Protein AF-A0A3M1MRT4-F1 (afdb_monomer)

Sequence (542 aa):
GEKGIHATGPALGMSVQRADIGLDGATFPAEVYRVSQGQPGVWRFQVSAPADVKAGMDGYLLVSSDSPYRLYAHLANYDLRVGERIGLVAYLYDQRESREKPLAQGIQSAVAKVQFPDGRERSLLMFDDGRHADGAAGDGVFGMLFTARQAGEYTAQVRVRGVTPKGETLLRTSEHFFPVLDVQARLGKGAVATTLDSNRWQVTLPVEGLTPGSRVMAFAEMWGLDSSGKPAPAGWFGGLTQVGKDGIPLGFDVRWLAYSGVHAPFEVRNVRLQDADTAIPLAAQTRMELKAPAVDVKRMPAVSTITDEMRMGPRPQRMQTQAAGGKLMLVHGYCAGSNPWPTSDFSSYAVFQDYHQNRTHDQFAQLIRNYGAQFPSFGIVAHSQGGAAALHLYTYYWSGLDYSSGSRLIQSVGTPYQGTALAGNLALLGQIFGVGCGSNWDLTYDGAALWLSGIPSWARSRVHYWTTSDKDVWWRWDYCNMATDPILDDPEDGVVEKWAAQLSGATNHGHKTGWCHTSGMRDPAQTSDHSRNAEMNAYGNR

Secondary structure (DSSP, 8-state):
---EEEEESS-S-EEEEEEEE-STT--EEEEEEEETTPPSS--EEEEE--TTS-TT-----------SEEEEEEES----BTTSEEEEEEEEEETTS-TTS--TT-EEEEEEEEEPTTS-EEEEEEB-SS-TT--STTSS-EEEEEE--S-EEEEEEEEEEEE-TTS-EEEEEEEEEEEEB----EE-SEEEEEE-SSSEEEEEEPEES--TT-EEEEEEEEEEE-TTS-EEEEEEEEEEEE-BTTBEEEEEETHHHHHTT-EEEEEEEEEEEEETTT--EEEEEEEEEEE-----GGGSPP--S--HHHHH-PPPPPP--SS-S-EEEEE--TT-SS--S-GGG-SSEEE---TT----HHHHHHHHHHHHTTSS-EEEEEETHHHHHHHHHHHH---GGGG--SSBSEEEES--TT--THHHHHHHHHHHH--SSS--GGGSHHHHHHHHTTS-HHHHTTEEEEEEE---BTTB---S-TTTTTTSPSSB-SSSBTTTT--TTSEEEEEEES-BSSTTSSSPBGGG-HHHHHHHHHHB--

Radius of gyration: 25.93 Å; Cα contacts (8 Å, |Δi|>4): 1330; chains: 1; bounding box: 81×59×70 Å

pLDDT: mean 88.55, std 12.79, range [37.34, 98.75]

Structure (mmCIF, N/CA/C/O backbone):
data_AF-A0A3M1MRT4-F1
#
_entry.id   AF-A0A3M1MRT4-F1
#
loop_
_atom_site.group_PDB
_atom_site.id
_atom_site.type_symbol
_atom_site.label_atom_id
_atom_site.label_alt_id
_atom_site.label_comp_id
_atom_site.label_asym_id
_atom_site.label_entity_id
_atom_site.label_seq_id
_atom_site.pdbx_PDB_ins_code
_atom_site.Cartn_x
_atom_site.Cartn_y
_atom_site.Cartn_z
_atom_site.occupancy
_atom_site.B_iso_or_equiv
_atom_site.auth_seq_id
_atom_site.auth_comp_id
_atom_site.auth_asym_id
_atom_site.auth_atom_id
_atom_site.pdbx_PDB_model_num
ATOM 1 N N . GLY A 1 1 ? -46.128 16.482 10.537 1.00 42.75 1 GLY A N 1
ATOM 2 C CA . GLY A 1 1 ? -45.171 16.218 11.624 1.00 42.75 1 GLY A CA 1
ATOM 3 C C . GLY A 1 1 ? -43.858 16.821 11.207 1.00 42.75 1 GLY A C 1
ATOM 4 O O . GLY A 1 1 ? -43.475 16.614 10.062 1.00 42.75 1 GLY A O 1
ATOM 5 N N . GLU A 1 2 ? -43.255 17.650 12.052 1.00 37.34 2 GLU A N 1
ATOM 6 C CA . GLU A 1 2 ? -41.977 18.293 11.737 1.00 37.34 2 GLU A CA 1
ATOM 7 C C . GLU A 1 2 ? -40.878 17.242 11.543 1.00 37.34 2 GLU A C 1
ATOM 9 O O . GLU A 1 2 ? -40.843 16.233 12.244 1.00 37.34 2 GLU A O 1
ATOM 14 N N . LYS A 1 3 ? -40.007 17.471 10.556 1.00 42.97 3 LYS A N 1
ATOM 15 C CA . LYS A 1 3 ? -38.729 16.763 10.448 1.00 42.97 3 LYS A CA 1
ATOM 16 C C . LYS A 1 3 ? -37.817 17.309 11.541 1.00 42.97 3 LYS A C 1
ATOM 18 O O . LYS A 1 3 ? -37.707 18.529 11.660 1.00 42.97 3 LYS A O 1
ATOM 23 N N . GLY A 1 4 ? -37.156 16.437 12.290 1.00 51.91 4 GLY A N 1
ATOM 24 C CA . GLY A 1 4 ? -36.116 16.887 13.203 1.00 51.91 4 GLY A CA 1
ATOM 25 C C . GLY A 1 4 ? -35.420 15.752 13.936 1.00 51.91 4 GLY A C 1
ATOM 26 O O . GLY A 1 4 ? -36.042 14.765 14.348 1.00 51.91 4 GLY A O 1
ATOM 27 N N . ILE A 1 5 ? -34.114 15.918 14.124 1.00 51.72 5 ILE A N 1
ATOM 28 C CA . ILE A 1 5 ? -33.364 15.210 15.155 1.00 51.72 5 ILE A CA 1
ATOM 29 C C . ILE A 1 5 ? -33.463 16.043 16.437 1.00 51.72 5 ILE A C 1
ATOM 31 O O . ILE A 1 5 ? -33.081 17.214 16.481 1.00 51.72 5 ILE A O 1
ATOM 35 N N . HIS A 1 6 ? -33.995 15.439 17.495 1.00 55.94 6 HIS A N 1
ATOM 36 C CA . HIS A 1 6 ? -34.014 16.030 18.826 1.00 55.94 6 HIS A CA 1
ATOM 37 C C . HIS A 1 6 ? -32.851 15.451 19.629 1.00 55.94 6 HIS A C 1
ATOM 39 O O . HIS A 1 6 ? -32.845 14.270 19.986 1.00 55.94 6 HIS A O 1
ATOM 45 N N . ALA A 1 7 ? -31.852 16.284 19.904 1.00 53.22 7 ALA A N 1
ATOM 46 C CA . ALA A 1 7 ? -30.780 15.961 20.833 1.00 53.22 7 ALA A CA 1
ATOM 47 C C . ALA A 1 7 ? -31.119 16.536 22.213 1.00 53.22 7 ALA A C 1
ATOM 49 O O . ALA A 1 7 ? -31.410 17.724 22.347 1.00 53.22 7 ALA A O 1
ATOM 50 N N . THR A 1 8 ? -31.079 15.701 23.249 1.00 56.22 8 THR A N 1
ATOM 51 C CA . THR A 1 8 ? -31.235 16.133 24.646 1.00 56.22 8 THR A CA 1
ATOM 52 C C . THR A 1 8 ? -30.001 15.728 25.444 1.00 56.22 8 THR A C 1
ATOM 54 O O . THR A 1 8 ? -29.625 14.552 25.441 1.00 56.22 8 THR A O 1
ATOM 57 N N . GLY A 1 9 ? -29.394 16.692 26.135 1.00 57.06 9 GLY A N 1
ATOM 58 C CA . GLY A 1 9 ? -28.199 16.515 26.962 1.00 57.06 9 GLY A CA 1
ATOM 59 C C . GLY A 1 9 ? -27.887 17.775 27.786 1.00 57.06 9 GLY A C 1
ATOM 60 O O . GLY A 1 9 ? -28.602 18.773 27.661 1.00 57.06 9 GLY A O 1
ATOM 61 N N . PRO A 1 10 ? -26.851 17.747 28.643 1.00 53.06 10 PRO A N 1
ATOM 62 C CA . PRO A 1 10 ? -26.402 18.910 29.406 1.00 53.06 10 PRO A CA 1
ATOM 63 C C . PRO A 1 10 ? -25.685 19.903 28.473 1.00 53.06 10 PRO A C 1
ATOM 65 O O . PRO A 1 10 ? -24.466 19.854 28.310 1.00 53.06 10 PRO A O 1
ATOM 68 N N . ALA A 1 11 ? -26.455 20.775 27.817 1.00 57.06 11 ALA A N 1
ATOM 69 C CA . ALA A 1 11 ? -25.957 21.740 26.837 1.00 57.06 11 ALA A CA 1
ATOM 70 C C . ALA A 1 11 ? -26.250 23.191 27.245 1.00 57.06 11 ALA A C 1
ATOM 72 O O . ALA A 1 11 ? -27.356 23.513 27.679 1.00 57.06 11 ALA A O 1
ATOM 73 N N . LEU A 1 12 ? -25.286 24.078 26.987 1.00 51.53 12 LEU A N 1
ATOM 74 C CA . LEU A 1 12 ? -25.509 25.511 26.799 1.00 51.53 12 LEU A CA 1
ATOM 75 C C . LEU A 1 12 ? -25.087 25.849 25.361 1.00 51.53 12 LEU A C 1
ATOM 77 O O . LEU A 1 12 ? -23.907 25.985 25.069 1.00 51.53 12 LEU A O 1
ATOM 81 N N . GLY A 1 13 ? -26.062 25.957 24.455 1.00 67.06 13 GLY A N 1
ATOM 82 C CA . GLY A 1 13 ? -25.826 26.302 23.049 1.00 67.06 13 GLY A CA 1
ATOM 83 C C . GLY A 1 13 ? -25.724 25.086 22.124 1.00 67.06 13 GLY A C 1
ATOM 84 O O . GLY A 1 13 ? -24.729 24.367 22.100 1.00 67.06 13 GLY A O 1
ATOM 85 N N . MET A 1 14 ? -26.770 24.891 21.322 1.00 76.00 14 MET A N 1
ATOM 86 C CA . MET A 1 14 ? -26.797 23.964 20.194 1.00 76.00 14 MET A CA 1
ATOM 87 C C . MET A 1 14 ? -27.096 24.782 18.943 1.00 76.00 14 MET A C 1
ATOM 89 O O . MET A 1 14 ? -28.091 25.508 18.913 1.00 76.00 14 MET A O 1
ATOM 93 N N . SER A 1 15 ? -26.250 24.682 17.924 1.00 80.69 15 SER A N 1
ATOM 94 C CA . SER A 1 15 ? -26.553 25.215 16.600 1.00 80.69 15 SER A CA 1
ATOM 95 C C . SER A 1 15 ? -26.869 24.072 15.649 1.00 80.69 15 SER A C 1
ATOM 97 O O . SER A 1 15 ? -26.304 22.982 15.742 1.00 80.69 15 SER A O 1
ATOM 99 N N . VAL A 1 16 ? -27.818 24.324 14.754 1.00 80.38 16 VAL A N 1
ATOM 100 C CA . VAL A 1 16 ? -28.237 23.375 13.727 1.00 80.38 16 VAL A CA 1
ATOM 101 C C . VAL A 1 16 ? -28.008 24.030 12.384 1.00 80.38 16 VAL A C 1
ATOM 103 O O . VAL A 1 16 ? -28.422 25.169 12.162 1.00 80.38 16 VAL A O 1
ATOM 106 N N . GLN A 1 17 ? -27.358 23.306 11.488 1.00 81.06 17 GLN A N 1
ATOM 107 C CA . GLN A 1 17 ? -27.155 23.729 10.118 1.00 81.06 17 GLN A CA 1
ATOM 108 C C . GLN A 1 17 ? -27.634 22.623 9.187 1.00 81.06 17 GLN A C 1
ATOM 110 O O . GLN A 1 17 ? -27.220 21.473 9.311 1.00 81.06 17 GLN A O 1
ATOM 115 N N . ARG A 1 18 ? -28.484 22.983 8.224 1.00 79.75 18 ARG A N 1
ATOM 116 C CA . ARG A 1 18 ? -28.712 22.124 7.062 1.00 79.75 18 ARG A CA 1
ATOM 117 C C . ARG A 1 18 ? -27.497 22.214 6.158 1.00 79.75 18 ARG A C 1
ATOM 119 O O . ARG A 1 18 ? -27.051 23.316 5.835 1.00 79.75 18 ARG A O 1
ATOM 126 N N . ALA A 1 19 ? -26.972 21.065 5.787 1.00 70.56 19 ALA A N 1
ATOM 127 C CA . ALA A 1 19 ? -25.830 20.948 4.906 1.00 70.56 19 ALA A CA 1
ATOM 128 C C . ALA A 1 19 ? -26.115 19.880 3.861 1.00 70.56 19 ALA A C 1
ATOM 130 O O . ALA A 1 19 ? -26.902 18.970 4.104 1.00 70.56 19 ALA A O 1
ATOM 131 N N . ASP A 1 20 ? -25.438 19.984 2.729 1.00 70.75 20 ASP A N 1
ATOM 132 C CA . ASP A 1 20 ? -25.305 18.869 1.812 1.00 70.75 20 ASP A CA 1
ATOM 133 C C . ASP A 1 20 ? -23.942 18.232 2.073 1.00 70.75 20 ASP A C 1
ATOM 135 O O . ASP A 1 20 ? -22.911 18.906 2.036 1.00 70.75 20 ASP A O 1
ATOM 139 N N . ILE A 1 21 ? -23.946 16.949 2.411 1.00 66.38 21 ILE A N 1
ATOM 140 C CA . ILE A 1 21 ? -22.751 16.171 2.717 1.00 66.38 21 ILE A CA 1
ATOM 141 C C . ILE A 1 21 ? -22.528 15.176 1.585 1.00 66.38 21 ILE A C 1
ATOM 143 O O . ILE A 1 21 ? -23.456 14.494 1.163 1.00 66.38 21 ILE A O 1
ATOM 147 N N . GLY A 1 22 ? -21.301 15.077 1.090 1.00 58.69 22 GLY A N 1
ATOM 148 C CA . GLY A 1 22 ? -20.949 14.086 0.083 1.00 58.69 22 GLY A CA 1
ATOM 149 C C . GLY A 1 22 ? -19.538 14.276 -0.456 1.00 58.69 22 GLY A C 1
ATOM 150 O O . GLY A 1 22 ? -18.810 15.156 -0.005 1.00 58.69 22 GLY A O 1
ATOM 151 N N . LEU A 1 23 ? -19.132 13.409 -1.375 1.00 57.16 23 LEU A N 1
ATOM 152 C CA . LEU A 1 23 ? -17.764 13.246 -1.873 1.00 57.16 23 LEU A CA 1
ATOM 153 C C . LEU A 1 23 ? -17.837 13.000 -3.392 1.00 57.16 23 LEU A C 1
ATOM 155 O O . LEU A 1 23 ? -18.769 12.345 -3.858 1.00 57.16 23 LEU A O 1
ATOM 159 N N . ASP A 1 24 ? -16.891 13.551 -4.162 1.00 52.19 24 ASP A N 1
ATOM 160 C CA . ASP A 1 24 ? -16.761 13.363 -5.624 1.00 52.19 24 ASP A CA 1
ATOM 161 C C . ASP A 1 24 ? -18.072 13.511 -6.434 1.00 52.19 24 ASP A C 1
ATOM 163 O O . ASP A 1 24 ? -18.358 12.763 -7.368 1.00 52.19 24 ASP A O 1
ATOM 167 N N . GLY A 1 25 ? -18.872 14.529 -6.100 1.00 51.56 25 GLY A N 1
ATOM 168 C CA . GLY A 1 25 ? -20.030 14.954 -6.896 1.00 51.56 25 GLY A CA 1
ATOM 169 C C . GLY A 1 25 ? -21.380 14.354 -6.496 1.00 51.56 25 GLY A C 1
ATOM 170 O O . GLY A 1 25 ? -22.396 14.822 -7.008 1.00 51.56 25 GLY A O 1
ATOM 171 N N . ALA A 1 26 ? -21.432 13.398 -5.563 1.00 55.47 26 ALA A N 1
ATOM 172 C CA . ALA A 1 26 ? -22.694 13.051 -4.907 1.00 55.47 26 ALA A CA 1
ATOM 173 C C . ALA A 1 26 ? -22.904 13.930 -3.668 1.00 55.47 26 ALA A C 1
ATOM 175 O O . ALA A 1 26 ? -21.944 14.265 -2.975 1.00 55.47 26 ALA A O 1
ATOM 176 N N . THR A 1 27 ? -24.153 14.294 -3.383 1.00 62.31 27 THR A N 1
ATOM 177 C CA . THR A 1 27 ? -24.526 15.164 -2.263 1.00 62.31 27 THR A CA 1
ATOM 178 C C . THR A 1 27 ? -25.804 14.674 -1.595 1.00 62.31 27 THR A C 1
ATOM 180 O O . THR A 1 27 ? -26.755 14.264 -2.260 1.00 62.31 27 THR A O 1
ATOM 183 N N . PHE A 1 28 ? -25.824 14.725 -0.264 1.00 69.44 28 PHE A N 1
ATOM 184 C CA . PHE A 1 28 ? -26.919 14.226 0.558 1.00 69.44 28 PHE A CA 1
ATOM 185 C C . PHE A 1 28 ? -27.361 15.269 1.559 1.00 69.44 28 PHE A C 1
ATOM 187 O O . PHE A 1 28 ? -26.518 15.825 2.264 1.00 69.44 28 PHE A O 1
ATOM 194 N N . PRO A 1 29 ? -28.676 15.489 1.687 1.00 74.00 29 PRO A N 1
ATOM 195 C CA . PRO A 1 29 ? -29.182 16.395 2.692 1.00 74.00 29 PRO A CA 1
ATOM 196 C C . PRO A 1 29 ? -28.861 15.840 4.079 1.00 74.00 29 PRO A C 1
ATOM 198 O O . PRO A 1 29 ? -29.210 14.708 4.416 1.00 74.00 29 PRO A O 1
ATOM 201 N N . ALA A 1 30 ? -28.233 16.669 4.897 1.00 75.94 30 ALA A N 1
ATOM 202 C CA . ALA A 1 30 ? -27.879 16.369 6.268 1.00 75.94 30 ALA A CA 1
ATOM 203 C C . ALA A 1 30 ? -28.277 17.519 7.194 1.00 75.94 30 ALA A C 1
ATOM 205 O O . ALA A 1 30 ? -28.333 18.693 6.813 1.00 75.94 30 ALA A O 1
ATOM 206 N N . GLU A 1 31 ? -28.519 17.172 8.452 1.00 79.44 31 GLU A N 1
ATOM 207 C CA . GLU A 1 31 ? -28.651 18.134 9.537 1.00 79.44 31 GLU A CA 1
ATOM 208 C C . GLU A 1 31 ? -27.456 17.956 10.464 1.00 79.44 31 GLU A C 1
ATOM 210 O O . GLU A 1 31 ? -27.249 16.889 11.042 1.00 79.44 31 GLU A O 1
ATOM 215 N N . VAL A 1 32 ? -26.649 19.005 10.579 1.00 79.38 32 VAL A N 1
ATOM 216 C CA . VAL A 1 32 ? -25.463 19.011 11.425 1.00 79.38 32 VAL A CA 1
ATOM 217 C C . VAL A 1 32 ? -25.758 19.782 12.688 1.00 79.38 32 VAL A C 1
ATOM 219 O O . VAL A 1 32 ? -26.109 20.963 12.657 1.00 79.38 32 VAL A O 1
ATOM 222 N N . TYR A 1 33 ? -25.585 19.088 13.804 1.00 81.00 33 TYR A N 1
ATOM 223 C CA . TYR A 1 33 ? -25.781 19.611 15.142 1.00 81.00 33 TYR A CA 1
ATOM 224 C C . TYR A 1 33 ? -24.415 19.868 15.756 1.00 81.00 33 TYR A C 1
ATOM 226 O O . TYR A 1 33 ? -23.613 18.947 15.899 1.00 81.00 33 TYR A O 1
ATOM 234 N N . ARG A 1 34 ? -24.151 21.118 16.135 1.00 80.69 34 ARG A N 1
ATOM 235 C CA . ARG A 1 34 ? -22.951 21.482 16.888 1.00 80.69 34 ARG A CA 1
ATOM 236 C C . ARG A 1 34 ? -23.345 21.871 18.292 1.00 80.69 34 ARG A C 1
ATOM 238 O O . ARG A 1 34 ? -24.222 22.710 18.495 1.00 80.69 34 ARG A O 1
ATOM 245 N N . VAL A 1 35 ? -22.668 21.270 19.255 1.00 81.00 35 VAL A N 1
ATOM 246 C CA . VAL A 1 35 ? -22.876 21.544 20.670 1.00 81.00 35 VAL A CA 1
ATOM 247 C C . VAL A 1 35 ? -21.646 22.276 21.183 1.00 81.00 35 VAL A C 1
ATOM 249 O O . VAL A 1 35 ? -20.597 21.675 21.396 1.00 81.00 35 VAL A O 1
ATOM 252 N N . SER A 1 36 ? -21.772 23.586 21.378 1.00 77.56 36 SER A N 1
ATOM 253 C CA . SER A 1 36 ? -20.746 24.368 22.067 1.00 77.56 36 SER A CA 1
ATOM 254 C C . SER A 1 36 ? -20.849 24.126 23.572 1.00 77.56 36 SER A C 1
ATOM 256 O O . SER A 1 36 ? -21.951 24.020 24.099 1.00 77.56 36 SER A O 1
ATOM 258 N N . GLN A 1 37 ? -19.715 24.047 24.275 1.00 75.81 37 GLN A N 1
ATOM 259 C CA . GLN A 1 37 ? -19.676 23.856 25.737 1.00 75.81 37 GLN A CA 1
ATOM 260 C C . GLN A 1 37 ? -20.417 22.600 26.244 1.00 75.81 37 GLN A C 1
ATOM 262 O O . GLN A 1 37 ? -20.874 22.565 27.392 1.00 75.81 37 GLN A O 1
ATOM 267 N N . GLY A 1 38 ? -20.534 21.565 25.405 1.00 74.50 38 GLY A N 1
ATOM 268 C CA . GLY A 1 38 ? -21.109 20.284 25.806 1.00 74.50 38 GLY A CA 1
ATOM 269 C C . GLY A 1 38 ? -20.335 19.685 26.979 1.00 74.50 38 GLY A C 1
ATOM 270 O O . GLY A 1 38 ? -19.108 19.605 26.945 1.00 74.50 38 GLY A O 1
ATOM 271 N N . GLN A 1 39 ? -21.047 19.282 28.032 1.00 77.00 39 GLN A N 1
ATOM 272 C CA . GLN A 1 39 ? -20.420 18.607 29.167 1.00 77.00 39 GLN A CA 1
ATOM 273 C C . GLN A 1 39 ? -20.265 17.102 28.885 1.00 77.00 39 GLN A C 1
ATOM 275 O O . GLN A 1 39 ? -21.128 16.514 28.216 1.00 77.00 39 GLN A O 1
ATOM 280 N N . PRO A 1 40 ? -19.208 16.451 29.411 1.00 77.38 40 PRO A N 1
ATOM 281 C CA . PRO A 1 40 ? -19.108 14.996 29.414 1.00 77.38 40 PRO A CA 1
ATOM 282 C C . PRO A 1 40 ? -20.360 14.361 30.028 1.00 77.38 40 PRO A C 1
ATOM 284 O O . PRO A 1 40 ? -20.884 14.835 31.037 1.00 77.38 40 PRO A O 1
ATOM 287 N N . GLY A 1 41 ? -20.856 13.283 29.423 1.00 77.31 41 GLY A N 1
ATOM 288 C CA . GLY A 1 41 ? -22.043 12.594 29.918 1.00 77.31 41 GLY A CA 1
ATOM 289 C C . GLY A 1 41 ? -22.756 11.769 28.857 1.00 77.31 41 GLY A C 1
ATOM 290 O O . GLY A 1 41 ? -22.276 11.593 27.738 1.00 77.31 41 GLY A O 1
ATOM 291 N N . VAL A 1 42 ? -23.926 11.251 29.226 1.00 79.56 42 VAL A N 1
ATOM 292 C CA . VAL A 1 42 ? -24.766 10.457 28.327 1.00 79.56 42 VAL A CA 1
ATOM 293 C C . VAL A 1 42 ? -25.660 11.387 27.514 1.00 79.56 42 VAL A C 1
ATOM 295 O O . VAL A 1 42 ? -26.517 12.077 28.064 1.00 79.56 42 VAL A O 1
ATOM 298 N N . TRP A 1 43 ? -25.485 11.355 26.196 1.00 79.94 43 TRP A N 1
ATOM 299 C CA . TRP A 1 43 ? -26.310 12.086 25.238 1.00 79.94 43 TRP A CA 1
ATOM 300 C C . TRP A 1 43 ? -27.356 11.160 24.621 1.00 79.94 43 TRP A C 1
ATOM 302 O O . TRP A 1 43 ? -27.069 10.001 24.308 1.00 79.94 43 TRP A O 1
ATOM 312 N N . ARG A 1 44 ? -28.579 11.666 24.435 1.00 80.31 44 ARG A N 1
ATOM 313 C CA . ARG A 1 44 ? -29.640 10.958 23.712 1.00 80.31 44 ARG A CA 1
ATOM 314 C C . ARG A 1 44 ? -29.987 11.725 22.444 1.00 80.31 44 ARG A C 1
ATOM 316 O O . ARG A 1 44 ? -30.420 12.873 22.520 1.00 80.31 44 ARG A O 1
ATOM 323 N N . PHE A 1 45 ? -29.848 11.047 21.309 1.00 76.69 45 PHE A N 1
ATOM 324 C CA . PHE A 1 45 ? -30.278 11.522 19.998 1.00 76.69 45 PHE A CA 1
ATOM 325 C C . PHE A 1 45 ? -31.533 10.754 19.588 1.00 76.69 45 PHE A C 1
ATOM 327 O O . PHE A 1 45 ? -31.526 9.523 19.550 1.00 76.69 45 PHE A O 1
ATOM 334 N N . GLN A 1 46 ? -32.621 11.471 19.326 1.00 76.50 46 GLN A N 1
ATOM 335 C CA . GLN A 1 46 ? -33.859 10.910 18.797 1.00 76.50 46 GLN A CA 1
ATOM 336 C C . GLN A 1 46 ? -34.048 11.405 17.369 1.00 76.50 46 GLN A C 1
ATOM 338 O O . GLN A 1 46 ? -34.198 12.602 17.138 1.00 76.50 46 GLN A O 1
ATOM 3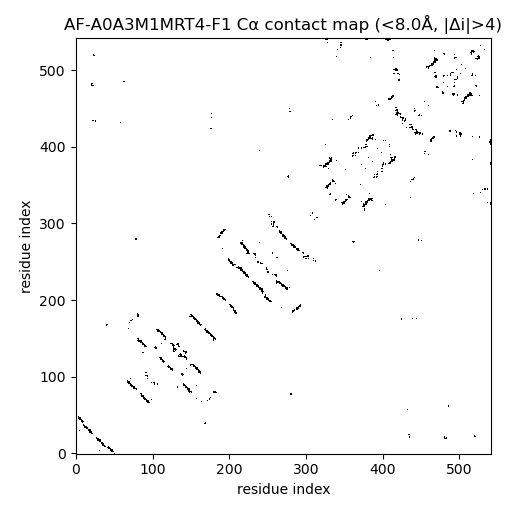43 N N . VAL A 1 47 ? -34.038 10.475 16.417 1.00 72.56 47 VAL A N 1
ATOM 344 C CA . VAL A 1 47 ? -34.312 10.756 15.006 1.00 72.56 47 VAL A CA 1
ATOM 345 C C . VAL A 1 47 ? -35.791 10.490 14.754 1.00 72.56 47 VAL A C 1
ATOM 347 O O . VAL A 1 47 ? -36.277 9.397 15.049 1.00 72.56 47 VAL A O 1
ATOM 350 N N . SER A 1 48 ? -36.512 11.482 14.233 1.00 70.94 48 SER A N 1
ATOM 351 C CA . SER A 1 48 ? -37.919 11.342 13.852 1.00 70.94 48 SER A CA 1
ATOM 352 C C . SER A 1 48 ? -38.091 11.562 12.349 1.00 70.94 48 SER A C 1
ATOM 354 O O . SER A 1 48 ? -37.547 12.509 11.780 1.00 70.94 48 SER A O 1
ATOM 356 N N . ALA A 1 49 ? -38.828 10.663 11.695 1.00 64.94 49 ALA A N 1
ATOM 357 C CA . ALA A 1 49 ? -39.136 10.731 10.270 1.00 64.94 49 ALA A CA 1
ATOM 358 C C . ALA A 1 49 ? -40.656 10.902 10.066 1.00 64.94 49 ALA A C 1
ATOM 360 O O . ALA A 1 49 ? -41.437 10.331 10.833 1.00 64.94 49 ALA A O 1
ATOM 361 N N . PRO A 1 50 ? -41.103 11.680 9.060 1.00 66.56 50 PRO A N 1
ATOM 362 C CA . PRO A 1 50 ? -42.513 11.767 8.687 1.00 66.56 50 PRO A CA 1
ATOM 363 C C . PRO A 1 50 ? -43.136 10.394 8.381 1.00 66.56 50 PRO A C 1
ATOM 365 O O . PRO A 1 50 ? -42.463 9.502 7.873 1.00 66.56 50 PRO A O 1
ATOM 368 N N . ALA A 1 51 ? -44.435 10.231 8.657 1.00 67.38 51 ALA A N 1
ATOM 369 C CA . ALA A 1 51 ? -45.150 8.958 8.490 1.00 67.38 51 ALA A CA 1
ATOM 370 C C . ALA A 1 51 ? -45.231 8.460 7.029 1.00 67.38 51 ALA A C 1
ATOM 372 O O . ALA A 1 51 ? -45.530 7.293 6.795 1.00 67.38 51 ALA A O 1
ATOM 373 N N . ASP A 1 52 ? -44.984 9.338 6.057 1.00 68.19 52 ASP A N 1
ATOM 374 C CA . ASP A 1 52 ? -44.928 9.060 4.620 1.00 68.19 52 ASP A CA 1
ATOM 375 C C . ASP A 1 52 ? -43.521 8.678 4.121 1.00 68.19 52 ASP A C 1
ATOM 377 O O . ASP A 1 52 ? -43.370 8.275 2.964 1.00 68.19 52 ASP A O 1
ATOM 381 N N . VAL A 1 53 ? -42.491 8.744 4.977 1.00 64.62 53 VAL A N 1
ATOM 382 C CA . VAL A 1 53 ? -41.186 8.141 4.675 1.00 64.62 53 VAL A CA 1
ATOM 383 C C . VAL A 1 53 ? -41.383 6.631 4.598 1.00 64.62 53 VAL A C 1
ATOM 385 O O . VAL A 1 53 ? -41.736 5.983 5.583 1.00 64.62 53 VAL A O 1
ATOM 388 N N . LYS A 1 54 ? -41.188 6.068 3.399 1.00 58.78 54 LYS A N 1
ATOM 389 C CA . LYS A 1 54 ? -41.308 4.626 3.159 1.00 58.78 54 LYS A CA 1
ATOM 390 C C . LYS A 1 54 ? -40.467 3.856 4.181 1.00 58.78 54 LYS A C 1
ATOM 392 O O . LYS A 1 54 ? -39.288 4.156 4.363 1.00 58.78 54 LYS A O 1
ATOM 397 N N . ALA A 1 55 ? -41.069 2.845 4.807 1.00 56.41 55 ALA A N 1
ATOM 398 C CA . ALA A 1 55 ? -40.334 1.881 5.617 1.00 56.41 55 ALA A CA 1
ATOM 399 C C . ALA A 1 55 ? -39.178 1.294 4.785 1.00 56.41 55 ALA A C 1
ATOM 401 O O . ALA A 1 55 ? -39.395 0.895 3.640 1.00 56.41 55 ALA A O 1
ATOM 402 N N . GLY A 1 56 ? -37.968 1.277 5.352 1.00 54.41 56 GLY A N 1
ATOM 403 C CA . GLY A 1 56 ? -36.751 0.823 4.668 1.00 54.41 56 GLY A CA 1
ATOM 404 C C . GLY A 1 56 ? -35.858 1.927 4.089 1.00 54.41 56 GLY A C 1
ATOM 405 O O . GLY A 1 56 ? -34.982 1.612 3.293 1.00 54.41 56 GLY A O 1
ATOM 406 N N . MET A 1 57 ? -36.057 3.203 4.447 1.00 56.84 57 MET A N 1
ATOM 407 C CA . MET A 1 57 ? -34.990 4.200 4.284 1.00 56.84 57 MET A CA 1
ATOM 408 C C . MET A 1 57 ? -34.010 4.098 5.455 1.00 56.84 57 MET A C 1
ATOM 410 O O . MET A 1 57 ? -34.392 4.354 6.599 1.00 56.84 57 MET A O 1
ATOM 414 N N . ASP A 1 58 ? -32.762 3.746 5.159 1.00 65.56 58 ASP A N 1
ATOM 415 C CA . ASP A 1 58 ? -31.670 3.758 6.128 1.00 65.56 58 ASP A CA 1
ATOM 416 C C . ASP A 1 58 ? -31.183 5.196 6.370 1.00 65.56 58 ASP A C 1
ATOM 418 O O . ASP A 1 58 ? -31.181 6.042 5.474 1.00 65.56 58 ASP A O 1
ATOM 422 N N . GLY A 1 59 ? -30.796 5.493 7.609 1.00 67.50 59 GLY A N 1
ATOM 423 C CA . GLY A 1 59 ? -30.280 6.793 8.026 1.00 67.50 59 GLY A CA 1
ATOM 424 C C . GLY A 1 59 ? -29.113 6.611 8.985 1.00 67.50 59 GLY A C 1
ATOM 425 O O . GLY A 1 59 ? -29.049 5.618 9.710 1.00 67.50 59 GLY A O 1
ATOM 426 N N . TYR A 1 60 ? -28.184 7.564 8.986 1.00 72.81 60 TYR A N 1
ATOM 427 C CA . TYR A 1 60 ? -26.913 7.431 9.692 1.00 72.81 60 TYR A CA 1
ATOM 428 C C . TYR A 1 60 ? -26.702 8.583 10.658 1.00 72.81 60 TYR A C 1
ATOM 430 O O . TYR A 1 60 ? -27.063 9.727 10.386 1.00 72.81 60 TYR A O 1
ATOM 438 N N . LEU A 1 61 ? -26.105 8.255 11.800 1.00 78.38 61 LEU A N 1
ATOM 439 C CA . LEU A 1 61 ? -25.701 9.209 12.817 1.00 78.38 61 LEU A CA 1
ATOM 440 C C . LEU A 1 61 ? -24.187 9.103 12.982 1.00 78.38 61 LEU A C 1
ATOM 442 O O . LEU A 1 61 ? -23.690 8.125 13.540 1.00 78.38 61 LEU A O 1
ATOM 446 N N . LEU A 1 62 ? -23.475 10.117 12.501 1.00 79.19 62 LEU A N 1
ATOM 447 C CA . LEU A 1 62 ? -22.051 10.294 12.758 1.00 79.19 62 LEU A CA 1
ATOM 448 C C . LEU A 1 62 ? -21.890 11.201 13.977 1.00 79.19 62 LEU A C 1
ATOM 450 O O . LEU A 1 62 ? -22.565 12.226 14.088 1.00 79.19 62 LEU A O 1
ATOM 454 N N . VAL A 1 63 ? -21.021 10.806 14.906 1.00 80.62 63 VAL A N 1
ATOM 455 C CA . VAL A 1 63 ? -20.756 11.558 16.137 1.00 80.62 63 VAL A CA 1
ATOM 456 C C . VAL A 1 63 ? -19.253 11.651 16.337 1.00 80.62 63 VAL A C 1
ATOM 458 O O . VAL A 1 63 ? -18.595 10.635 16.551 1.00 80.62 63 VAL A O 1
ATOM 461 N N . SER A 1 64 ? -18.728 12.871 16.317 1.00 80.62 64 SER A N 1
ATOM 462 C CA . SER A 1 64 ? -17.369 13.193 16.748 1.00 80.62 64 SER A CA 1
ATOM 463 C C . SER A 1 64 ? -17.391 13.909 18.101 1.00 80.62 64 SER A C 1
ATOM 465 O O . SER A 1 64 ? -18.424 14.403 18.562 1.00 80.62 64 SER A O 1
ATOM 467 N N . SER A 1 65 ? -16.251 13.909 18.789 1.00 82.44 65 SER A N 1
ATOM 468 C CA . SER A 1 65 ? -16.070 14.631 20.050 1.00 82.44 65 SER A CA 1
ATOM 469 C C . SER A 1 65 ? -14.611 15.041 20.214 1.00 82.44 65 SER A C 1
ATOM 471 O O . SER A 1 65 ? -13.738 14.249 19.870 1.00 82.44 65 SER A O 1
ATOM 473 N N . ASP A 1 66 ? -14.356 16.153 20.898 1.00 80.81 66 ASP A N 1
ATOM 474 C CA . ASP A 1 66 ? -13.006 16.690 21.183 1.00 80.81 66 ASP A CA 1
ATOM 475 C C . ASP A 1 66 ? -12.244 15.905 22.261 1.00 80.81 66 ASP A C 1
ATOM 477 O O . ASP A 1 66 ? -11.224 16.336 22.802 1.00 80.81 66 ASP A O 1
ATOM 481 N N . SER A 1 67 ? -12.777 14.749 22.646 1.00 85.88 67 SER A N 1
ATOM 482 C CA . SER A 1 67 ? -12.168 13.898 23.649 1.00 85.88 67 SER A CA 1
ATOM 483 C C . SER A 1 67 ? -10.817 13.381 23.141 1.00 85.88 67 SER A C 1
ATOM 485 O O . SER A 1 67 ? -10.758 12.798 22.058 1.00 85.88 67 SER A O 1
ATOM 487 N N . PRO A 1 68 ? -9.741 13.496 23.941 1.00 88.94 68 PRO A N 1
ATOM 488 C CA . PRO A 1 68 ? -8.424 13.002 23.553 1.00 88.94 68 PRO A CA 1
ATOM 489 C C . PRO A 1 68 ? -8.327 11.471 23.596 1.00 88.94 68 PRO A C 1
ATOM 491 O O . PRO A 1 68 ? -7.328 10.904 23.166 1.00 88.94 68 PRO A O 1
ATOM 494 N N . TYR A 1 69 ? -9.349 10.796 24.126 1.00 91.50 69 TYR A N 1
ATOM 495 C CA . TYR A 1 69 ? -9.391 9.346 24.224 1.00 91.50 69 TYR A CA 1
ATOM 496 C C . TYR A 1 69 ? -9.943 8.753 22.933 1.00 91.50 69 TYR A C 1
ATOM 498 O O . TYR A 1 69 ? -11.114 8.954 22.585 1.00 91.50 69 TYR A O 1
ATOM 506 N N . ARG A 1 70 ? -9.094 8.017 22.226 1.00 91.38 70 ARG A N 1
ATOM 507 C CA . ARG A 1 70 ? -9.365 7.442 20.906 1.00 91.38 70 ARG A CA 1
ATOM 508 C C . ARG A 1 70 ? -9.387 5.919 20.991 1.00 91.38 70 ARG A C 1
ATOM 510 O O . ARG A 1 70 ? -8.914 5.333 21.963 1.00 91.38 70 ARG A O 1
ATOM 517 N N . LEU A 1 71 ? -9.982 5.294 19.982 1.00 92.12 71 LEU A N 1
ATOM 518 C CA . LEU A 1 71 ? -9.959 3.849 19.782 1.00 92.12 71 LEU A CA 1
ATOM 519 C C . LEU A 1 71 ? -8.952 3.543 18.687 1.00 92.12 71 LEU A C 1
ATOM 521 O O . LEU A 1 71 ? -9.017 4.140 17.619 1.00 92.12 71 LEU A O 1
ATOM 525 N N . TYR A 1 72 ? -8.066 2.594 18.950 1.00 92.00 72 TYR A N 1
ATOM 526 C CA . TYR A 1 72 ? -7.279 1.951 17.915 1.00 92.00 72 TYR A CA 1
ATOM 527 C C . TYR A 1 72 ? -7.764 0.518 17.757 1.00 92.00 72 TYR A C 1
ATOM 529 O O . TYR A 1 72 ? -7.997 -0.164 18.755 1.00 92.00 72 TYR A O 1
ATOM 537 N N . ALA A 1 73 ? -7.931 0.073 16.519 1.00 92.25 73 ALA A N 1
ATOM 538 C CA . ALA A 1 73 ? -8.282 -1.298 16.197 1.00 92.25 73 ALA A CA 1
ATOM 539 C C . ALA A 1 73 ? -7.586 -1.717 14.900 1.00 92.25 73 ALA A C 1
ATOM 541 O O . ALA A 1 73 ? -7.324 -0.873 14.044 1.00 92.25 73 ALA A O 1
ATOM 542 N N . HIS A 1 74 ? -7.252 -3.000 14.773 1.00 92.06 74 HIS A N 1
ATOM 543 C CA . HIS A 1 74 ? -6.626 -3.569 13.576 1.00 92.06 74 HIS A CA 1
ATOM 544 C C . HIS A 1 74 ? -6.754 -5.094 13.551 1.00 92.06 74 HIS A C 1
ATOM 546 O O . HIS A 1 74 ? -7.098 -5.728 14.556 1.00 92.06 74 HIS A O 1
ATOM 552 N N . LEU A 1 75 ? -6.449 -5.699 12.401 1.00 93.31 75 LEU A N 1
ATOM 553 C CA . LEU A 1 75 ? -6.316 -7.149 12.297 1.00 93.31 75 LEU A CA 1
ATOM 554 C C . LEU A 1 75 ? -5.132 -7.648 13.135 1.00 93.31 75 LEU A C 1
ATOM 556 O O . LEU A 1 75 ? -4.036 -7.088 13.106 1.00 93.31 75 LEU A O 1
ATOM 560 N N . ALA A 1 76 ? -5.348 -8.734 13.873 1.00 93.56 76 ALA A N 1
ATOM 561 C CA . ALA A 1 76 ? -4.311 -9.376 14.680 1.00 93.56 76 ALA A CA 1
ATOM 562 C C . ALA A 1 76 ? -3.355 -10.229 13.828 1.00 93.56 76 ALA A C 1
ATOM 564 O O . ALA A 1 76 ? -2.208 -10.462 14.203 1.00 93.56 76 ALA A O 1
ATOM 565 N N . ASN A 1 77 ? -3.843 -10.731 12.691 1.00 91.50 77 ASN A N 1
ATOM 566 C CA . ASN A 1 77 ? -3.082 -11.509 11.722 1.00 91.50 77 ASN A CA 1
ATOM 567 C C . ASN A 1 77 ? -3.634 -11.285 10.308 1.00 91.50 77 ASN A C 1
ATOM 569 O O . ASN A 1 77 ? -4.761 -10.823 10.138 1.00 91.50 77 ASN A O 1
ATOM 573 N N . TYR A 1 78 ? -2.838 -11.658 9.307 1.00 92.50 78 TYR A N 1
ATOM 574 C CA . TYR A 1 78 ? -3.203 -11.563 7.892 1.00 92.50 78 TYR A CA 1
ATOM 575 C C . TYR A 1 78 ? -3.400 -12.940 7.245 1.00 92.50 78 TYR A C 1
ATOM 577 O O . TYR A 1 78 ? -3.289 -13.068 6.026 1.00 92.50 78 TYR A O 1
ATOM 585 N N . ASP A 1 79 ? -3.711 -13.971 8.039 1.00 91.12 79 ASP A N 1
ATOM 586 C CA . ASP A 1 79 ? -4.044 -15.313 7.547 1.00 91.12 79 ASP A CA 1
ATOM 587 C C . ASP A 1 79 ? -5.489 -15.328 7.017 1.00 91.12 79 ASP A C 1
ATOM 589 O O . ASP A 1 79 ? -6.366 -16.049 7.488 1.00 91.12 79 ASP A O 1
ATOM 593 N N . LEU A 1 80 ? -5.760 -14.476 6.029 1.00 95.94 80 LEU A N 1
ATOM 594 C CA . LEU A 1 80 ? -7.092 -14.190 5.504 1.00 95.94 80 LEU A CA 1
ATOM 595 C C . LEU A 1 80 ? -7.512 -15.232 4.456 1.00 95.94 80 LEU A C 1
ATOM 597 O O . LEU A 1 80 ? -7.744 -14.925 3.286 1.00 95.94 80 LEU A O 1
ATOM 601 N N . ARG A 1 81 ? -7.582 -16.499 4.874 1.00 96.00 81 ARG A N 1
ATOM 602 C CA . ARG A 1 81 ? -7.961 -17.637 4.023 1.00 96.00 81 ARG A CA 1
ATOM 603 C C . ARG A 1 81 ? -9.075 -18.460 4.656 1.00 96.00 81 ARG A C 1
ATOM 605 O O . ARG A 1 81 ? -9.221 -18.509 5.878 1.00 96.00 81 ARG A O 1
ATOM 612 N N . VAL A 1 82 ? -9.853 -19.150 3.826 1.00 96.75 82 VAL A N 1
ATOM 613 C CA . VAL A 1 82 ? -10.882 -20.081 4.312 1.00 96.75 82 VAL A CA 1
ATOM 614 C C . VAL A 1 82 ? -10.248 -21.144 5.216 1.00 96.75 82 VAL A C 1
ATOM 616 O O . VAL A 1 82 ? -9.244 -21.760 4.871 1.00 96.75 82 VAL A O 1
ATOM 619 N N . GLY A 1 83 ? -10.851 -21.370 6.381 1.00 95.12 83 GLY A N 1
ATOM 620 C CA . GLY A 1 83 ? -10.385 -22.319 7.393 1.00 95.12 83 GLY A CA 1
ATOM 621 C C . GLY A 1 83 ? -9.434 -21.727 8.436 1.00 95.12 83 GLY A C 1
ATOM 622 O O . GLY A 1 83 ? -9.279 -22.332 9.497 1.00 95.12 83 GLY A O 1
ATOM 623 N N . GLU A 1 84 ? -8.864 -20.546 8.194 1.00 95.19 84 GLU A N 1
ATOM 624 C CA . GLU A 1 84 ? -7.951 -19.887 9.131 1.00 95.19 84 GLU A CA 1
ATOM 625 C C . GLU A 1 84 ? -8.688 -19.089 10.214 1.00 95.19 84 GLU A C 1
ATOM 627 O O . GLU A 1 84 ? -9.876 -18.754 10.097 1.00 95.19 84 GLU A O 1
ATOM 632 N N . ARG A 1 85 ? -7.978 -18.808 11.315 1.00 95.25 85 ARG A N 1
ATOM 633 C CA . ARG A 1 85 ? -8.479 -17.984 12.423 1.00 95.25 85 ARG A CA 1
ATOM 634 C C . ARG A 1 85 ? -8.104 -16.524 12.202 1.00 95.25 85 ARG A C 1
ATOM 636 O O . ARG A 1 85 ? -6.953 -16.147 12.386 1.00 95.25 85 ARG A O 1
ATOM 643 N N . ILE A 1 86 ? -9.103 -15.701 11.926 1.00 95.12 86 ILE A N 1
ATOM 644 C CA . ILE A 1 86 ? -8.950 -14.257 11.777 1.00 95.12 86 ILE A CA 1
ATOM 645 C C . ILE A 1 86 ? -9.183 -13.601 13.131 1.00 95.12 86 ILE A C 1
ATOM 647 O O . ILE A 1 86 ? -10.143 -13.945 13.831 1.00 95.12 86 ILE A O 1
ATOM 651 N N . GLY A 1 87 ? -8.292 -12.680 13.495 1.00 94.75 87 GLY A N 1
ATOM 652 C CA . GLY A 1 87 ? -8.389 -11.914 14.730 1.00 94.75 87 GLY A CA 1
ATOM 653 C C . GLY A 1 87 ? -8.506 -10.422 14.503 1.00 94.75 87 GLY A C 1
ATOM 654 O O . GLY A 1 87 ? -7.922 -9.889 13.564 1.00 94.75 87 GLY A O 1
ATOM 655 N N . LEU A 1 88 ? -9.231 -9.762 15.398 1.00 95.38 88 LEU A N 1
ATOM 656 C CA . LEU A 1 88 ? -9.298 -8.308 15.507 1.00 95.38 88 LEU A CA 1
ATOM 657 C C . LEU A 1 88 ? -8.942 -7.925 16.933 1.00 95.38 88 LEU A C 1
ATOM 659 O O . LEU A 1 88 ? -9.455 -8.527 17.880 1.00 95.38 88 LEU A O 1
ATOM 663 N N . VAL A 1 89 ? -8.089 -6.919 17.065 1.00 96.38 89 VAL A N 1
ATOM 664 C CA . VAL A 1 89 ? -7.699 -6.343 18.349 1.00 96.38 89 VAL A CA 1
ATOM 665 C C . VAL A 1 89 ? -8.117 -4.892 18.419 1.00 96.38 89 VAL A C 1
ATOM 667 O O . VAL A 1 89 ? -8.174 -4.203 17.400 1.00 96.38 89 VAL A O 1
ATOM 670 N N . ALA A 1 90 ? -8.428 -4.435 19.625 1.00 96.62 90 ALA A N 1
ATOM 671 C CA . ALA A 1 90 ? -8.837 -3.071 19.878 1.00 96.62 90 ALA A CA 1
ATOM 672 C C . ALA A 1 90 ? -8.437 -2.611 21.276 1.00 96.62 90 ALA A C 1
ATOM 674 O O . ALA A 1 90 ? -8.538 -3.365 22.240 1.00 96.62 90 ALA A O 1
ATOM 675 N N . TYR A 1 91 ? -8.046 -1.349 21.398 1.00 96.00 91 TYR A N 1
ATOM 676 C CA . TYR A 1 91 ? -7.744 -0.724 22.680 1.00 96.00 91 TYR A CA 1
ATOM 677 C C . TYR A 1 91 ? -8.008 0.779 22.645 1.00 96.00 91 TYR A C 1
ATOM 679 O O . TYR A 1 91 ? -8.053 1.414 21.589 1.00 96.00 91 TYR A O 1
ATOM 687 N N . LEU A 1 92 ? -8.188 1.364 23.827 1.00 95.69 92 LEU A N 1
ATOM 688 C CA . LEU A 1 92 ? -8.277 2.813 23.976 1.00 95.69 92 LEU A CA 1
ATOM 689 C C . LEU A 1 92 ? -6.900 3.392 24.271 1.00 95.69 92 LEU A C 1
ATOM 691 O O . LEU A 1 92 ? -6.118 2.774 24.987 1.00 95.69 92 LEU A O 1
ATOM 695 N N . TYR A 1 93 ? -6.633 4.595 23.778 1.00 94.12 93 TYR A N 1
ATOM 696 C CA . TYR A 1 93 ? -5.407 5.334 24.075 1.00 94.12 93 TYR A CA 1
ATOM 697 C C . TYR A 1 93 ? -5.695 6.827 24.251 1.00 94.12 93 TYR A C 1
ATOM 699 O O . TYR A 1 93 ? -6.743 7.329 23.832 1.00 94.12 93 TYR A O 1
ATOM 707 N N . ASP A 1 94 ? -4.767 7.540 24.888 1.00 93.19 94 ASP A N 1
ATOM 708 C CA . ASP A 1 94 ? -4.781 9.001 24.973 1.00 93.19 94 ASP A CA 1
ATOM 709 C C . ASP A 1 94 ? -3.921 9.586 23.847 1.00 93.19 94 ASP A C 1
ATOM 711 O O . ASP A 1 94 ? -2.702 9.405 23.827 1.00 93.19 94 ASP A O 1
ATOM 715 N N . GLN A 1 95 ? -4.543 10.304 22.910 1.00 90.00 95 GLN A N 1
ATOM 716 C CA . GLN A 1 95 ? -3.850 10.898 21.762 1.00 90.00 95 GLN A CA 1
ATOM 717 C C . GLN A 1 95 ? -2.793 11.940 22.161 1.00 90.00 95 GLN A C 1
ATOM 719 O O . GLN A 1 95 ? -1.934 12.281 21.355 1.00 90.00 95 GLN A O 1
ATOM 724 N N . ARG A 1 96 ? -2.852 12.464 23.395 1.00 90.62 96 ARG A N 1
ATOM 725 C CA . ARG A 1 96 ? -1.859 13.409 23.932 1.00 90.62 96 ARG A CA 1
ATOM 726 C C . ARG A 1 96 ? -0.581 12.713 24.395 1.00 90.62 96 ARG A C 1
ATOM 728 O O . ARG A 1 96 ? 0.414 13.389 24.641 1.00 90.62 96 ARG A O 1
ATOM 735 N N . GLU A 1 97 ? -0.623 11.393 24.559 1.00 89.50 97 GLU A N 1
ATOM 736 C CA . GLU A 1 97 ? 0.524 10.579 24.940 1.00 89.50 97 GLU A CA 1
ATOM 737 C C . GLU A 1 97 ? 1.080 9.825 23.728 1.00 89.50 97 GLU A C 1
ATOM 739 O O . GLU A 1 97 ? 1.847 10.376 22.944 1.00 89.50 97 GLU A O 1
ATOM 744 N N . SER A 1 98 ? 0.730 8.548 23.585 1.00 86.19 98 SER A N 1
ATOM 745 C CA . SER A 1 98 ? 1.158 7.703 22.479 1.00 86.19 98 SER A CA 1
ATOM 746 C C . SER A 1 98 ? 0.081 6.678 22.173 1.00 86.19 98 SER A C 1
ATOM 748 O O . SER A 1 98 ? -0.479 6.063 23.081 1.00 86.19 98 SER A O 1
ATOM 750 N N . ARG A 1 99 ? -0.140 6.439 20.879 1.00 86.75 99 ARG A N 1
ATOM 751 C CA . ARG A 1 99 ? -0.985 5.348 20.388 1.00 86.75 99 ARG A CA 1
ATOM 752 C C . ARG A 1 99 ? -0.472 3.975 20.822 1.00 86.75 99 ARG A C 1
ATOM 754 O O . ARG A 1 99 ? -1.262 3.066 20.978 1.00 86.75 99 ARG A O 1
ATOM 761 N N . GLU A 1 100 ? 0.823 3.828 21.087 1.00 87.94 100 GLU A N 1
ATOM 762 C CA . GLU A 1 100 ? 1.429 2.558 21.517 1.00 87.94 100 GLU A CA 1
ATOM 763 C C . GLU A 1 100 ? 1.208 2.239 23.006 1.00 87.94 100 GLU A C 1
ATOM 765 O O . GLU A 1 100 ? 1.742 1.255 23.513 1.00 87.94 100 GLU A O 1
ATOM 770 N N . LYS A 1 101 ? 0.455 3.074 23.733 1.00 90.25 101 LYS A N 1
ATOM 771 C CA . LYS A 1 101 ? 0.169 2.893 25.160 1.00 90.25 101 LYS A CA 1
ATOM 772 C C . LYS A 1 101 ? -1.331 2.677 25.391 1.00 90.25 101 LYS A C 1
ATOM 774 O O . LYS A 1 101 ? -2.058 3.654 25.591 1.00 90.25 101 LYS A O 1
ATOM 779 N N . PRO A 1 102 ? -1.801 1.417 25.387 1.00 92.25 102 PRO A N 1
ATOM 780 C CA . PRO A 1 102 ? -3.171 1.081 25.754 1.00 92.25 102 PRO A CA 1
ATOM 781 C C . PRO A 1 102 ? -3.547 1.566 27.160 1.00 92.25 102 PRO A C 1
ATOM 783 O O . PRO A 1 102 ? -2.746 1.544 28.098 1.00 92.25 102 PRO A O 1
ATOM 786 N N . LEU A 1 103 ? -4.805 1.969 27.328 1.00 90.94 103 LEU A N 1
ATOM 787 C CA . LEU A 1 103 ? -5.399 2.253 28.629 1.00 90.94 103 LEU A CA 1
ATOM 788 C C . LEU A 1 103 ? -5.848 0.942 29.288 1.00 90.94 103 LEU A C 1
ATOM 790 O O . LEU A 1 103 ? -6.980 0.507 29.078 1.00 90.94 103 LEU A O 1
ATOM 794 N N . ALA A 1 104 ? -4.989 0.372 30.139 1.00 81.12 104 ALA A N 1
ATOM 795 C CA . ALA A 1 104 ? -5.172 -0.930 30.804 1.00 81.12 104 ALA A CA 1
ATOM 796 C C . ALA A 1 104 ? -6.541 -1.160 31.483 1.00 81.12 104 ALA A C 1
ATOM 798 O O . ALA A 1 104 ? -6.996 -2.287 31.614 1.00 81.12 104 ALA A O 1
ATOM 799 N N . GLN A 1 105 ? -7.225 -0.100 31.928 1.00 81.00 105 GLN A N 1
ATOM 800 C CA . GLN A 1 105 ? -8.547 -0.186 32.575 1.00 81.00 105 GLN A CA 1
ATOM 801 C C . GLN A 1 105 ? -9.594 0.715 31.910 1.00 81.00 105 GLN A C 1
ATOM 803 O O . GLN A 1 105 ? -10.609 1.069 32.510 1.00 81.00 105 GLN A O 1
ATOM 808 N N . GLY A 1 106 ? -9.337 1.122 30.666 1.00 85.31 106 GLY A N 1
ATOM 809 C CA . GLY A 1 106 ? -10.214 2.029 29.936 1.00 85.31 106 GLY A CA 1
ATOM 810 C C . GLY A 1 106 ? -11.460 1.346 29.381 1.00 85.31 106 GLY A C 1
ATOM 811 O O . GLY A 1 106 ? -12.472 2.010 29.195 1.00 85.31 106 GLY A O 1
ATOM 812 N N . ILE A 1 107 ? -11.421 0.040 29.106 1.00 94.12 107 ILE A N 1
ATOM 813 C CA . ILE A 1 107 ? -12.504 -0.684 28.427 1.00 94.12 107 ILE A CA 1
ATOM 814 C C . ILE A 1 107 ? -13.330 -1.488 29.433 1.00 94.12 107 ILE A C 1
ATOM 816 O O . ILE A 1 107 ? -12.808 -2.301 30.185 1.00 94.12 107 ILE A O 1
ATOM 820 N N . GLN A 1 108 ? -14.649 -1.285 29.410 1.00 94.00 108 GLN A N 1
ATOM 821 C CA . GLN A 1 108 ? -15.617 -2.049 30.205 1.00 94.00 108 GLN A CA 1
ATOM 822 C C . GLN A 1 108 ? -16.252 -3.184 29.398 1.00 94.00 108 GLN A C 1
ATOM 824 O O . GLN A 1 108 ? -16.590 -4.232 29.940 1.00 94.00 108 GLN A O 1
ATOM 829 N N . SER A 1 109 ? -16.458 -2.964 28.097 1.00 95.94 109 SER A N 1
ATOM 830 C CA . SER A 1 109 ? -16.949 -3.990 27.179 1.00 95.94 109 SER A CA 1
ATOM 831 C C . SER A 1 109 ? -16.537 -3.667 25.749 1.00 95.94 109 SER A C 1
ATOM 833 O O . SER A 1 109 ? -16.681 -2.517 25.320 1.00 95.94 109 SER A O 1
ATOM 835 N N . ALA A 1 110 ? -16.138 -4.686 24.997 1.00 97.50 110 ALA A N 1
ATOM 836 C CA . ALA A 1 110 ? -15.813 -4.583 23.583 1.00 97.50 110 ALA A CA 1
ATOM 837 C C . ALA A 1 110 ? -16.523 -5.693 22.791 1.00 97.50 110 ALA A C 1
ATOM 839 O O . ALA A 1 110 ? -16.587 -6.848 23.218 1.00 97.50 110 ALA A O 1
ATOM 840 N N . VAL A 1 111 ? -17.116 -5.321 21.657 1.00 98.00 111 VAL A N 1
ATOM 841 C CA . VAL A 1 111 ? -17.835 -6.233 20.758 1.00 98.00 111 VAL A CA 1
ATOM 842 C C . VAL A 1 111 ? -17.462 -5.900 19.323 1.00 98.00 111 VAL A C 1
ATOM 844 O O . VAL A 1 111 ? -17.511 -4.733 18.942 1.00 98.00 111 VAL A O 1
ATOM 847 N N . ALA A 1 112 ? -17.174 -6.919 18.521 1.00 96.94 112 ALA A N 1
ATOM 848 C CA . ALA A 1 112 ? -17.033 -6.803 17.077 1.00 96.94 112 ALA A CA 1
ATOM 849 C C . ALA A 1 112 ? -18.290 -7.353 16.389 1.00 96.94 112 ALA A C 1
ATOM 851 O O . ALA A 1 112 ? -18.637 -8.526 16.553 1.00 96.94 112 ALA A O 1
ATOM 852 N N . LYS A 1 113 ? -18.991 -6.514 15.627 1.00 95.62 113 LYS A N 1
ATOM 853 C CA . LYS A 1 113 ? -20.097 -6.928 14.760 1.00 95.62 113 LYS A CA 1
ATOM 854 C C . LYS A 1 113 ? -19.529 -7.235 13.377 1.00 95.62 113 LYS A C 1
ATOM 856 O O . LYS A 1 113 ? -19.138 -6.317 12.670 1.00 95.62 113 LYS A O 1
ATOM 861 N N . VAL A 1 114 ? -19.470 -8.512 13.015 1.00 94.38 114 VAL A N 1
ATOM 862 C CA . VAL A 1 114 ? -18.899 -8.985 11.748 1.00 94.38 114 VAL A CA 1
ATOM 863 C C . VAL A 1 114 ? -20.014 -9.308 10.763 1.00 94.38 114 VAL A C 1
ATOM 865 O O . VAL A 1 114 ? -20.881 -10.128 11.078 1.00 94.38 114 VAL A O 1
ATOM 868 N N . GLN A 1 115 ? -19.969 -8.706 9.579 1.00 92.81 115 GLN A N 1
ATOM 869 C CA . GLN A 1 115 ? -20.774 -9.099 8.428 1.00 92.81 115 GLN A CA 1
ATOM 870 C C . GLN A 1 115 ? -19.975 -10.082 7.567 1.00 92.81 115 GLN A C 1
ATOM 872 O O . GLN A 1 115 ? -18.810 -9.856 7.243 1.00 92.81 115 GLN A O 1
ATOM 877 N N . PHE A 1 116 ? -20.604 -11.204 7.239 1.00 93.62 116 PHE A N 1
ATOM 878 C CA . PHE A 1 116 ? -20.038 -12.275 6.428 1.00 93.62 116 PHE A CA 1
ATOM 879 C C . PHE A 1 116 ? -20.350 -12.031 4.941 1.00 93.62 116 PHE A C 1
ATOM 881 O O . PHE A 1 116 ? -21.327 -11.342 4.642 1.00 93.62 116 PHE A O 1
ATOM 888 N N . PRO A 1 117 ? -19.612 -12.663 4.006 1.00 92.62 117 PRO A N 1
ATOM 889 C CA . PRO A 1 117 ? -19.838 -12.511 2.566 1.00 92.62 117 PRO A CA 1
ATOM 890 C C . PRO A 1 117 ? -21.260 -12.860 2.108 1.00 92.62 117 PRO A C 1
ATOM 892 O O . PRO A 1 117 ? -21.736 -12.357 1.097 1.00 92.62 117 PRO A O 1
ATOM 895 N N . ASP A 1 118 ? -21.961 -13.721 2.850 1.00 92.69 118 ASP A N 1
ATOM 896 C CA . ASP A 1 118 ? -23.355 -14.085 2.577 1.00 92.69 118 ASP A CA 1
ATOM 897 C C . ASP A 1 118 ? -24.392 -13.109 3.165 1.00 92.69 118 ASP A C 1
ATOM 899 O O . ASP A 1 118 ? -25.589 -13.397 3.168 1.00 92.69 118 ASP A O 1
ATOM 903 N N . GLY A 1 119 ? -23.940 -11.965 3.682 1.00 88.62 119 GLY A N 1
ATOM 904 C CA . GLY A 1 119 ? -24.768 -10.910 4.258 1.00 88.62 119 GLY A CA 1
ATOM 905 C C . GLY A 1 119 ? -25.220 -11.166 5.695 1.00 88.62 119 GLY A C 1
ATOM 906 O O . GLY A 1 119 ? -25.801 -10.271 6.310 1.00 88.62 119 GLY A O 1
ATOM 907 N N . ARG A 1 120 ? -24.957 -12.349 6.274 1.00 93.44 120 ARG A N 1
ATOM 908 C CA . ARG A 1 120 ? -25.267 -12.605 7.689 1.00 93.44 120 ARG A CA 1
ATOM 909 C C . ARG A 1 120 ? -24.366 -11.774 8.587 1.00 93.44 120 ARG A C 1
ATOM 911 O O . ARG A 1 120 ? -23.206 -11.541 8.277 1.00 93.44 120 ARG A O 1
ATOM 918 N N . GLU A 1 121 ? -24.874 -11.422 9.760 1.00 94.06 121 GLU A N 1
ATOM 919 C CA . GLU A 1 121 ? -24.118 -10.690 10.773 1.00 94.06 121 GLU A CA 1
ATOM 920 C C . GLU A 1 121 ? -23.964 -11.519 12.051 1.00 94.06 121 GLU A C 1
ATOM 922 O O . GLU A 1 121 ? -24.857 -12.285 12.430 1.00 94.06 121 GLU A O 1
ATOM 927 N N . ARG A 1 122 ? -22.836 -11.358 12.751 1.00 95.44 122 ARG A N 1
ATOM 928 C CA . ARG A 1 122 ? -22.633 -11.904 14.100 1.00 95.44 122 ARG A CA 1
ATOM 929 C C . ARG A 1 122 ? -21.929 -10.906 15.000 1.00 95.44 122 ARG A C 1
ATOM 931 O O . ARG A 1 122 ? -20.927 -10.316 14.617 1.00 95.44 122 ARG A O 1
ATOM 938 N N . SER A 1 123 ? -22.410 -10.803 16.232 1.00 97.12 123 SER A N 1
ATOM 939 C CA . SER A 1 123 ? -21.726 -10.078 17.301 1.00 97.12 123 SER A CA 1
ATOM 940 C C . SER A 1 123 ? -20.810 -11.028 18.059 1.00 97.12 123 SER A C 1
ATOM 942 O O . SER A 1 123 ? -21.267 -12.036 18.600 1.00 97.12 123 SER A O 1
ATOM 944 N N . LEU A 1 124 ? -19.526 -10.699 18.103 1.00 96.69 124 LEU A N 1
ATOM 945 C CA . LEU A 1 124 ? -18.486 -11.457 18.782 1.00 96.69 124 LEU A CA 1
ATOM 946 C C . LEU A 1 124 ? -17.943 -10.620 19.938 1.00 96.69 124 LEU A C 1
ATOM 948 O O . LEU A 1 124 ? -17.595 -9.454 19.759 1.00 96.69 124 LEU A O 1
ATOM 952 N N . LEU A 1 125 ? -17.908 -11.207 21.133 1.00 97.69 125 LEU A N 1
ATOM 953 C CA . LEU A 1 125 ? -17.290 -10.569 22.292 1.00 97.69 125 LEU A CA 1
ATOM 954 C C . LEU A 1 125 ? -15.773 -10.511 22.093 1.00 97.69 125 LEU A C 1
ATOM 956 O O . LEU A 1 125 ? -15.187 -11.449 21.548 1.00 97.69 125 LEU A O 1
ATOM 960 N N . MET A 1 126 ? -15.170 -9.414 22.540 1.00 98.06 126 MET A N 1
ATOM 961 C CA . MET A 1 126 ? -13.721 -9.251 22.605 1.00 98.06 126 MET A CA 1
ATOM 962 C C . MET A 1 126 ? -13.282 -9.341 24.073 1.00 98.06 126 MET A C 1
ATOM 964 O O . MET A 1 126 ? -14.024 -8.906 24.960 1.00 98.06 126 MET A O 1
ATOM 968 N N . PHE A 1 127 ? -12.103 -9.903 24.325 1.00 97.25 127 PHE A N 1
ATOM 969 C CA . PHE A 1 127 ? -11.590 -10.216 25.660 1.00 97.25 127 PHE A CA 1
ATOM 970 C C . PHE A 1 127 ? -10.158 -9.707 25.830 1.00 97.25 127 PHE A C 1
ATOM 972 O O . PHE A 1 127 ? -9.413 -9.698 24.860 1.00 97.25 127 PHE A O 1
ATOM 979 N N . ASP A 1 128 ? -9.819 -9.308 27.053 1.00 96.19 128 ASP A N 1
ATOM 980 C CA . ASP A 1 128 ? -8.455 -9.040 27.527 1.00 96.19 128 ASP A CA 1
ATOM 981 C C . ASP A 1 128 ? -8.094 -10.143 28.544 1.00 96.19 128 ASP A C 1
ATOM 983 O O . ASP A 1 128 ? -8.150 -9.971 29.765 1.00 96.19 128 ASP A O 1
ATOM 987 N N . ASP A 1 129 ? -7.925 -11.360 28.029 1.00 96.25 129 ASP A N 1
ATOM 988 C CA . ASP A 1 129 ? -7.728 -12.602 28.775 1.00 96.25 129 ASP A CA 1
ATOM 989 C C . ASP A 1 129 ? -6.370 -13.275 28.515 1.00 96.25 129 ASP A C 1
ATOM 991 O O . ASP A 1 129 ? -6.122 -14.383 29.011 1.00 96.25 129 ASP A O 1
ATOM 995 N N . GLY A 1 130 ? -5.478 -12.620 27.766 1.00 94.56 130 GLY A N 1
ATOM 996 C CA . GLY A 1 130 ? -4.207 -13.191 27.318 1.00 94.56 130 GLY A CA 1
ATOM 997 C C . GLY A 1 130 ? -4.404 -14.308 26.287 1.00 94.56 130 GLY A C 1
ATOM 998 O O . GLY A 1 130 ? -3.570 -15.212 26.151 1.00 94.56 130 GLY A O 1
ATOM 999 N N . ARG A 1 131 ? -5.570 -14.326 25.632 1.00 93.50 131 ARG A N 1
ATOM 1000 C CA . ARG A 1 131 ? -5.967 -15.252 24.567 1.00 93.50 131 ARG A CA 1
ATOM 1001 C C . ARG A 1 131 ? -6.624 -14.427 23.459 1.00 93.50 131 ARG A C 1
ATOM 1003 O O . ARG A 1 131 ? -6.614 -13.217 23.448 1.00 93.50 131 ARG A O 1
ATOM 1010 N N . HIS A 1 132 ? -7.155 -15.058 22.419 1.00 95.12 132 HIS A N 1
ATOM 1011 C CA . HIS A 1 132 ? -7.829 -14.298 21.348 1.00 95.12 132 HIS A CA 1
ATOM 1012 C C . HIS A 1 132 ? -6.945 -13.270 20.605 1.00 95.12 132 HIS A C 1
ATOM 1014 O O . HIS A 1 132 ? -7.474 -12.383 19.943 1.00 95.12 132 HIS A O 1
ATOM 1020 N N . ALA A 1 133 ? -5.620 -13.468 20.646 1.00 92.25 133 ALA A N 1
ATOM 1021 C CA . ALA A 1 133 ? -4.601 -12.602 20.049 1.00 92.25 133 ALA A CA 1
ATOM 1022 C C . ALA A 1 133 ? -4.514 -11.190 20.662 1.00 92.25 133 ALA A C 1
ATOM 1024 O O . ALA A 1 133 ? -4.044 -10.277 19.992 1.00 92.25 133 ALA A O 1
ATOM 1025 N N . ASP A 1 134 ? -4.942 -11.027 21.915 1.00 92.31 134 ASP A N 1
ATOM 1026 C CA . ASP A 1 134 ? -4.941 -9.755 22.642 1.00 92.31 134 ASP A CA 1
ATOM 1027 C C . ASP A 1 134 ? -3.583 -9.361 23.250 1.00 92.31 134 ASP A C 1
ATOM 1029 O O . ASP A 1 134 ? -3.300 -8.178 23.353 1.00 92.31 134 ASP A O 1
ATOM 1033 N N . GLY A 1 135 ? -2.709 -10.315 23.578 1.00 91.81 135 GLY A N 1
ATOM 1034 C CA . GLY A 1 135 ? -1.436 -10.026 24.236 1.00 91.81 135 GLY A CA 1
ATOM 1035 C C . GLY A 1 135 ? -1.379 -10.615 25.640 1.00 91.81 135 GLY A C 1
ATOM 1036 O O . GLY A 1 135 ? -1.514 -11.830 25.804 1.00 91.81 135 GLY A O 1
ATOM 1037 N N . ALA A 1 136 ? -1.070 -9.790 26.643 1.00 94.25 136 ALA A N 1
ATOM 1038 C CA . ALA A 1 136 ? -1.017 -10.220 28.036 1.00 94.25 136 ALA A CA 1
ATOM 1039 C C . ALA A 1 136 ? -2.351 -9.917 28.727 1.00 94.25 136 ALA A C 1
ATOM 1041 O O . ALA A 1 136 ? -2.907 -8.847 28.554 1.00 94.25 136 ALA A O 1
ATOM 1042 N N . ALA A 1 137 ? -2.836 -10.825 29.574 1.00 95.25 137 ALA A N 1
ATOM 1043 C CA . ALA A 1 137 ? -4.101 -10.608 30.272 1.00 95.25 137 ALA A CA 1
ATOM 1044 C C . ALA A 1 137 ? -4.071 -9.348 31.162 1.00 95.25 137 ALA A C 1
ATOM 1046 O O . ALA A 1 137 ? -3.202 -9.217 32.032 1.00 95.25 137 ALA A O 1
ATOM 1047 N N . GLY A 1 138 ? -5.075 -8.488 31.008 1.00 93.25 138 GLY A N 1
ATOM 1048 C CA . GLY A 1 138 ? -5.270 -7.255 31.767 1.00 93.25 138 GLY A CA 1
ATOM 1049 C C . GLY A 1 138 ? -4.413 -6.076 31.299 1.00 93.25 138 GLY A C 1
ATOM 1050 O O . GLY A 1 138 ? -4.181 -5.160 32.096 1.00 93.25 138 GLY A O 1
ATOM 1051 N N . ASP A 1 139 ? -3.891 -6.101 30.070 1.00 92.88 139 ASP A N 1
ATOM 1052 C CA . ASP A 1 139 ? -3.060 -5.021 29.523 1.00 92.88 139 ASP A CA 1
ATOM 1053 C C . ASP A 1 139 ? -3.868 -3.906 28.823 1.00 92.88 139 ASP A C 1
ATOM 1055 O O . ASP A 1 139 ? -3.313 -2.865 28.457 1.00 92.88 139 ASP A O 1
ATOM 1059 N N . GLY A 1 140 ? -5.192 -4.061 28.728 1.00 93.69 140 GLY A N 1
ATOM 1060 C CA . GLY A 1 140 ? -6.114 -3.119 28.094 1.00 93.69 140 GLY A CA 1
ATOM 1061 C C . GLY A 1 140 ? -6.300 -3.333 26.598 1.00 93.69 140 GLY A C 1
ATOM 1062 O O . GLY A 1 140 ? -7.021 -2.547 25.971 1.00 93.69 140 GLY A O 1
ATOM 1063 N N . VAL A 1 141 ? -5.676 -4.360 26.021 1.00 96.25 141 VAL A N 1
ATOM 1064 C CA . VAL A 1 141 ? -5.896 -4.788 24.643 1.00 96.25 141 VAL A CA 1
ATOM 1065 C C . VAL A 1 141 ? -6.958 -5.874 24.627 1.00 96.25 141 VAL A C 1
ATOM 1067 O O . VAL A 1 141 ? -6.880 -6.867 25.332 1.00 96.25 141 VAL A O 1
ATOM 1070 N N . PHE A 1 142 ? -8.000 -5.668 23.826 1.00 97.75 142 PHE A N 1
ATOM 1071 C CA . PHE A 1 142 ? -9.108 -6.604 23.700 1.00 97.75 142 PHE A CA 1
ATOM 1072 C C . PHE A 1 142 ? -9.025 -7.288 22.344 1.00 97.75 142 PHE A C 1
ATOM 1074 O O . PHE A 1 142 ? -9.004 -6.615 21.316 1.00 97.75 142 PHE A O 1
ATOM 1081 N N . GLY A 1 143 ? -9.024 -8.615 22.331 1.00 97.38 143 GLY A N 1
ATOM 1082 C CA . GLY A 1 143 ? -8.952 -9.444 21.135 1.00 97.38 143 GLY A CA 1
ATOM 1083 C C . GLY A 1 143 ? -10.204 -10.287 20.925 1.00 97.38 143 GLY A C 1
ATOM 1084 O O . GLY A 1 143 ? -10.901 -10.682 21.861 1.00 97.38 143 GLY A O 1
ATOM 1085 N N . MET A 1 144 ? -10.500 -10.599 19.670 1.00 96.31 144 MET A N 1
ATOM 1086 C CA . MET A 1 144 ? -11.439 -11.655 19.294 1.00 96.31 144 MET A CA 1
ATOM 1087 C C . MET A 1 144 ? -10.831 -12.525 18.202 1.00 96.31 144 MET A C 1
ATOM 1089 O O . MET A 1 144 ? -9.974 -12.077 17.446 1.00 96.31 144 MET A O 1
ATOM 1093 N N . LEU A 1 145 ? -11.301 -13.771 18.101 1.00 95.81 145 LEU A N 1
ATOM 1094 C CA . LEU A 1 145 ? -10.953 -14.672 17.004 1.00 95.81 145 LEU A CA 1
ATOM 1095 C C . LEU A 1 145 ? -12.205 -15.359 16.467 1.00 95.81 145 LEU A C 1
ATOM 1097 O O . LEU A 1 145 ? -13.036 -15.843 17.238 1.00 95.81 145 LEU A O 1
ATOM 1101 N N . PHE A 1 146 ? -12.287 -15.508 15.150 1.00 95.06 146 PHE A N 1
ATOM 1102 C CA . PHE A 1 146 ? -13.261 -16.381 14.501 1.00 95.06 146 PHE A CA 1
ATOM 1103 C C . PHE A 1 146 ? -12.619 -17.140 13.340 1.00 95.06 146 PHE A C 1
ATOM 1105 O O . PHE A 1 146 ? -11.600 -16.730 12.798 1.00 95.06 146 PHE A O 1
ATOM 1112 N N . THR A 1 147 ? -13.206 -18.274 12.960 1.00 95.81 147 THR A N 1
ATOM 1113 C CA . THR A 1 147 ? -12.758 -19.030 11.783 1.00 95.81 147 THR A CA 1
ATOM 1114 C C . THR A 1 147 ? -13.543 -18.587 10.559 1.00 95.81 147 THR A C 1
ATOM 1116 O O . THR A 1 147 ? -14.776 -18.701 10.555 1.00 95.81 147 THR A O 1
ATOM 1119 N N . ALA A 1 148 ? -12.849 -18.139 9.514 1.00 95.44 148 ALA A N 1
ATOM 1120 C CA . ALA A 1 148 ? -13.487 -17.825 8.244 1.00 95.44 148 ALA A CA 1
ATOM 1121 C C . ALA A 1 148 ? -13.906 -19.117 7.534 1.00 95.44 148 ALA A C 1
ATOM 1123 O O . ALA A 1 148 ? -13.121 -20.050 7.384 1.00 95.44 148 ALA A O 1
ATOM 1124 N N . ARG A 1 149 ? -15.175 -19.206 7.129 1.00 95.31 149 ARG A N 1
ATOM 1125 C CA . ARG A 1 149 ? -15.744 -20.413 6.494 1.00 95.31 149 ARG A CA 1
ATOM 1126 C C . ARG A 1 149 ? -16.132 -20.203 5.036 1.00 95.31 149 ARG A C 1
ATOM 1128 O O . ARG A 1 149 ? -16.571 -21.147 4.391 1.00 95.31 149 ARG A O 1
ATOM 1135 N N . GLN A 1 150 ? -16.033 -18.972 4.558 1.00 96.38 150 GLN A N 1
ATOM 1136 C CA . GLN A 1 150 ? -16.413 -18.547 3.222 1.00 96.38 150 GLN A CA 1
ATOM 1137 C C . GLN A 1 150 ? -15.346 -17.573 2.738 1.00 96.38 150 GLN A C 1
ATOM 1139 O O . GLN A 1 150 ? -14.806 -16.805 3.533 1.00 96.38 150 GLN A O 1
ATOM 1144 N N . ALA A 1 151 ? -15.037 -17.632 1.450 1.00 97.19 151 ALA A N 1
ATOM 1145 C CA . ALA A 1 151 ? -14.275 -16.582 0.803 1.00 97.19 151 ALA A CA 1
ATOM 1146 C C . ALA A 1 151 ? -15.191 -15.419 0.426 1.00 97.19 151 ALA A C 1
ATOM 1148 O O . ALA A 1 151 ? -16.411 -15.579 0.325 1.00 97.19 151 ALA A O 1
ATO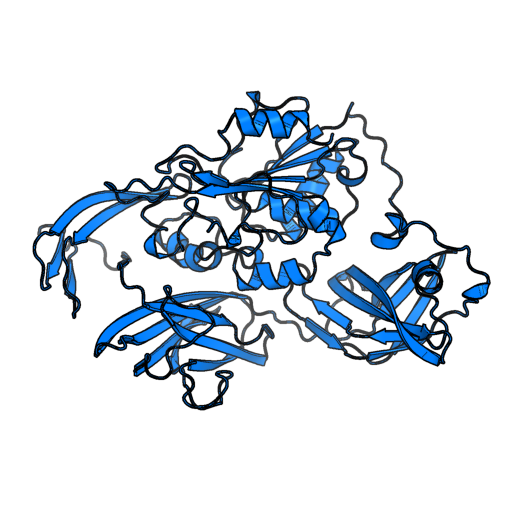M 1149 N N . GLY A 1 152 ? -14.581 -14.262 0.207 1.00 94.31 152 GLY A N 1
ATOM 1150 C CA . GLY A 1 152 ? -15.264 -13.021 -0.119 1.00 94.31 152 GLY A CA 1
ATOM 1151 C C . GLY A 1 152 ? -14.970 -11.925 0.892 1.00 94.31 152 GLY A C 1
ATOM 1152 O O . GLY A 1 152 ? -14.050 -12.022 1.703 1.00 94.31 152 GLY A O 1
ATOM 1153 N N . GLU A 1 153 ? -15.753 -10.864 0.806 1.00 91.31 153 GLU A N 1
ATOM 1154 C CA . GLU A 1 153 ? -15.548 -9.649 1.579 1.00 91.31 153 GLU A CA 1
ATOM 1155 C C . GLU A 1 153 ? -16.203 -9.743 2.956 1.00 91.31 153 GLU A C 1
ATOM 1157 O O . GLU A 1 153 ? -17.356 -10.157 3.093 1.00 91.31 153 GLU A O 1
ATOM 1162 N N . TYR A 1 154 ? -15.451 -9.341 3.975 1.00 92.69 154 TYR A N 1
ATOM 1163 C CA . TYR A 1 154 ? -15.923 -9.204 5.342 1.00 92.69 154 TYR A CA 1
ATOM 1164 C C . TYR A 1 154 ? -15.846 -7.740 5.758 1.00 92.69 154 TYR A C 1
ATOM 1166 O O . TYR A 1 154 ? -14.885 -7.036 5.431 1.00 92.69 154 TYR A O 1
ATOM 1174 N N . THR A 1 155 ? -16.827 -7.309 6.547 1.00 90.81 155 THR A N 1
ATOM 1175 C CA . THR A 1 155 ? -16.753 -6.050 7.292 1.00 90.81 155 THR A CA 1
ATOM 1176 C C . THR A 1 155 ? -16.880 -6.322 8.783 1.00 90.81 155 THR A C 1
ATOM 1178 O O . THR A 1 155 ? -17.535 -7.281 9.206 1.00 90.81 155 THR A O 1
ATOM 1181 N N . ALA A 1 156 ? -16.219 -5.511 9.602 1.00 91.62 156 ALA A N 1
ATOM 1182 C CA . ALA A 1 156 ? -16.301 -5.621 11.048 1.00 91.62 156 ALA A CA 1
ATOM 1183 C C . ALA A 1 156 ? -16.356 -4.246 11.711 1.00 91.62 156 ALA A C 1
ATOM 1185 O O . ALA A 1 156 ? -15.393 -3.488 11.642 1.00 91.62 156 ALA A O 1
ATOM 1186 N N . GLN A 1 157 ? -17.444 -3.989 12.438 1.00 91.62 157 GLN A N 1
ATOM 1187 C CA . GLN A 1 157 ? -17.563 -2.831 13.315 1.00 91.62 157 GLN A CA 1
ATOM 1188 C C . GLN A 1 157 ? -17.121 -3.217 14.725 1.00 91.62 157 GLN A C 1
ATOM 1190 O O . GLN A 1 157 ? -17.815 -3.960 15.429 1.00 91.62 157 GLN A O 1
ATOM 1195 N N . VAL A 1 158 ? -15.992 -2.684 15.172 1.00 94.25 158 VAL A N 1
ATOM 1196 C CA . VAL A 1 158 ? -15.576 -2.746 16.572 1.00 94.25 158 VAL A CA 1
ATOM 1197 C C . VAL A 1 158 ? -16.306 -1.656 17.342 1.00 94.25 158 VAL A C 1
ATOM 1199 O O . VAL A 1 158 ? -16.266 -0.489 16.966 1.00 94.25 158 VAL A O 1
ATOM 1202 N N . ARG A 1 159 ? -16.947 -2.018 18.454 1.00 95.38 159 ARG A N 1
ATOM 1203 C CA . ARG A 1 159 ? -17.599 -1.084 19.373 1.00 95.38 159 ARG A CA 1
ATOM 1204 C C . ARG A 1 159 ? -17.087 -1.286 20.788 1.00 95.38 159 ARG A C 1
ATOM 1206 O O . ARG A 1 159 ? -17.306 -2.336 21.394 1.00 95.38 159 ARG A O 1
ATOM 1213 N N . VAL A 1 160 ? -16.499 -0.231 21.335 1.00 96.06 160 VAL A N 1
ATOM 1214 C CA . VAL A 1 160 ? -15.927 -0.198 22.679 1.00 96.06 160 VAL A CA 1
ATOM 1215 C C . VAL A 1 160 ? -16.724 0.754 23.560 1.00 96.06 160 VAL A C 1
ATOM 1217 O O . VAL A 1 160 ? -16.938 1.916 23.212 1.00 96.06 160 VAL A O 1
ATOM 1220 N N . ARG A 1 161 ? -17.149 0.255 24.723 1.00 95.19 161 ARG A N 1
ATOM 1221 C CA . ARG A 1 161 ? -17.638 1.070 25.840 1.00 95.19 161 ARG A CA 1
ATOM 1222 C C . ARG A 1 161 ? -16.587 1.067 26.930 1.00 95.19 161 ARG A C 1
ATOM 1224 O O . ARG A 1 161 ? -16.098 0.004 27.314 1.00 95.19 161 ARG A O 1
ATOM 1231 N N . GLY A 1 162 ? -16.271 2.249 27.424 1.00 93.00 162 GLY A N 1
ATOM 1232 C CA . GLY A 1 162 ? -15.187 2.434 28.366 1.00 93.00 162 GLY A CA 1
ATOM 1233 C C . GLY A 1 162 ? -15.401 3.596 29.318 1.00 93.00 162 GLY A C 1
ATOM 1234 O O . GLY A 1 162 ? -16.449 4.247 29.309 1.00 93.00 162 GLY A O 1
ATOM 1235 N N . VAL A 1 163 ? -14.368 3.865 30.105 1.00 91.62 163 VAL A N 1
ATOM 1236 C CA . VAL A 1 163 ? -14.258 5.022 30.986 1.00 91.62 163 VAL A CA 1
ATOM 1237 C C . VAL A 1 163 ? -12.909 5.708 30.812 1.00 91.62 163 VAL A C 1
ATOM 1239 O O . VAL A 1 163 ? -11.888 5.063 30.582 1.00 91.62 163 VAL A O 1
ATOM 1242 N N . THR A 1 164 ? -12.900 7.034 30.906 1.00 89.62 164 THR A N 1
ATOM 1243 C CA . THR A 1 164 ? -11.659 7.810 30.955 1.00 89.62 164 THR A CA 1
ATOM 1244 C C . THR A 1 164 ? -10.967 7.586 32.307 1.00 89.62 164 THR A C 1
ATOM 1246 O O . THR A 1 164 ? -11.621 7.176 33.269 1.00 89.62 164 THR A O 1
ATOM 1249 N N . PRO A 1 165 ? -9.674 7.932 32.458 1.00 88.25 165 PRO A N 1
ATOM 1250 C CA . PRO A 1 165 ? -9.005 7.954 33.763 1.00 88.25 165 PRO A CA 1
ATOM 1251 C C . PRO A 1 165 ? -9.714 8.813 34.827 1.00 88.25 165 PRO A C 1
ATOM 1253 O O . PRO A 1 165 ? -9.476 8.637 36.018 1.00 88.25 165 PRO A O 1
ATOM 1256 N N . LYS A 1 166 ? -10.594 9.739 34.416 1.00 87.75 166 LYS A N 1
ATOM 1257 C CA . LYS A 1 166 ? -11.426 10.562 35.309 1.00 87.75 166 LYS A CA 1
ATOM 1258 C C . LYS A 1 166 ? -12.789 9.932 35.639 1.00 87.75 166 LYS A C 1
ATOM 1260 O O . LYS A 1 166 ? -13.567 10.537 36.368 1.00 87.75 166 LYS A O 1
ATOM 1265 N N . GLY A 1 167 ? -13.089 8.746 35.110 1.00 87.81 167 GLY A N 1
ATOM 1266 C CA . GLY A 1 167 ? -14.349 8.027 35.319 1.00 87.81 167 GLY A CA 1
ATOM 1267 C C . GLY A 1 167 ? -15.489 8.428 34.376 1.00 87.81 167 GLY A C 1
ATOM 1268 O O . GLY A 1 167 ? -16.623 8.000 34.582 1.00 87.81 167 GLY A O 1
ATOM 1269 N N . GLU A 1 168 ? -15.228 9.232 33.343 1.00 87.75 168 GLU A N 1
ATOM 1270 C CA . GLU A 1 168 ? -16.255 9.646 32.377 1.00 87.75 168 GLU A CA 1
ATOM 1271 C C . GLU A 1 168 ? -16.516 8.521 31.375 1.00 87.75 168 GLU A C 1
ATOM 1273 O O . GLU A 1 168 ? -15.577 7.928 30.851 1.00 87.75 168 GLU A O 1
ATOM 1278 N N . THR A 1 169 ? -17.777 8.230 31.061 1.00 88.94 169 THR A N 1
ATOM 1279 C CA . THR A 1 169 ? -18.117 7.179 30.091 1.00 88.94 169 THR A CA 1
ATOM 1280 C C . THR A 1 169 ? -17.737 7.572 28.668 1.00 88.94 169 THR A C 1
ATOM 1282 O O . THR A 1 169 ? -18.020 8.693 28.243 1.00 88.94 169 THR A O 1
ATOM 1285 N N . LEU A 1 170 ? -17.216 6.621 27.893 1.00 89.62 170 LEU A N 1
ATOM 1286 C CA . LEU A 1 170 ? -16.917 6.796 26.473 1.00 89.62 170 LEU A CA 1
ATOM 1287 C C . LEU A 1 170 ? -17.502 5.661 25.623 1.00 89.62 170 LEU A C 1
ATOM 1289 O O . LEU A 1 170 ? -17.583 4.505 26.044 1.00 89.62 170 LEU A O 1
ATOM 1293 N N . LEU A 1 171 ? -17.883 6.014 24.398 1.00 91.50 171 LEU A N 1
ATOM 1294 C CA . LEU A 1 171 ? -18.251 5.089 23.334 1.00 91.50 171 LEU A CA 1
ATOM 1295 C C . LEU A 1 171 ? -17.373 5.402 22.126 1.00 91.50 171 LEU A C 1
ATOM 1297 O O . LEU A 1 171 ? -17.281 6.560 21.710 1.00 91.50 171 LEU A O 1
ATOM 1301 N N . ARG A 1 172 ? -16.731 4.379 21.573 1.00 91.44 172 ARG A N 1
ATOM 1302 C CA . ARG A 1 172 ? -15.953 4.484 20.341 1.00 91.44 172 ARG A CA 1
ATOM 1303 C C . ARG A 1 172 ? -16.295 3.343 19.406 1.00 91.44 172 ARG A C 1
ATOM 1305 O O . ARG A 1 172 ? -16.593 2.234 19.858 1.00 91.44 172 ARG A O 1
ATOM 1312 N N . THR A 1 173 ? -16.234 3.635 18.118 1.00 90.94 173 THR A N 1
ATOM 1313 C CA . THR A 1 173 ? -16.421 2.662 17.049 1.00 90.94 173 THR A CA 1
ATOM 1314 C C . THR A 1 173 ? -15.292 2.771 16.041 1.00 90.94 173 THR A C 1
ATOM 1316 O O . THR A 1 173 ? -14.731 3.848 15.862 1.00 90.94 173 THR A O 1
ATOM 1319 N N . SER A 1 174 ? -14.961 1.654 15.407 1.00 87.94 174 SER A N 1
ATOM 1320 C CA . SER A 1 174 ? -14.054 1.578 14.264 1.00 87.94 174 SER A CA 1
ATOM 1321 C C . SER A 1 174 ? -14.603 0.539 13.290 1.00 87.94 174 SER A C 1
ATOM 1323 O O . SER A 1 174 ? -15.248 -0.415 13.727 1.00 87.94 174 SER A O 1
ATOM 1325 N N . GLU A 1 175 ? -14.385 0.735 11.996 1.00 86.50 175 GLU A N 1
ATOM 1326 C CA . GLU A 1 175 ? -14.822 -0.181 10.943 1.00 86.50 175 GLU A CA 1
ATOM 1327 C C . GLU A 1 175 ? -13.609 -0.764 10.228 1.00 86.50 175 GLU A C 1
ATOM 1329 O O . GLU A 1 175 ? -12.638 -0.062 9.938 1.00 86.50 175 GLU A O 1
ATOM 1334 N N . HIS A 1 176 ? -13.711 -2.038 9.878 1.00 87.44 176 HIS A N 1
ATOM 1335 C CA . HIS A 1 176 ? -12.703 -2.764 9.124 1.00 87.44 176 HIS A CA 1
ATOM 1336 C C . HIS A 1 176 ? -13.339 -3.426 7.913 1.00 87.44 176 HIS A C 1
ATOM 1338 O O . HIS A 1 176 ? -14.449 -3.950 7.991 1.00 87.44 176 HIS A O 1
ATOM 1344 N N . PHE A 1 177 ? -12.595 -3.454 6.817 1.00 88.94 177 PHE A N 1
ATOM 1345 C CA . PHE A 1 177 ? -12.904 -4.219 5.619 1.00 88.94 177 PHE A CA 1
ATOM 1346 C C . PHE A 1 177 ? -11.718 -5.126 5.329 1.00 88.94 177 PHE A C 1
ATOM 1348 O O . PHE A 1 177 ? -10.589 -4.642 5.337 1.00 88.94 177 PHE A O 1
ATOM 1355 N N . PHE A 1 178 ? -11.959 -6.406 5.058 1.00 92.75 178 PHE A N 1
ATOM 1356 C CA . PHE A 1 178 ? -10.905 -7.329 4.646 1.00 92.75 178 PHE A CA 1
ATOM 1357 C C . PHE A 1 178 ? -11.461 -8.468 3.777 1.00 92.75 178 PHE A C 1
ATOM 1359 O O . PHE A 1 178 ? -12.529 -9.010 4.079 1.00 92.75 178 PHE A O 1
ATOM 1366 N N . PRO A 1 179 ? -10.762 -8.862 2.699 1.00 94.88 179 PRO A N 1
ATOM 1367 C CA . PRO A 1 179 ? -11.150 -10.015 1.903 1.00 94.88 179 PRO A CA 1
ATOM 1368 C C . PRO A 1 179 ? -10.593 -11.309 2.503 1.00 94.88 179 PRO A C 1
ATOM 1370 O O . PRO A 1 179 ? -9.516 -11.324 3.091 1.00 94.88 179 PRO A O 1
ATOM 1373 N N . VAL A 1 180 ? -11.310 -12.415 2.312 1.00 97.12 180 VAL A N 1
ATOM 1374 C CA . VAL A 1 180 ? -10.849 -13.774 2.621 1.00 97.12 180 VAL A CA 1
ATOM 1375 C C . VAL A 1 180 ? -10.763 -14.581 1.335 1.00 97.12 180 VAL A C 1
ATOM 1377 O O . VAL A 1 180 ? -11.721 -14.636 0.564 1.00 97.12 180 VAL A O 1
ATOM 1380 N N . LEU A 1 181 ? -9.627 -15.241 1.120 1.00 96.94 181 LEU A N 1
ATOM 1381 C CA . LEU A 1 181 ? -9.340 -15.996 -0.097 1.00 96.94 181 LEU A CA 1
ATOM 1382 C C . LEU A 1 181 ? -9.656 -17.491 0.064 1.00 96.94 181 LEU A C 1
ATOM 1384 O O . LEU A 1 181 ? -9.351 -18.099 1.093 1.00 96.94 181 LEU A O 1
ATOM 1388 N N . ASP A 1 182 ? -10.209 -18.113 -0.981 1.00 95.75 182 ASP A N 1
ATOM 1389 C CA . ASP A 1 182 ? -10.349 -19.575 -1.066 1.00 95.75 182 ASP A CA 1
ATOM 1390 C C . ASP A 1 182 ? -9.122 -20.187 -1.749 1.00 95.75 182 ASP A C 1
ATOM 1392 O O . ASP A 1 182 ? -9.157 -20.618 -2.901 1.00 95.75 182 ASP A O 1
ATOM 1396 N N . VAL A 1 183 ? -7.983 -20.131 -1.058 1.00 94.19 183 VAL A N 1
ATOM 1397 C CA . VAL A 1 183 ? -6.706 -20.632 -1.573 1.00 94.19 183 VAL A CA 1
ATOM 1398 C C . VAL A 1 183 ? -5.985 -21.406 -0.479 1.00 94.19 183 VAL A C 1
ATOM 1400 O O . VAL A 1 183 ? -5.791 -20.908 0.626 1.00 94.19 183 VAL A O 1
ATOM 1403 N N . GLN A 1 184 ? -5.543 -22.620 -0.803 1.00 91.81 184 GLN A N 1
ATOM 1404 C CA . GLN A 1 184 ? -4.833 -23.519 0.112 1.00 91.81 184 GLN A CA 1
ATOM 1405 C C . GLN A 1 184 ? -3.423 -23.810 -0.407 1.00 91.81 184 GLN A C 1
ATOM 1407 O O . GLN A 1 184 ? -3.070 -24.956 -0.687 1.00 91.81 184 GLN A O 1
ATOM 1412 N N . ALA A 1 185 ? -2.619 -22.758 -0.571 1.00 95.44 185 ALA A N 1
ATOM 1413 C CA . ALA A 1 185 ? -1.262 -22.891 -1.080 1.00 95.44 185 ALA A CA 1
ATOM 1414 C C . ALA A 1 185 ? -0.305 -23.452 -0.016 1.00 95.44 185 ALA A C 1
ATOM 1416 O O . ALA A 1 185 ? -0.359 -23.083 1.160 1.00 95.44 185 ALA A O 1
ATOM 1417 N N . ARG A 1 186 ? 0.612 -24.330 -0.434 1.00 96.19 186 ARG A N 1
ATOM 1418 C CA . ARG A 1 186 ? 1.670 -24.878 0.428 1.00 96.19 186 ARG A CA 1
ATOM 1419 C C . ARG A 1 186 ? 2.998 -24.896 -0.304 1.00 96.19 186 ARG A C 1
ATOM 1421 O O . ARG A 1 186 ? 3.077 -25.378 -1.428 1.00 96.19 186 ARG A O 1
ATOM 1428 N N . LEU A 1 187 ? 4.042 -24.395 0.350 1.00 97.31 187 LEU A N 1
ATOM 1429 C CA . LEU A 1 187 ? 5.407 -24.434 -0.166 1.00 97.31 187 LEU A CA 1
ATOM 1430 C C . LEU A 1 187 ? 6.113 -25.719 0.277 1.00 97.31 187 LEU A C 1
ATOM 1432 O O . LEU A 1 187 ? 5.992 -26.143 1.428 1.00 97.31 187 LEU A O 1
ATOM 1436 N N . GLY A 1 188 ? 6.889 -26.315 -0.627 1.00 95.75 188 GLY A N 1
ATOM 1437 C CA . GLY A 1 188 ? 7.754 -27.452 -0.305 1.00 95.75 188 GLY A CA 1
ATOM 1438 C C . GLY A 1 188 ? 9.009 -27.059 0.493 1.00 95.75 188 GLY A C 1
ATOM 1439 O O . GLY A 1 188 ? 9.132 -25.949 1.010 1.00 95.75 188 GLY A O 1
ATOM 1440 N N . LYS A 1 189 ? 9.960 -27.997 0.606 1.00 95.44 189 LYS A N 1
ATOM 1441 C CA . LYS A 1 189 ? 11.210 -27.824 1.381 1.00 95.44 189 LYS A CA 1
ATOM 1442 C C . LYS A 1 189 ? 12.483 -27.675 0.538 1.00 95.44 189 LYS A C 1
ATOM 1444 O O . LYS A 1 189 ? 13.528 -27.357 1.094 1.00 95.44 189 LYS A O 1
ATOM 1449 N N . GLY A 1 190 ? 12.422 -27.925 -0.770 1.00 95.50 190 GLY A N 1
ATOM 1450 C CA . GLY A 1 190 ? 13.594 -27.905 -1.648 1.00 95.50 190 GLY A CA 1
ATOM 1451 C C . GLY A 1 190 ? 13.333 -27.097 -2.910 1.00 95.50 190 GLY A C 1
ATOM 1452 O O . GLY A 1 190 ? 12.413 -27.414 -3.655 1.00 95.50 190 GLY A O 1
ATOM 1453 N N . ALA A 1 191 ? 14.144 -26.074 -3.151 1.00 97.88 191 ALA A N 1
ATOM 1454 C CA . ALA A 1 191 ? 14.131 -25.291 -4.376 1.00 97.88 191 ALA A CA 1
ATOM 1455 C C . ALA A 1 191 ? 15.155 -25.846 -5.378 1.00 97.88 191 ALA A C 1
ATOM 1457 O O . ALA A 1 191 ? 16.178 -26.434 -5.008 1.00 97.88 191 ALA A O 1
ATOM 1458 N N . VAL A 1 192 ? 14.903 -25.628 -6.667 1.00 98.25 192 VAL A N 1
ATOM 1459 C CA . VAL A 1 192 ? 15.820 -26.028 -7.742 1.00 98.25 192 VAL A CA 1
ATOM 1460 C C . VAL A 1 192 ? 16.182 -24.805 -8.564 1.00 98.25 192 VAL A C 1
ATOM 1462 O O . VAL A 1 192 ? 15.294 -24.117 -9.057 1.00 98.25 192 VAL A O 1
ATOM 1465 N N . ALA A 1 193 ? 17.477 -24.544 -8.731 1.00 97.88 193 ALA A N 1
ATOM 1466 C CA . ALA A 1 193 ? 17.959 -23.528 -9.654 1.00 97.88 193 ALA A CA 1
ATOM 1467 C C . ALA A 1 193 ? 18.440 -24.160 -10.963 1.00 97.88 193 ALA A C 1
ATOM 1469 O O . ALA A 1 193 ? 19.140 -25.174 -10.973 1.00 97.88 193 ALA A O 1
ATOM 1470 N N . THR A 1 194 ? 18.101 -23.521 -12.076 1.00 97.31 194 THR A N 1
ATOM 1471 C CA . THR A 1 194 ? 18.619 -23.845 -13.408 1.00 97.31 194 THR A CA 1
ATOM 1472 C C . THR A 1 194 ? 19.206 -22.598 -14.049 1.00 97.31 194 THR A C 1
ATOM 1474 O O . THR A 1 194 ? 18.664 -21.505 -13.890 1.00 97.31 194 THR A O 1
ATOM 1477 N N . THR A 1 195 ? 20.298 -22.744 -14.794 1.00 95.88 195 THR A N 1
ATOM 1478 C CA . THR A 1 195 ? 20.904 -21.632 -15.535 1.00 95.88 195 THR A CA 1
ATOM 1479 C C . THR A 1 195 ? 19.950 -21.137 -16.622 1.00 95.88 195 THR A C 1
ATOM 1481 O O . THR A 1 195 ? 19.541 -21.922 -17.474 1.00 95.88 195 THR A O 1
ATOM 1484 N N . LEU A 1 196 ? 19.605 -19.847 -16.593 1.00 92.81 196 LEU A N 1
ATOM 1485 C CA . LEU A 1 196 ? 18.873 -19.175 -17.673 1.00 92.81 196 LEU A CA 1
ATOM 1486 C C . LEU A 1 196 ? 19.837 -18.611 -18.717 1.00 92.81 196 LEU A C 1
ATOM 1488 O O . LEU A 1 196 ? 19.611 -18.755 -19.914 1.00 92.81 196 LEU A O 1
ATOM 1492 N N . ASP A 1 197 ? 20.911 -17.976 -18.252 1.00 90.62 197 ASP A N 1
ATOM 1493 C CA . ASP A 1 197 ? 21.993 -17.432 -19.072 1.00 90.62 197 ASP A CA 1
ATOM 1494 C C . ASP A 1 197 ? 23.282 -17.286 -18.241 1.00 90.62 197 ASP A C 1
ATOM 1496 O O . ASP A 1 197 ? 23.382 -17.819 -17.136 1.00 90.62 197 ASP A O 1
ATOM 1500 N N . SER A 1 198 ? 24.284 -16.572 -18.766 1.00 86.38 198 SER A N 1
ATOM 1501 C CA . SER A 1 198 ? 25.584 -16.389 -18.111 1.00 86.38 198 SER A CA 1
ATOM 1502 C C . SER A 1 198 ? 25.522 -15.697 -16.745 1.00 86.38 198 SER A C 1
ATOM 1504 O O . SER A 1 198 ? 26.440 -15.873 -15.949 1.00 86.38 198 SER A O 1
ATOM 1506 N N . ASN A 1 199 ? 24.476 -14.912 -16.475 1.00 90.62 199 ASN A N 1
ATOM 1507 C CA . ASN A 1 199 ? 24.352 -14.086 -15.275 1.00 90.62 199 ASN A CA 1
ATOM 1508 C C . ASN A 1 199 ? 23.132 -14.439 -14.423 1.00 90.62 199 ASN A C 1
ATOM 1510 O O . ASN A 1 199 ? 22.984 -13.876 -13.340 1.00 90.62 199 ASN A O 1
ATOM 1514 N N . ARG A 1 200 ? 22.247 -15.339 -14.866 1.00 93.06 200 ARG A N 1
ATOM 1515 C CA . ARG A 1 200 ? 20.971 -15.572 -14.184 1.00 93.06 200 ARG A CA 1
ATOM 1516 C C . ARG A 1 200 ? 20.641 -17.038 -13.980 1.00 93.06 200 ARG A C 1
ATOM 1518 O O . ARG A 1 200 ? 20.811 -17.887 -14.858 1.00 93.06 200 ARG A O 1
ATOM 1525 N N . TRP A 1 201 ? 20.060 -17.301 -12.821 1.00 96.31 201 TRP A N 1
ATOM 1526 C CA . TRP A 1 201 ? 19.354 -18.532 -12.507 1.00 96.31 201 TRP A CA 1
ATOM 1527 C C . TRP A 1 201 ? 17.846 -18.308 -12.535 1.00 96.31 201 TRP A C 1
ATOM 1529 O O . TRP A 1 201 ? 17.359 -17.242 -12.161 1.00 96.31 201 TRP A O 1
ATOM 1539 N N . GLN A 1 202 ? 17.110 -19.347 -12.921 1.00 97.06 202 GLN A N 1
ATOM 1540 C CA . GLN A 1 202 ? 15.713 -19.517 -12.547 1.00 97.06 202 GLN A CA 1
ATOM 1541 C C . GLN A 1 202 ? 15.670 -20.416 -11.322 1.00 97.06 202 GLN A C 1
ATOM 1543 O O . GLN A 1 202 ? 15.992 -21.598 -11.415 1.00 97.06 202 GLN A O 1
ATOM 1548 N N . VAL A 1 203 ? 15.267 -19.864 -10.187 1.00 98.06 203 VAL A N 1
ATOM 1549 C CA . VAL A 1 203 ? 14.988 -20.599 -8.958 1.00 98.06 203 VAL A CA 1
ATOM 1550 C C . VAL A 1 203 ? 13.511 -20.976 -8.968 1.00 98.06 203 VAL A C 1
ATOM 1552 O O . VAL A 1 203 ? 12.648 -20.105 -8.964 1.00 98.06 203 VAL A O 1
ATOM 1555 N N . THR A 1 204 ? 13.213 -22.269 -9.003 1.00 98.38 204 THR A N 1
ATOM 1556 C CA . THR A 1 204 ? 11.842 -22.788 -8.969 1.00 98.38 204 THR A CA 1
ATOM 1557 C C . THR A 1 204 ? 11.502 -23.222 -7.549 1.00 98.38 204 THR A C 1
ATOM 1559 O O . THR A 1 204 ? 12.166 -24.100 -6.989 1.00 98.38 204 THR A O 1
ATOM 1562 N N . LEU A 1 205 ? 10.481 -22.591 -6.966 1.00 98.38 205 LEU A N 1
ATOM 1563 C CA . LEU A 1 205 ? 9.955 -22.919 -5.643 1.00 98.38 205 LEU A CA 1
ATOM 1564 C C . LEU A 1 205 ? 8.814 -23.937 -5.788 1.00 98.38 205 LEU A C 1
ATOM 1566 O O . LEU A 1 205 ? 7.843 -23.647 -6.492 1.00 98.38 205 LEU A O 1
ATOM 1570 N N . PRO A 1 206 ? 8.876 -25.106 -5.132 1.00 97.44 206 PRO A N 1
ATOM 1571 C CA . PRO A 1 206 ? 7.790 -26.077 -5.186 1.00 97.44 206 PRO A CA 1
ATOM 1572 C C . PRO A 1 206 ? 6.553 -25.524 -4.478 1.00 97.44 206 PRO A C 1
ATOM 1574 O O . PRO A 1 206 ? 6.639 -25.069 -3.332 1.00 97.44 206 PRO A O 1
ATOM 1577 N N . VAL A 1 207 ? 5.402 -25.599 -5.144 1.00 97.56 207 VAL A N 1
ATOM 1578 C CA . VAL A 1 207 ? 4.122 -25.172 -4.580 1.00 97.56 207 VAL A CA 1
ATOM 1579 C C . VAL A 1 207 ? 3.015 -26.158 -4.931 1.00 97.56 207 VAL A C 1
ATOM 1581 O O . VAL A 1 207 ? 2.960 -26.677 -6.042 1.00 97.56 207 VAL A O 1
ATOM 1584 N N . GLU A 1 208 ? 2.123 -26.387 -3.977 1.00 97.06 208 GLU A N 1
ATOM 1585 C CA . GLU A 1 208 ? 0.869 -27.119 -4.147 1.00 97.06 208 GLU A CA 1
ATOM 1586 C C . GLU A 1 208 ? -0.316 -26.192 -3.865 1.00 97.06 208 GLU A C 1
ATOM 1588 O O . GLU A 1 208 ? -0.168 -25.180 -3.177 1.00 97.06 208 GLU A O 1
ATOM 1593 N N . GLY A 1 209 ? -1.501 -26.547 -4.371 1.00 95.06 209 GLY A N 1
ATOM 1594 C CA . GLY A 1 209 ? -2.741 -25.810 -4.097 1.00 95.06 209 GLY A CA 1
ATOM 1595 C C . GLY A 1 209 ? -2.922 -24.523 -4.905 1.00 95.06 209 GLY A C 1
ATOM 1596 O O . GLY A 1 209 ? -3.811 -23.736 -4.592 1.00 95.06 209 GLY A O 1
ATOM 1597 N N . LEU A 1 210 ? -2.106 -24.316 -5.945 1.00 96.12 210 LEU A N 1
ATOM 1598 C CA . LEU A 1 210 ? -2.250 -23.233 -6.918 1.00 96.12 210 LEU A CA 1
ATOM 1599 C C . LEU A 1 210 ? -2.374 -23.781 -8.339 1.00 96.12 210 LEU A C 1
ATOM 1601 O O . LEU A 1 210 ? -1.765 -24.794 -8.684 1.00 96.12 210 LEU A O 1
ATOM 1605 N N . THR A 1 211 ? -3.141 -23.082 -9.173 1.00 94.88 211 THR A N 1
ATOM 1606 C CA . THR A 1 211 ? -3.337 -23.454 -10.578 1.00 94.88 211 THR A CA 1
ATOM 1607 C C . THR A 1 211 ? -2.192 -22.896 -11.433 1.00 94.88 211 THR A C 1
ATOM 1609 O O . THR A 1 211 ? -1.852 -21.719 -11.288 1.00 94.88 211 THR A O 1
ATOM 1612 N N . PRO A 1 212 ? -1.587 -23.680 -12.348 1.00 96.06 212 PRO A N 1
ATOM 1613 C CA . PRO A 1 212 ? -0.630 -23.144 -13.313 1.00 96.06 212 PRO A CA 1
ATOM 1614 C C . PRO A 1 212 ? -1.218 -21.970 -14.110 1.00 96.06 212 PRO A C 1
ATOM 1616 O O . PRO A 1 212 ? -2.356 -22.026 -14.569 1.00 96.06 212 PRO A O 1
ATOM 1619 N N . GLY A 1 213 ? -0.442 -20.902 -14.271 1.00 95.88 213 GLY A N 1
ATOM 1620 C CA . GLY A 1 213 ? -0.863 -19.640 -14.883 1.00 95.88 213 GLY A CA 1
ATOM 1621 C C . GLY A 1 213 ? -1.444 -18.616 -13.901 1.00 95.88 213 GLY A C 1
ATOM 1622 O O . GLY A 1 213 ? -1.490 -17.432 -14.242 1.00 95.88 213 GLY A O 1
ATOM 1623 N N . SER A 1 214 ? -1.825 -19.015 -12.679 1.00 95.38 214 SER A N 1
ATOM 1624 C CA . SER A 1 214 ? -2.222 -18.067 -11.630 1.00 95.38 214 SER A CA 1
ATOM 1625 C C . SER A 1 214 ? -1.090 -17.088 -11.330 1.00 95.38 214 SER A C 1
ATOM 1627 O O . SER A 1 214 ? 0.084 -17.464 -11.296 1.00 95.38 214 SER A O 1
ATOM 1629 N N . ARG A 1 215 ? -1.444 -15.823 -11.109 1.00 95.88 215 ARG A N 1
ATOM 1630 C CA . ARG A 1 215 ? -0.495 -14.755 -10.789 1.00 95.88 215 ARG A CA 1
ATOM 1631 C C . ARG A 1 215 ? -0.288 -14.699 -9.285 1.00 95.88 215 ARG A C 1
ATOM 1633 O O . ARG A 1 215 ? -1.251 -14.766 -8.530 1.00 95.88 215 ARG A O 1
ATOM 1640 N N . VAL A 1 216 ? 0.964 -14.576 -8.867 1.00 97.19 216 VAL A N 1
ATOM 1641 C CA . VAL A 1 216 ? 1.353 -14.503 -7.457 1.00 97.19 216 VAL A CA 1
ATOM 1642 C C . VAL A 1 216 ? 2.522 -13.549 -7.290 1.00 97.19 216 VAL A C 1
ATOM 1644 O O . VAL A 1 216 ? 3.320 -13.360 -8.210 1.00 97.19 216 VAL A O 1
ATOM 1647 N N . MET A 1 217 ? 2.659 -12.988 -6.096 1.00 97.31 217 MET A N 1
ATOM 1648 C CA . MET A 1 217 ? 3.900 -12.361 -5.666 1.00 97.31 217 MET A CA 1
ATOM 1649 C C . MET A 1 217 ? 4.691 -13.357 -4.826 1.00 97.31 217 MET A C 1
ATOM 1651 O O . MET A 1 217 ? 4.157 -13.958 -3.896 1.00 97.31 217 MET A O 1
ATOM 1655 N N . ALA A 1 218 ? 5.965 -13.544 -5.146 1.00 97.31 218 ALA A N 1
ATOM 1656 C CA . ALA A 1 218 ? 6.835 -14.424 -4.384 1.00 97.31 218 ALA A CA 1
ATOM 1657 C C . ALA A 1 218 ? 8.182 -13.756 -4.137 1.00 97.31 218 ALA A C 1
ATOM 1659 O O . ALA A 1 218 ? 8.797 -13.210 -5.052 1.00 97.31 218 ALA A O 1
ATOM 1660 N N . PHE A 1 219 ? 8.629 -13.819 -2.889 1.00 97.00 219 PHE A N 1
ATOM 1661 C CA . PHE A 1 219 ? 9.862 -13.204 -2.415 1.00 97.00 219 PHE A CA 1
ATOM 1662 C C . PHE A 1 219 ? 10.665 -14.223 -1.629 1.00 97.00 219 PHE A C 1
ATOM 1664 O O . PHE A 1 219 ? 10.092 -15.061 -0.932 1.00 97.00 219 PHE A O 1
ATOM 1671 N N . ALA A 1 220 ? 11.982 -14.148 -1.738 1.00 97.56 220 ALA A N 1
ATOM 1672 C CA . ALA A 1 220 ? 12.888 -15.004 -1.003 1.00 97.56 220 ALA A CA 1
ATOM 1673 C C . ALA A 1 220 ? 14.260 -14.347 -0.836 1.00 97.56 220 ALA A C 1
ATOM 1675 O O . ALA A 1 220 ? 14.621 -13.403 -1.540 1.00 97.56 220 ALA A O 1
ATOM 1676 N N . GLU A 1 221 ? 15.054 -14.883 0.080 1.00 97.75 221 GLU A N 1
ATOM 1677 C CA . GLU A 1 221 ? 16.448 -14.506 0.269 1.00 97.75 221 GLU A CA 1
ATOM 1678 C C . GLU A 1 221 ? 17.363 -15.620 -0.225 1.00 97.75 221 GLU A C 1
ATOM 1680 O O . GLU A 1 221 ? 17.155 -16.793 0.090 1.00 97.75 221 GLU A O 1
ATOM 1685 N N . MET A 1 222 ? 18.407 -15.255 -0.963 1.00 98.00 222 MET A N 1
ATOM 1686 C CA . MET A 1 222 ? 19.495 -16.160 -1.317 1.00 98.00 222 MET A CA 1
ATOM 1687 C C . MET A 1 222 ? 20.576 -16.089 -0.241 1.00 98.00 222 MET A C 1
ATOM 1689 O O . MET A 1 222 ? 21.043 -14.999 0.089 1.00 98.00 222 MET A O 1
ATOM 1693 N N . TRP A 1 223 ? 21.003 -17.240 0.272 1.00 98.25 223 TRP A N 1
ATOM 1694 C CA . TRP A 1 223 ? 22.044 -17.364 1.293 1.00 98.25 223 TRP A CA 1
ATOM 1695 C C . TRP A 1 223 ? 23.151 -18.314 0.839 1.00 98.25 223 TRP A C 1
ATOM 1697 O O . TRP A 1 223 ? 22.905 -19.258 0.090 1.00 98.25 223 TRP A O 1
ATOM 1707 N N . GLY A 1 224 ? 24.368 -18.069 1.319 1.00 96.75 224 GLY A N 1
ATOM 1708 C CA . GLY A 1 224 ? 25.531 -18.943 1.156 1.00 96.75 224 GLY A CA 1
ATOM 1709 C C . GLY A 1 224 ? 26.464 -18.832 2.359 1.00 96.75 224 GLY A C 1
ATOM 1710 O O . GLY A 1 224 ? 26.049 -18.374 3.423 1.00 96.75 224 GLY A O 1
ATOM 1711 N N . LEU A 1 225 ? 27.724 -19.229 2.196 1.00 96.69 225 LEU A N 1
ATOM 1712 C CA . LEU A 1 225 ? 28.761 -19.092 3.219 1.00 96.69 225 LEU A CA 1
ATOM 1713 C C . LEU A 1 225 ? 29.691 -17.912 2.924 1.00 96.69 225 LEU A C 1
ATOM 1715 O O . LEU A 1 225 ? 30.134 -17.740 1.789 1.00 96.69 225 LEU A O 1
ATOM 1719 N N . ASP A 1 226 ? 30.018 -17.120 3.941 1.00 95.25 226 ASP A N 1
ATOM 1720 C CA . ASP A 1 226 ? 31.074 -16.109 3.872 1.00 95.25 226 ASP A CA 1
ATOM 1721 C C . ASP A 1 226 ? 32.477 -16.742 3.898 1.00 95.25 226 ASP A C 1
ATOM 1723 O O . ASP A 1 226 ? 32.634 -17.952 4.057 1.00 95.25 226 ASP A O 1
ATOM 1727 N N . SER A 1 227 ? 33.532 -15.931 3.780 1.00 92.62 227 SER A N 1
ATOM 1728 C CA . SER A 1 227 ? 34.928 -16.401 3.792 1.00 92.62 227 SER A CA 1
ATOM 1729 C C . SER A 1 227 ? 35.352 -17.140 5.071 1.00 92.62 227 SER A C 1
ATOM 1731 O O . SER A 1 227 ? 36.357 -17.851 5.046 1.00 92.62 227 SER A O 1
ATOM 1733 N N . SER A 1 228 ? 34.601 -17.000 6.168 1.00 95.62 228 SER A N 1
ATOM 1734 C CA . SER A 1 228 ? 34.811 -17.702 7.438 1.00 95.62 228 SER A CA 1
ATOM 1735 C C . SER A 1 228 ? 33.985 -18.988 7.572 1.00 95.62 228 SER A C 1
ATOM 1737 O O . SER A 1 228 ? 34.091 -19.683 8.583 1.00 95.62 228 SER A O 1
ATOM 1739 N N . GLY A 1 229 ? 33.172 -19.319 6.564 1.00 95.25 229 GLY A N 1
ATOM 1740 C CA . GLY A 1 229 ? 32.279 -20.475 6.566 1.00 95.25 229 GLY A CA 1
ATOM 1741 C C . GLY A 1 229 ? 30.964 -20.242 7.315 1.00 95.25 229 GLY A C 1
ATOM 1742 O O . GLY A 1 229 ? 30.278 -21.213 7.637 1.00 95.25 229 GLY A O 1
ATOM 1743 N N . LYS A 1 230 ? 30.597 -18.990 7.625 1.00 97.31 230 LYS A N 1
ATOM 1744 C CA . LYS A 1 230 ? 29.335 -18.663 8.307 1.00 97.31 230 LYS A CA 1
ATOM 1745 C C . LYS A 1 230 ? 28.230 -18.335 7.301 1.00 97.31 230 LYS A C 1
ATOM 1747 O O . LYS A 1 230 ? 28.523 -17.732 6.271 1.00 97.31 230 LYS A O 1
ATOM 1752 N N . PRO A 1 231 ? 26.958 -18.670 7.591 1.00 96.81 231 PRO A N 1
ATOM 1753 C CA . PRO A 1 231 ? 25.848 -18.283 6.730 1.00 96.81 231 PRO A CA 1
ATOM 1754 C C . PRO A 1 231 ? 25.740 -16.763 6.583 1.00 96.81 231 PRO A C 1
ATOM 1756 O O . PRO A 1 231 ? 25.644 -16.054 7.585 1.00 96.81 231 PRO A O 1
ATOM 1759 N N . ALA A 1 232 ? 25.693 -16.282 5.344 1.00 97.38 232 ALA A N 1
ATOM 1760 C CA . ALA A 1 232 ? 25.528 -14.874 5.006 1.00 97.38 232 ALA A CA 1
ATOM 1761 C C . ALA A 1 232 ? 24.554 -14.699 3.823 1.00 97.38 232 ALA A C 1
ATOM 1763 O O . ALA A 1 232 ? 24.521 -15.548 2.921 1.00 97.38 232 ALA A O 1
ATOM 1764 N N . PRO A 1 233 ? 23.747 -13.622 3.809 1.00 96.94 233 PRO A N 1
ATOM 1765 C CA . PRO A 1 233 ? 22.819 -13.354 2.721 1.00 96.94 233 PRO A CA 1
ATOM 1766 C C . PRO A 1 233 ? 23.563 -12.814 1.494 1.00 96.94 233 PRO A C 1
ATOM 1768 O O . PRO A 1 233 ? 24.387 -11.908 1.597 1.00 96.94 233 PRO A O 1
ATOM 1771 N N . ALA A 1 234 ? 23.227 -13.329 0.313 1.00 95.44 234 ALA A N 1
ATOM 1772 C CA . ALA A 1 234 ? 23.623 -12.727 -0.956 1.00 95.44 234 ALA A CA 1
ATOM 1773 C C . ALA A 1 234 ? 22.741 -11.520 -1.298 1.00 95.44 234 ALA A C 1
ATOM 1775 O O . ALA A 1 234 ? 23.232 -10.517 -1.808 1.00 95.44 234 ALA A O 1
ATOM 1776 N N . GLY A 1 235 ? 21.440 -11.636 -1.031 1.00 93.06 235 GLY A N 1
ATOM 1777 C CA . GLY A 1 235 ? 20.435 -10.637 -1.368 1.00 93.06 235 GLY A CA 1
ATOM 1778 C C . GLY A 1 235 ? 19.032 -11.235 -1.409 1.00 93.06 235 GLY A C 1
ATOM 1779 O O . GLY A 1 235 ? 18.851 -12.451 -1.317 1.00 93.06 235 GLY A O 1
ATOM 1780 N N . TRP A 1 236 ? 18.038 -10.367 -1.556 1.00 92.56 236 TRP A N 1
ATOM 1781 C CA . TRP A 1 236 ? 16.651 -10.758 -1.784 1.00 92.56 236 TRP A CA 1
ATOM 1782 C C . TRP A 1 236 ? 16.370 -10.838 -3.288 1.00 92.56 236 TRP A C 1
ATOM 1784 O O . TRP A 1 236 ? 16.984 -10.126 -4.084 1.00 92.56 236 TRP A O 1
ATOM 1794 N N . PHE A 1 237 ? 15.445 -11.706 -3.676 1.00 94.38 237 PHE A N 1
ATOM 1795 C CA . PHE A 1 237 ? 14.968 -11.838 -5.045 1.00 94.38 237 PHE A CA 1
ATOM 1796 C C . PHE A 1 237 ? 13.494 -12.221 -5.045 1.00 94.38 237 PHE A C 1
ATOM 1798 O O . PHE A 1 237 ? 12.986 -12.819 -4.094 1.00 94.38 237 PHE A O 1
ATOM 1805 N N . GLY A 1 238 ? 12.790 -11.852 -6.106 1.00 94.56 238 GLY A N 1
ATOM 1806 C CA . GLY A 1 238 ? 11.360 -12.075 -6.187 1.00 94.56 238 GLY A CA 1
ATOM 1807 C C . GLY A 1 238 ? 10.645 -11.008 -6.987 1.00 94.56 238 GLY A C 1
ATOM 1808 O O . GLY A 1 238 ? 11.266 -10.193 -7.667 1.00 94.56 238 GLY A O 1
ATOM 1809 N N . GLY A 1 239 ? 9.327 -11.034 -6.883 1.00 95.00 239 GLY A N 1
ATOM 1810 C CA . GLY A 1 239 ? 8.430 -10.122 -7.568 1.00 95.00 239 GLY A CA 1
ATOM 1811 C C . GLY A 1 239 ? 7.137 -10.819 -7.955 1.00 95.00 239 GLY A C 1
ATOM 1812 O O . GLY A 1 239 ? 6.796 -11.887 -7.438 1.00 95.00 239 GLY A O 1
ATOM 1813 N N . LEU A 1 240 ? 6.423 -10.203 -8.888 1.00 95.75 240 LEU A N 1
ATOM 1814 C CA . LEU A 1 240 ? 5.222 -10.765 -9.474 1.00 95.75 240 LEU A CA 1
ATOM 1815 C C . LEU A 1 240 ? 5.587 -11.782 -10.569 1.00 95.75 240 LEU A C 1
ATOM 1817 O O . LEU A 1 240 ? 6.370 -11.486 -11.470 1.00 95.75 240 LEU A O 1
ATOM 1821 N N . THR A 1 241 ? 5.000 -12.974 -10.513 1.00 95.69 241 THR A N 1
ATOM 1822 C CA . THR A 1 241 ? 5.240 -14.061 -11.472 1.00 95.69 241 THR A CA 1
ATOM 1823 C C . THR A 1 241 ? 3.974 -14.896 -11.690 1.00 95.69 241 THR A C 1
ATOM 1825 O O . THR A 1 241 ? 2.937 -14.665 -11.064 1.00 95.69 241 THR A O 1
ATOM 1828 N N . GLN A 1 242 ? 4.044 -15.863 -12.603 1.00 97.06 242 GLN A N 1
ATOM 1829 C CA . GLN A 1 242 ? 2.990 -16.849 -12.833 1.00 97.06 242 GLN A CA 1
ATOM 1830 C C . GLN A 1 242 ? 3.429 -18.222 -12.336 1.00 97.06 242 GLN A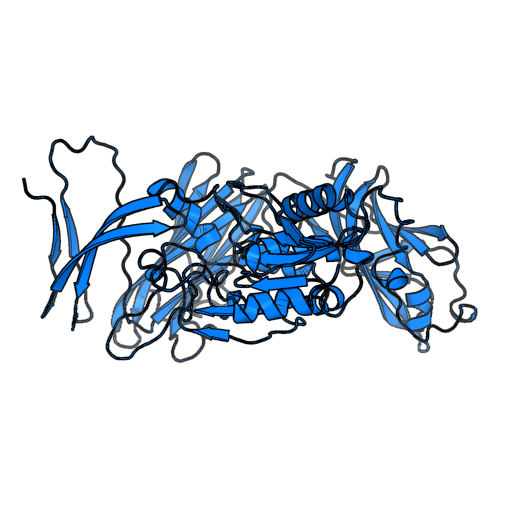 C 1
ATOM 1832 O O . GLN A 1 242 ? 4.577 -18.626 -12.522 1.00 97.06 242 GLN A O 1
ATOM 1837 N N . VAL A 1 243 ? 2.500 -18.963 -11.736 1.00 97.69 243 VAL A N 1
ATOM 1838 C CA . VAL A 1 243 ? 2.726 -20.348 -11.315 1.00 97.69 243 VAL A CA 1
ATOM 1839 C C . VAL A 1 243 ? 3.014 -21.200 -12.552 1.00 97.69 243 VAL A C 1
ATOM 1841 O O . VAL A 1 243 ? 2.197 -21.289 -13.466 1.00 97.69 243 VAL A O 1
ATOM 1844 N N . GLY A 1 244 ? 4.191 -21.817 -12.603 1.00 96.81 244 GLY A N 1
ATOM 1845 C CA . GLY A 1 244 ? 4.568 -22.758 -13.650 1.00 96.81 244 GLY A CA 1
ATOM 1846 C C . GLY A 1 244 ? 4.072 -24.173 -13.355 1.00 96.81 244 GLY A C 1
ATOM 1847 O O . GLY A 1 244 ? 3.567 -24.469 -12.276 1.00 96.81 244 GLY A O 1
ATOM 1848 N N . LYS A 1 245 ? 4.270 -25.082 -14.315 1.00 94.38 245 LYS A N 1
ATOM 1849 C CA . LYS A 1 245 ? 3.916 -26.504 -14.156 1.00 94.38 245 LYS A CA 1
ATOM 1850 C C . LYS A 1 245 ? 4.691 -27.201 -13.022 1.00 94.38 245 LYS A C 1
ATOM 1852 O O . LYS A 1 245 ? 4.155 -28.101 -12.392 1.00 94.38 245 LYS A O 1
ATOM 1857 N N . ASP A 1 246 ? 5.936 -26.776 -12.784 1.00 93.00 246 ASP A N 1
ATOM 1858 C CA . ASP A 1 246 ? 6.871 -27.397 -11.833 1.00 93.00 246 ASP A CA 1
ATOM 1859 C C . ASP A 1 246 ? 6.989 -26.602 -10.514 1.00 93.00 246 ASP A C 1
ATOM 1861 O O . ASP A 1 246 ? 7.763 -26.969 -9.630 1.00 93.00 246 ASP A O 1
ATOM 1865 N N . GLY A 1 247 ? 6.260 -25.488 -10.383 1.00 96.94 247 GLY A N 1
ATOM 1866 C CA . GLY A 1 247 ? 6.344 -24.579 -9.241 1.00 96.94 247 GLY A CA 1
ATOM 1867 C C . GLY A 1 247 ? 6.411 -23.106 -9.645 1.00 96.94 247 GLY A C 1
ATOM 1868 O O . GLY A 1 247 ? 6.112 -22.741 -10.780 1.00 96.94 247 GLY A O 1
ATOM 1869 N N . ILE A 1 248 ? 6.811 -22.244 -8.713 1.00 98.19 248 ILE A N 1
ATOM 1870 C CA . ILE A 1 248 ? 6.904 -20.791 -8.911 1.00 98.19 248 ILE A CA 1
ATOM 1871 C C . ILE A 1 248 ? 8.312 -20.431 -9.405 1.00 98.19 248 ILE A C 1
ATOM 1873 O O . ILE A 1 248 ? 9.270 -20.619 -8.650 1.00 98.19 248 ILE A O 1
ATOM 1877 N N . PRO A 1 249 ? 8.471 -19.907 -10.632 1.00 97.50 249 PRO A N 1
ATOM 1878 C CA . PRO A 1 249 ? 9.768 -19.513 -11.162 1.00 97.50 249 PRO A CA 1
ATOM 1879 C C . PRO A 1 249 ? 10.131 -18.086 -10.733 1.00 97.50 249 PRO A C 1
ATOM 1881 O O . PRO A 1 249 ? 9.367 -17.146 -10.963 1.00 97.50 249 PRO A O 1
ATOM 1884 N N . LEU A 1 250 ? 11.330 -17.920 -10.172 1.00 96.75 250 LEU A N 1
ATOM 1885 C CA . LEU A 1 250 ? 11.920 -16.631 -9.810 1.00 96.75 250 LEU A CA 1
ATOM 1886 C C . LEU A 1 250 ? 13.290 -16.454 -10.464 1.00 96.75 250 LEU A C 1
ATOM 1888 O O . LEU A 1 250 ? 14.123 -17.357 -10.440 1.00 96.75 250 LEU A O 1
ATOM 1892 N N . GLY A 1 251 ? 13.540 -15.275 -11.029 1.00 95.44 251 GLY A N 1
ATOM 1893 C CA . GLY A 1 251 ? 14.858 -14.913 -11.545 1.00 95.44 251 GLY A CA 1
ATOM 1894 C C . GLY A 1 251 ? 15.800 -14.488 -10.420 1.00 95.44 251 GLY A C 1
ATOM 1895 O O . GLY A 1 251 ? 15.416 -13.704 -9.555 1.00 95.44 251 GLY A O 1
ATOM 1896 N N . PHE A 1 252 ? 17.041 -14.968 -10.453 1.00 96.12 252 PHE A N 1
ATOM 1897 C CA . PHE A 1 252 ? 18.110 -14.532 -9.558 1.00 96.12 252 PHE A CA 1
ATOM 1898 C C . PHE A 1 252 ? 19.366 -14.197 -10.363 1.00 96.12 252 PHE A C 1
ATOM 1900 O O . PHE A 1 252 ? 19.851 -15.031 -11.127 1.00 96.12 252 PHE A O 1
ATOM 1907 N N . ASP A 1 253 ? 19.900 -12.988 -10.191 1.00 95.25 253 ASP A N 1
ATOM 1908 C CA . ASP A 1 253 ? 21.158 -12.581 -10.817 1.00 95.25 253 ASP A CA 1
ATOM 1909 C C . ASP A 1 253 ? 22.350 -13.065 -9.980 1.00 95.25 253 ASP A C 1
ATOM 1911 O O . ASP A 1 253 ? 22.565 -12.624 -8.850 1.00 95.25 253 ASP A O 1
ATOM 1915 N N . VAL A 1 254 ? 23.146 -13.983 -10.529 1.00 94.62 254 VAL A N 1
ATOM 1916 C CA . VAL A 1 254 ? 24.238 -14.633 -9.792 1.00 94.62 254 VAL A CA 1
ATOM 1917 C C . VAL A 1 254 ? 25.385 -13.685 -9.450 1.00 94.62 254 VAL A C 1
ATOM 1919 O O . VAL A 1 254 ? 26.198 -14.010 -8.584 1.00 94.62 254 VAL A O 1
ATOM 1922 N N . ARG A 1 255 ? 25.446 -12.486 -10.047 1.00 94.50 255 ARG A N 1
ATOM 1923 C CA . ARG A 1 255 ? 26.429 -11.458 -9.671 1.00 94.50 255 ARG A CA 1
ATOM 1924 C C . ARG A 1 255 ? 26.246 -10.988 -8.225 1.00 94.50 255 ARG A C 1
ATOM 1926 O O . ARG A 1 255 ? 27.220 -10.547 -7.619 1.00 94.50 255 ARG A O 1
ATOM 1933 N N . TRP A 1 256 ? 25.056 -11.147 -7.636 1.00 95.56 256 TRP A N 1
ATOM 1934 C CA . TRP A 1 256 ? 24.833 -10.906 -6.204 1.00 95.56 256 TRP A CA 1
ATOM 1935 C C . TRP A 1 256 ? 25.660 -11.828 -5.302 1.00 95.56 256 TRP A C 1
ATOM 1937 O O . TRP A 1 256 ? 26.080 -11.404 -4.229 1.00 95.56 256 TRP A O 1
ATOM 1947 N N . LEU A 1 257 ? 25.960 -13.057 -5.740 1.00 94.88 257 LEU A N 1
ATOM 1948 C CA . LEU A 1 257 ? 26.827 -13.971 -4.987 1.00 94.88 257 LEU A CA 1
ATOM 1949 C C . LEU A 1 257 ? 28.249 -13.405 -4.884 1.00 94.88 257 LEU A C 1
ATOM 1951 O O . LEU A 1 257 ? 28.835 -13.389 -3.804 1.00 94.88 257 LEU A O 1
ATOM 1955 N N . ALA A 1 258 ? 28.772 -12.886 -6.002 1.00 91.81 258 ALA A N 1
ATOM 1956 C CA . ALA A 1 258 ? 30.090 -12.261 -6.070 1.00 91.81 258 ALA A CA 1
ATOM 1957 C C . ALA A 1 258 ? 30.143 -10.931 -5.314 1.00 91.81 258 ALA A C 1
ATOM 1959 O O . ALA A 1 258 ? 31.084 -10.700 -4.560 1.00 91.81 258 ALA A O 1
ATOM 1960 N N . TYR A 1 259 ? 29.119 -10.086 -5.473 1.00 93.94 259 TYR A N 1
ATOM 1961 C CA . TYR A 1 259 ? 29.010 -8.811 -4.763 1.00 93.94 259 TYR A CA 1
ATOM 1962 C C . TYR A 1 259 ? 29.027 -8.996 -3.239 1.00 93.94 259 TYR A C 1
ATOM 1964 O O . TYR A 1 259 ? 29.719 -8.266 -2.536 1.00 93.94 259 TYR A O 1
ATOM 1972 N N . SER A 1 260 ? 28.319 -10.012 -2.743 1.00 93.69 260 SER A N 1
ATOM 1973 C CA . SER A 1 260 ? 28.217 -10.307 -1.310 1.00 93.69 260 SER A CA 1
ATOM 1974 C C . SER A 1 260 ? 29.319 -11.243 -0.797 1.00 93.69 260 SER A C 1
ATOM 1976 O O . SER A 1 260 ? 29.390 -11.513 0.399 1.00 93.69 260 SER A O 1
ATOM 1978 N N . GLY A 1 261 ? 30.191 -11.746 -1.679 1.00 92.69 261 GLY A N 1
ATOM 1979 C CA . GLY A 1 261 ? 31.312 -12.619 -1.321 1.00 92.69 261 GLY A CA 1
ATOM 1980 C C . GLY A 1 261 ? 30.903 -13.985 -0.760 1.00 92.69 261 GLY A C 1
ATOM 1981 O O . GLY A 1 261 ? 31.688 -14.602 -0.035 1.00 92.69 261 GLY A O 1
ATOM 1982 N N . VAL A 1 262 ? 29.692 -14.458 -1.072 1.00 94.94 262 VAL A N 1
ATOM 1983 C CA . VAL A 1 262 ? 29.167 -15.726 -0.548 1.00 94.94 262 VAL A CA 1
ATOM 1984 C C . VAL A 1 262 ? 29.396 -16.880 -1.518 1.00 94.94 262 VAL A C 1
ATOM 1986 O O . VAL A 1 262 ? 29.356 -16.700 -2.732 1.00 94.94 262 VAL A O 1
ATOM 1989 N N . HIS A 1 263 ? 29.608 -18.086 -0.998 1.00 94.75 263 HIS A N 1
ATOM 1990 C CA . HIS A 1 263 ? 29.841 -19.293 -1.792 1.00 94.75 263 HIS A CA 1
ATOM 1991 C C . HIS A 1 263 ? 28.966 -20.469 -1.348 1.00 94.75 263 HIS A C 1
ATOM 1993 O O . HIS A 1 263 ? 28.282 -20.407 -0.329 1.00 94.75 263 HIS A O 1
ATOM 1999 N N . ALA A 1 264 ? 28.964 -21.534 -2.152 1.00 94.19 264 ALA A N 1
ATOM 2000 C CA . ALA A 1 264 ? 28.183 -22.737 -1.895 1.00 94.19 264 ALA A CA 1
ATOM 2001 C C . ALA A 1 264 ? 28.593 -23.431 -0.572 1.00 94.19 264 ALA A C 1
ATOM 2003 O O . ALA A 1 264 ? 29.755 -23.328 -0.173 1.00 94.19 264 ALA A O 1
ATOM 2004 N N . PRO A 1 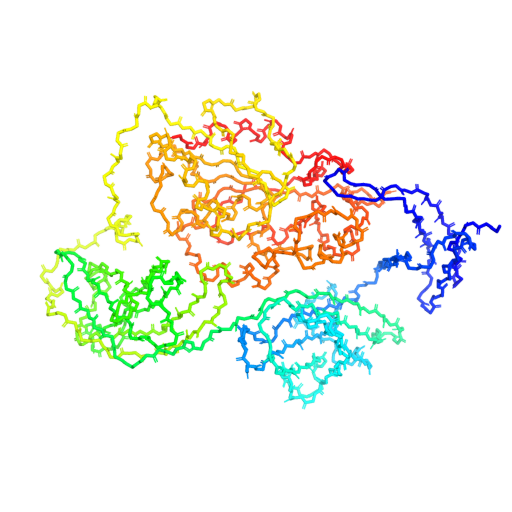265 ? 27.696 -24.206 0.070 1.00 95.12 265 PRO A N 1
ATOM 2005 C CA . PRO A 1 265 ? 26.325 -24.508 -0.345 1.00 95.12 265 PRO A CA 1
ATOM 2006 C C . PRO A 1 265 ? 25.396 -23.296 -0.242 1.00 95.12 265 PRO A C 1
ATOM 2008 O O . PRO A 1 265 ? 25.513 -22.485 0.673 1.00 95.12 265 PRO A O 1
ATOM 2011 N N . PHE A 1 266 ? 24.477 -23.194 -1.203 1.00 97.06 266 PHE A N 1
ATOM 2012 C CA . PHE A 1 266 ? 23.462 -22.149 -1.227 1.00 97.06 266 PHE A CA 1
ATOM 2013 C C . PHE A 1 266 ? 22.137 -22.666 -0.682 1.00 97.06 266 PHE A C 1
ATOM 2015 O O . PHE A 1 266 ? 21.833 -23.858 -0.758 1.00 97.06 266 PHE A O 1
ATOM 2022 N N . GLU A 1 267 ? 21.328 -21.751 -0.174 1.00 97.69 267 GLU A N 1
ATOM 2023 C CA . GLU A 1 267 ? 19.982 -22.039 0.298 1.00 97.69 267 GLU A CA 1
ATOM 2024 C C . GLU A 1 267 ? 19.063 -20.840 0.107 1.00 97.69 267 GLU A C 1
ATOM 2026 O O . GLU A 1 267 ? 19.508 -19.698 -0.027 1.00 97.69 267 GLU A O 1
ATOM 2031 N N . VAL A 1 268 ? 17.764 -21.118 0.113 1.00 98.38 268 VAL A N 1
ATOM 2032 C CA . VAL A 1 268 ? 16.730 -20.093 0.028 1.00 98.38 268 VAL A CA 1
ATOM 2033 C C . VAL A 1 268 ? 16.103 -19.936 1.410 1.00 98.38 268 VAL A C 1
ATOM 2035 O O . VAL A 1 268 ? 15.728 -20.927 2.036 1.00 98.38 268 VAL A O 1
ATOM 2038 N N . ARG A 1 269 ? 15.987 -18.707 1.912 1.00 98.12 269 ARG A N 1
ATOM 2039 C CA . ARG A 1 269 ? 15.374 -18.415 3.217 1.00 98.12 269 ARG A CA 1
ATOM 2040 C C . ARG A 1 269 ? 14.232 -17.418 3.097 1.00 98.12 269 ARG A C 1
ATOM 2042 O O . ARG A 1 269 ? 14.125 -16.718 2.093 1.00 98.12 269 ARG A O 1
ATOM 2049 N N . ASN A 1 270 ? 13.403 -17.371 4.140 1.00 97.19 270 ASN A N 1
ATOM 2050 C CA . ASN A 1 270 ? 12.329 -16.389 4.317 1.00 97.19 270 ASN A CA 1
ATOM 2051 C C . ASN A 1 270 ? 11.443 -16.254 3.070 1.00 97.19 270 ASN A C 1
ATOM 2053 O O . ASN A 1 270 ? 11.141 -15.157 2.606 1.00 97.19 270 ASN A O 1
ATOM 2057 N N . VAL A 1 271 ? 11.052 -17.400 2.508 1.00 97.81 271 VAL A N 1
ATOM 2058 C CA . VAL A 1 271 ? 10.191 -17.453 1.332 1.00 97.81 271 VAL A CA 1
ATOM 2059 C C . VAL A 1 271 ? 8.795 -17.015 1.732 1.00 97.81 271 VAL A C 1
ATOM 2061 O O . VAL A 1 271 ? 8.204 -17.585 2.652 1.00 97.81 271 VAL A O 1
ATOM 2064 N N . ARG A 1 272 ? 8.257 -16.038 1.010 1.00 96.75 272 ARG A N 1
ATOM 2065 C CA . ARG A 1 272 ? 6.910 -15.514 1.203 1.00 96.75 272 ARG A CA 1
ATOM 2066 C C . ARG A 1 272 ? 6.168 -15.545 -0.122 1.00 96.75 272 ARG A C 1
ATOM 2068 O O . ARG A 1 272 ? 6.634 -14.977 -1.105 1.00 96.75 272 ARG A O 1
ATOM 2075 N N . LEU A 1 273 ? 5.024 -16.212 -0.128 1.00 97.50 273 LEU A N 1
ATOM 2076 C CA . LEU A 1 273 ? 4.099 -16.280 -1.248 1.00 97.50 273 LEU A CA 1
ATOM 2077 C C . LEU A 1 273 ? 2.854 -15.476 -0.900 1.00 97.50 273 LEU A C 1
ATOM 2079 O O . LEU A 1 273 ? 2.298 -15.649 0.183 1.00 97.50 273 LEU A O 1
ATOM 2083 N N . GLN A 1 274 ? 2.426 -14.612 -1.806 1.00 97.38 274 GLN A N 1
ATOM 2084 C CA . GLN A 1 274 ? 1.309 -13.700 -1.624 1.00 97.38 274 GLN A CA 1
ATOM 2085 C C . GLN A 1 274 ? 0.421 -13.678 -2.862 1.00 97.38 274 GLN A C 1
ATOM 2087 O O . GLN A 1 274 ? 0.876 -13.912 -3.986 1.00 97.38 274 GLN A O 1
ATOM 2092 N N . ASP A 1 275 ? -0.846 -13.370 -2.634 1.00 96.81 275 ASP A N 1
ATOM 2093 C CA . ASP A 1 275 ? -1.799 -13.095 -3.693 1.00 96.81 275 ASP A CA 1
ATOM 2094 C C . ASP A 1 275 ? -1.393 -11.829 -4.458 1.00 96.81 275 ASP A C 1
ATOM 2096 O O . ASP A 1 275 ? -0.940 -10.854 -3.857 1.00 96.81 275 ASP A O 1
ATOM 2100 N N . ALA A 1 276 ? -1.518 -11.860 -5.785 1.00 94.88 276 ALA A N 1
ATOM 2101 C CA . ALA A 1 276 ? -1.076 -10.770 -6.655 1.00 94.88 276 ALA A CA 1
ATOM 2102 C C . ALA A 1 276 ? -1.897 -9.485 -6.484 1.00 94.88 276 ALA A C 1
ATOM 2104 O O . ALA A 1 276 ? -1.353 -8.393 -6.638 1.00 94.88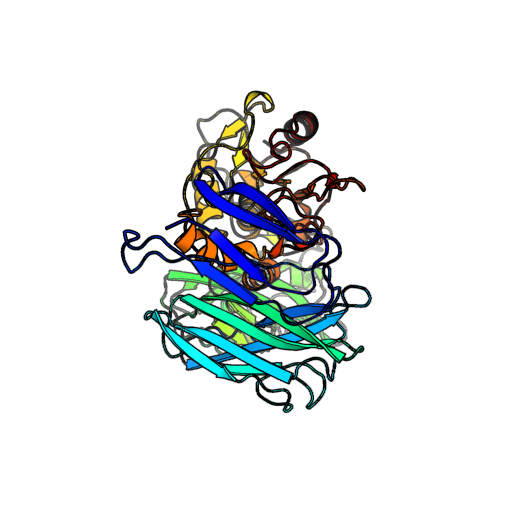 276 ALA A O 1
ATOM 2105 N N . ASP A 1 277 ? -3.181 -9.631 -6.169 1.00 93.12 277 ASP A N 1
ATOM 2106 C CA . ASP A 1 277 ? -4.153 -8.544 -6.187 1.00 93.12 277 ASP A CA 1
ATOM 2107 C C . ASP A 1 277 ? -4.366 -7.931 -4.799 1.00 93.12 277 ASP A C 1
ATOM 2109 O O . ASP A 1 277 ? -4.714 -6.764 -4.713 1.00 93.12 277 ASP A O 1
ATOM 2113 N N . THR A 1 278 ? -4.139 -8.695 -3.727 1.00 94.56 278 THR A N 1
ATOM 2114 C CA . THR A 1 278 ? -4.410 -8.273 -2.338 1.00 94.56 278 THR A CA 1
ATOM 2115 C C . THR A 1 278 ? -3.179 -8.269 -1.431 1.00 94.56 278 THR A C 1
ATOM 2117 O O . THR A 1 278 ? -3.258 -7.857 -0.273 1.00 94.56 278 THR A O 1
ATOM 2120 N N . ALA A 1 279 ? -2.041 -8.792 -1.906 1.00 96.50 279 ALA A N 1
ATOM 2121 C CA . ALA A 1 279 ? -0.830 -9.028 -1.115 1.00 96.50 279 ALA A CA 1
ATOM 2122 C C . ALA A 1 279 ? -1.022 -9.928 0.127 1.00 96.50 279 ALA A C 1
ATOM 2124 O O . ALA A 1 279 ? -0.098 -10.067 0.940 1.00 96.50 279 ALA A O 1
ATOM 2125 N N . ILE A 1 280 ? -2.182 -10.582 0.268 1.00 97.00 280 ILE A N 1
ATOM 2126 C CA . ILE A 1 280 ? -2.474 -11.494 1.376 1.00 97.00 280 ILE A CA 1
ATOM 2127 C C . ILE A 1 280 ? -1.494 -12.673 1.334 1.00 97.00 280 ILE A C 1
ATOM 2129 O O . ILE A 1 280 ? -1.324 -13.287 0.275 1.00 97.00 280 ILE A O 1
ATOM 2133 N N . PRO A 1 281 ? -0.831 -13.010 2.458 1.00 95.94 281 PRO A N 1
ATOM 2134 C CA . PRO A 1 281 ? 0.010 -14.195 2.555 1.00 95.94 281 PRO A CA 1
ATOM 2135 C C . PRO A 1 281 ? -0.745 -15.480 2.190 1.00 95.94 281 PRO A C 1
ATOM 2137 O O . PRO A 1 281 ? -1.753 -15.841 2.791 1.00 95.94 281 PRO A O 1
ATOM 2140 N N . LEU A 1 282 ? -0.214 -16.205 1.209 1.00 96.94 282 LEU A N 1
ATOM 2141 C CA . LEU A 1 282 ? -0.732 -17.495 0.757 1.00 96.94 282 LEU A CA 1
ATOM 2142 C C . LEU A 1 282 ? 0.078 -18.668 1.291 1.00 96.94 282 LEU A C 1
ATOM 2144 O O . LEU A 1 282 ? -0.472 -19.749 1.434 1.00 96.94 282 LEU A O 1
ATOM 2148 N N . ALA A 1 283 ? 1.376 -18.498 1.531 1.00 96.44 283 ALA A N 1
ATOM 2149 C CA . ALA A 1 283 ? 2.237 -19.491 2.167 1.00 96.44 283 ALA A CA 1
ATOM 2150 C C . ALA A 1 283 ? 3.570 -18.844 2.557 1.00 96.44 283 ALA A C 1
ATOM 2152 O O . ALA A 1 283 ? 4.005 -17.869 1.943 1.00 96.44 283 ALA A O 1
ATOM 2153 N N . ALA A 1 284 ? 4.259 -19.427 3.533 1.00 96.50 284 ALA A N 1
ATOM 2154 C CA . ALA A 1 284 ? 5.616 -19.034 3.881 1.00 96.50 284 ALA A CA 1
ATOM 2155 C C . ALA A 1 284 ? 6.480 -20.260 4.189 1.00 96.50 284 ALA A C 1
ATOM 2157 O O . ALA A 1 284 ? 5.973 -21.314 4.576 1.00 96.50 284 ALA A O 1
ATOM 2158 N N . GLN A 1 285 ? 7.790 -20.120 4.007 1.00 97.69 285 GLN A N 1
ATOM 2159 C CA . GLN A 1 285 ? 8.775 -21.129 4.378 1.00 97.69 285 GLN A CA 1
ATOM 2160 C C . GLN A 1 285 ? 10.055 -20.443 4.852 1.00 97.69 285 GLN A C 1
ATOM 2162 O O . GLN A 1 285 ? 10.658 -19.656 4.126 1.00 97.69 285 GLN A O 1
ATOM 2167 N N . THR A 1 286 ? 10.510 -20.768 6.059 1.00 97.50 286 THR A N 1
ATOM 2168 C CA . THR A 1 286 ? 11.693 -20.125 6.649 1.00 97.50 286 THR A CA 1
ATOM 2169 C C . THR A 1 286 ? 12.980 -20.532 5.937 1.00 97.50 286 THR A C 1
ATOM 2171 O O . THR A 1 286 ? 13.898 -19.723 5.816 1.00 97.50 286 THR A O 1
ATOM 2174 N N . ARG A 1 287 ? 13.065 -21.781 5.461 1.00 97.44 287 ARG A N 1
ATOM 2175 C CA . ARG A 1 287 ? 14.272 -22.328 4.834 1.00 97.44 287 ARG A CA 1
ATOM 2176 C C . ARG A 1 287 ? 13.938 -23.412 3.813 1.00 97.44 287 ARG A C 1
ATOM 2178 O O . ARG A 1 287 ? 13.123 -24.289 4.088 1.00 97.44 287 ARG A O 1
ATOM 2185 N N . MET A 1 288 ? 14.615 -23.374 2.671 1.00 98.06 288 MET A N 1
ATOM 2186 C CA . MET A 1 288 ? 14.619 -24.420 1.656 1.00 98.06 288 MET A CA 1
ATOM 2187 C C . MET A 1 288 ? 16.051 -24.753 1.245 1.00 98.06 288 MET A C 1
ATOM 2189 O O . MET A 1 288 ? 16.863 -23.857 1.001 1.00 98.06 288 MET A O 1
ATOM 2193 N N . GLU A 1 289 ? 16.347 -26.042 1.110 1.00 96.56 289 GLU A N 1
ATOM 2194 C CA . GLU A 1 289 ? 17.583 -26.483 0.460 1.00 96.56 289 GLU A CA 1
ATOM 2195 C C . GLU A 1 289 ? 17.558 -26.065 -1.015 1.00 96.56 289 GLU A C 1
ATOM 2197 O O . GLU A 1 289 ? 16.515 -26.174 -1.662 1.00 96.56 289 GLU A O 1
ATOM 2202 N N . LEU A 1 290 ? 18.684 -25.591 -1.557 1.00 98.00 290 LEU A N 1
ATOM 2203 C CA . LEU A 1 290 ? 18.776 -25.213 -2.966 1.00 98.00 290 LEU A CA 1
ATOM 2204 C C . LEU A 1 290 ? 19.688 -26.169 -3.728 1.00 98.00 290 LEU A C 1
ATOM 2206 O O . LEU A 1 290 ? 20.904 -26.195 -3.534 1.00 98.00 290 LEU A O 1
ATOM 2210 N N . LYS A 1 291 ? 19.113 -26.894 -4.688 1.00 97.75 291 LYS A N 1
ATOM 2211 C CA . LYS A 1 291 ? 19.904 -27.591 -5.703 1.00 97.75 291 LYS A CA 1
ATOM 2212 C C . LYS A 1 291 ? 20.303 -26.593 -6.788 1.00 97.75 291 LYS A C 1
ATOM 2214 O O . LYS A 1 291 ? 19.504 -26.305 -7.678 1.00 97.75 291 LYS A O 1
ATOM 2219 N N . ALA A 1 292 ? 21.522 -26.065 -6.698 1.00 95.69 292 ALA A N 1
ATOM 2220 C CA . ALA A 1 292 ? 22.039 -25.051 -7.614 1.00 95.69 292 ALA A CA 1
ATOM 2221 C C . ALA A 1 292 ? 23.076 -25.591 -8.616 1.00 95.69 292 ALA A C 1
ATOM 2223 O O . ALA A 1 292 ? 23.801 -26.539 -8.298 1.00 95.69 292 ALA A O 1
ATOM 2224 N N . PRO A 1 293 ? 23.199 -24.974 -9.808 1.00 94.38 293 PRO A N 1
ATOM 2225 C CA . PRO A 1 293 ? 24.343 -25.178 -10.689 1.00 94.38 293 PRO A CA 1
ATOM 2226 C C . PRO A 1 293 ? 25.659 -24.809 -9.990 1.00 94.38 293 PRO A C 1
ATOM 2228 O O . PRO A 1 293 ? 25.701 -23.907 -9.152 1.00 94.38 293 PRO A O 1
ATOM 2231 N N . ALA A 1 294 ? 26.755 -25.475 -10.361 1.00 90.25 294 ALA A N 1
ATOM 2232 C CA . ALA A 1 294 ? 28.076 -25.120 -9.853 1.00 90.25 294 ALA A CA 1
ATOM 2233 C C . ALA A 1 294 ? 28.484 -23.723 -10.350 1.00 90.25 294 ALA A C 1
ATOM 2235 O O . ALA A 1 294 ? 28.467 -23.461 -11.553 1.00 90.25 294 ALA A O 1
ATOM 2236 N N . VAL A 1 295 ? 28.877 -22.841 -9.429 1.00 87.88 295 VAL A N 1
ATOM 2237 C CA . VAL A 1 295 ? 29.389 -21.496 -9.729 1.00 87.88 295 VAL A CA 1
ATOM 2238 C C . VAL A 1 295 ? 30.668 -21.265 -8.937 1.00 87.88 295 VAL A C 1
ATOM 2240 O O . VAL A 1 295 ? 30.688 -21.409 -7.715 1.00 87.88 295 VAL A O 1
ATOM 2243 N N . ASP A 1 296 ? 31.739 -20.891 -9.639 1.00 85.00 296 ASP A N 1
ATOM 2244 C CA . ASP A 1 296 ? 32.980 -20.432 -9.017 1.00 85.00 296 ASP A CA 1
ATOM 2245 C C . ASP A 1 296 ? 32.917 -18.914 -8.836 1.00 85.00 296 ASP A C 1
ATOM 2247 O O . ASP A 1 296 ? 33.315 -18.142 -9.710 1.00 85.00 296 ASP A O 1
ATOM 2251 N N . VAL A 1 297 ? 32.387 -18.494 -7.685 1.00 84.50 297 VAL A N 1
ATOM 2252 C CA . VAL A 1 297 ? 32.183 -17.080 -7.338 1.00 84.50 297 VAL A CA 1
ATOM 2253 C C . VAL A 1 297 ? 33.490 -16.281 -7.411 1.00 84.50 297 VAL A C 1
ATOM 2255 O O . VAL A 1 297 ? 33.473 -15.110 -7.777 1.00 84.50 297 VAL A O 1
ATOM 2258 N N . LYS A 1 298 ? 34.646 -16.917 -7.164 1.00 81.81 298 LYS A N 1
ATOM 2259 C CA . LYS A 1 298 ? 35.962 -16.257 -7.233 1.00 81.81 298 LYS A CA 1
ATOM 2260 C C . LYS A 1 298 ? 36.396 -15.918 -8.660 1.00 81.81 298 LYS A C 1
ATOM 2262 O O . LYS A 1 298 ? 37.259 -15.064 -8.835 1.00 81.81 298 LYS A O 1
ATOM 2267 N N . ARG A 1 299 ? 35.834 -16.591 -9.670 1.00 84.62 299 ARG A N 1
ATOM 2268 C CA . ARG A 1 299 ? 36.099 -16.319 -11.094 1.00 84.62 299 ARG A CA 1
ATOM 2269 C C . ARG A 1 299 ? 35.099 -15.348 -11.711 1.00 84.62 299 ARG A C 1
ATOM 2271 O O . ARG A 1 299 ? 35.262 -14.982 -12.874 1.00 84.62 299 ARG A O 1
ATOM 2278 N N . MET A 1 300 ? 34.060 -14.958 -10.976 1.00 86.44 300 MET A N 1
ATOM 2279 C CA . MET A 1 300 ? 33.080 -14.004 -11.478 1.00 86.44 300 MET A CA 1
ATOM 2280 C C . MET A 1 300 ? 33.690 -12.596 -11.529 1.00 86.44 300 MET A C 1
ATOM 2282 O O . MET A 1 300 ? 34.494 -12.246 -10.661 1.00 86.44 300 MET A O 1
ATOM 2286 N N . PRO A 1 301 ? 33.321 -11.768 -12.523 1.00 84.31 301 PRO A N 1
ATOM 2287 C CA . PRO A 1 301 ? 33.762 -10.381 -12.572 1.00 84.31 301 PRO A CA 1
ATOM 2288 C C . PRO A 1 301 ? 33.375 -9.628 -11.297 1.00 84.31 301 PRO A C 1
ATOM 2290 O O . PRO A 1 301 ? 32.256 -9.769 -10.799 1.00 84.31 301 PRO A O 1
ATOM 2293 N N . ALA A 1 302 ? 34.288 -8.798 -10.793 1.00 83.81 302 ALA A N 1
ATOM 2294 C CA . ALA A 1 302 ? 33.997 -7.935 -9.657 1.00 83.81 302 ALA A CA 1
ATOM 2295 C C . ALA A 1 302 ? 32.864 -6.956 -10.007 1.00 83.81 302 ALA A C 1
ATOM 2297 O O . ALA A 1 302 ? 32.886 -6.305 -11.054 1.00 83.81 302 ALA A O 1
ATOM 2298 N N . VAL A 1 303 ? 31.886 -6.833 -9.111 1.00 88.94 303 VAL A N 1
ATOM 2299 C CA . VAL A 1 303 ? 30.754 -5.915 -9.264 1.00 88.94 303 VAL A CA 1
ATOM 2300 C C . VAL A 1 303 ? 31.063 -4.624 -8.512 1.00 88.94 303 VAL A C 1
ATOM 2302 O O . VAL A 1 303 ? 31.031 -4.595 -7.285 1.00 88.94 303 VAL A O 1
ATOM 2305 N N . SER A 1 304 ? 31.350 -3.545 -9.239 1.00 85.50 304 SER A N 1
ATOM 2306 C CA . SER A 1 304 ? 31.598 -2.216 -8.655 1.00 85.50 304 SER A CA 1
ATOM 2307 C C . SER A 1 304 ? 30.342 -1.346 -8.558 1.00 85.50 304 SER A C 1
ATOM 2309 O O . SER A 1 304 ? 30.327 -0.352 -7.837 1.00 85.50 304 SER A O 1
ATOM 2311 N N . THR A 1 305 ? 29.278 -1.675 -9.293 1.00 90.19 305 THR A N 1
ATOM 2312 C CA . THR A 1 305 ? 28.023 -0.913 -9.312 1.00 90.19 305 THR A CA 1
ATOM 2313 C C . THR A 1 305 ? 26.844 -1.859 -9.487 1.00 90.19 305 THR A C 1
ATOM 2315 O O . THR A 1 305 ? 26.847 -2.701 -10.382 1.00 90.19 305 THR A O 1
ATOM 2318 N N . ILE A 1 306 ? 25.822 -1.700 -8.644 1.00 91.50 306 ILE A N 1
ATOM 2319 C CA . ILE A 1 306 ? 24.566 -2.447 -8.755 1.00 91.50 306 ILE A CA 1
ATOM 2320 C C . ILE A 1 306 ? 23.752 -1.851 -9.906 1.00 91.50 306 ILE A C 1
ATOM 2322 O O . ILE A 1 306 ? 23.311 -0.701 -9.825 1.00 91.50 306 ILE A O 1
ATOM 2326 N N . THR A 1 307 ? 23.550 -2.633 -10.963 1.00 91.38 307 THR A N 1
ATOM 2327 C CA . THR A 1 307 ? 22.803 -2.212 -12.155 1.00 91.38 307 THR A CA 1
ATOM 2328 C C . THR A 1 307 ? 21.299 -2.448 -12.000 1.00 91.38 307 THR A C 1
ATOM 2330 O O . THR A 1 307 ? 20.857 -3.240 -11.168 1.00 91.38 307 THR A O 1
ATOM 2333 N N . ASP A 1 308 ? 20.498 -1.787 -12.840 1.00 88.50 308 ASP A N 1
ATOM 2334 C CA . ASP A 1 308 ? 19.058 -2.058 -12.950 1.00 88.50 308 ASP A CA 1
ATOM 2335 C C . ASP A 1 308 ? 18.787 -3.514 -13.348 1.00 88.50 308 ASP A C 1
ATOM 2337 O O . ASP A 1 308 ? 17.856 -4.126 -12.835 1.00 88.50 308 ASP A O 1
ATOM 2341 N N . GLU A 1 309 ? 19.643 -4.096 -14.192 1.00 90.50 309 GLU A N 1
ATOM 2342 C CA . GLU A 1 309 ? 19.541 -5.500 -14.593 1.00 90.50 309 GLU A CA 1
ATOM 2343 C C . GLU A 1 309 ? 19.668 -6.455 -13.399 1.00 90.50 309 GLU A C 1
ATOM 2345 O O . GLU A 1 309 ? 18.888 -7.396 -13.280 1.00 90.50 309 GLU A O 1
ATOM 2350 N N . MET A 1 310 ? 20.591 -6.181 -12.471 1.00 93.06 310 MET A N 1
ATOM 2351 C CA . MET A 1 310 ? 20.733 -6.981 -11.250 1.00 93.06 310 MET A CA 1
ATOM 2352 C C . MET A 1 310 ? 19.512 -6.875 -10.324 1.00 93.06 310 MET A C 1
ATOM 2354 O O . MET A 1 310 ? 19.266 -7.792 -9.544 1.00 93.06 310 MET A O 1
ATOM 2358 N N . ARG A 1 311 ? 18.766 -5.760 -10.369 1.00 91.06 311 ARG A N 1
ATOM 2359 C CA . ARG A 1 311 ? 17.599 -5.510 -9.500 1.00 91.06 311 ARG A CA 1
ATOM 2360 C C . ARG A 1 31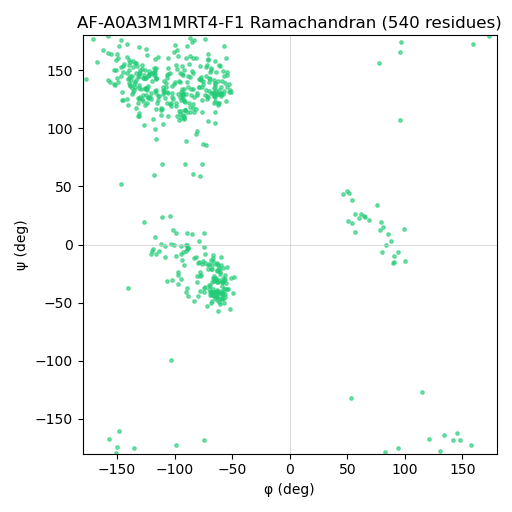1 ? 16.285 -6.012 -10.097 1.00 91.06 311 ARG A C 1
ATOM 2362 O O . ARG A 1 311 ? 15.456 -6.526 -9.359 1.00 91.06 311 ARG A O 1
ATOM 2369 N N . MET A 1 312 ? 16.091 -5.824 -11.401 1.00 89.44 312 MET A N 1
ATOM 2370 C CA . MET A 1 312 ? 14.809 -6.011 -12.098 1.00 89.44 312 MET A CA 1
ATOM 2371 C C . MET A 1 312 ? 14.862 -7.094 -13.190 1.00 89.44 312 MET A C 1
ATOM 2373 O O . MET A 1 312 ? 13.851 -7.403 -13.820 1.00 89.44 312 MET A O 1
ATOM 2377 N N . GLY A 1 313 ? 16.038 -7.672 -13.449 1.00 90.25 313 GLY A N 1
ATOM 2378 C CA . GLY A 1 313 ? 16.282 -8.536 -14.602 1.00 90.25 313 GLY A CA 1
ATOM 2379 C C . GLY A 1 313 ? 16.586 -7.746 -15.883 1.00 90.25 313 GLY A C 1
ATOM 2380 O O . GLY A 1 313 ? 16.651 -6.518 -15.872 1.00 90.25 313 GLY A O 1
ATOM 2381 N N . PRO A 1 314 ? 16.806 -8.421 -17.020 1.00 89.94 314 PRO A N 1
ATOM 2382 C CA . PRO A 1 314 ? 17.112 -7.752 -18.272 1.00 89.94 314 PRO A CA 1
ATOM 2383 C C . PRO A 1 314 ? 15.914 -6.939 -18.739 1.00 89.94 314 PRO A C 1
ATOM 2385 O O . PRO A 1 314 ? 14.802 -7.450 -18.894 1.00 89.94 314 PRO A O 1
ATOM 2388 N N . ARG A 1 315 ? 16.179 -5.665 -19.015 1.00 90.44 315 ARG A N 1
ATOM 2389 C CA . ARG A 1 315 ? 15.218 -4.796 -19.676 1.00 90.44 315 ARG A CA 1
ATOM 2390 C C . ARG A 1 315 ? 14.918 -5.361 -21.073 1.00 90.44 315 ARG A C 1
ATOM 2392 O O . ARG A 1 315 ? 15.866 -5.638 -21.813 1.00 90.44 315 ARG A O 1
ATOM 2399 N N . PRO A 1 316 ? 13.640 -5.531 -21.456 1.00 88.69 316 PRO A N 1
ATOM 2400 C CA . PRO A 1 316 ? 13.274 -5.945 -22.806 1.00 88.69 316 PRO A CA 1
ATOM 2401 C C . PRO A 1 316 ? 13.855 -5.005 -23.871 1.00 88.69 316 PRO A C 1
ATOM 2403 O O . PRO A 1 316 ? 14.193 -3.855 -23.595 1.00 88.69 316 PRO A O 1
ATOM 2406 N N . GLN A 1 317 ? 13.954 -5.461 -25.121 1.00 82.19 317 GLN A N 1
ATOM 2407 C CA . GLN A 1 317 ? 14.215 -4.518 -26.207 1.00 82.19 317 GLN A CA 1
ATOM 2408 C C . GLN A 1 317 ? 13.019 -3.578 -26.366 1.00 82.19 317 GLN A C 1
ATOM 2410 O O . GLN A 1 317 ? 11.865 -4.012 -26.382 1.00 82.19 317 GLN A O 1
ATOM 2415 N N . ARG A 1 318 ? 13.305 -2.281 -26.504 1.00 72.25 318 ARG A N 1
ATOM 2416 C CA . ARG A 1 318 ? 12.282 -1.259 -26.727 1.00 72.25 318 ARG A CA 1
ATOM 2417 C C . ARG A 1 318 ? 11.553 -1.562 -28.036 1.00 72.25 318 ARG A C 1
ATOM 2419 O O . ARG A 1 318 ? 12.182 -1.603 -29.093 1.00 72.25 318 ARG A O 1
ATOM 2426 N N . MET A 1 319 ? 10.236 -1.741 -27.975 1.00 63.84 319 MET A N 1
ATOM 2427 C CA . MET A 1 319 ? 9.424 -1.806 -29.188 1.00 63.84 319 MET A CA 1
ATOM 2428 C C . MET A 1 319 ? 9.449 -0.439 -29.880 1.00 63.84 319 MET A C 1
ATOM 2430 O O . MET A 1 319 ? 9.268 0.596 -29.237 1.00 63.84 319 MET A O 1
ATOM 2434 N N . GLN A 1 320 ? 9.709 -0.423 -31.188 1.00 62.94 320 GLN A N 1
ATOM 2435 C CA . GLN A 1 320 ? 9.648 0.804 -31.979 1.00 62.94 320 GLN A CA 1
ATOM 2436 C C . GLN A 1 320 ? 8.183 1.226 -32.126 1.00 62.94 320 GLN A C 1
ATOM 2438 O O . GLN A 1 320 ? 7.420 0.605 -32.861 1.00 62.94 320 GLN A O 1
ATOM 2443 N N . THR A 1 321 ? 7.781 2.275 -31.413 1.00 66.56 321 THR A N 1
ATOM 2444 C CA . THR A 1 321 ? 6.457 2.886 -31.566 1.00 66.56 321 THR A CA 1
ATOM 2445 C C . THR A 1 321 ? 6.490 3.923 -32.686 1.00 66.56 321 THR A C 1
ATOM 2447 O O . THR A 1 321 ? 7.463 4.665 -32.807 1.00 66.56 321 THR A O 1
ATOM 2450 N N . GLN A 1 322 ? 5.406 4.048 -33.458 1.00 59.91 322 GLN A N 1
ATOM 2451 C CA . GLN A 1 322 ? 5.269 5.114 -34.465 1.00 59.91 322 GLN A CA 1
ATOM 2452 C C . GLN A 1 322 ? 5.079 6.513 -33.842 1.00 59.91 322 GLN A C 1
ATOM 2454 O O . GLN A 1 322 ? 5.260 7.520 -34.522 1.00 59.91 322 GLN A O 1
ATOM 2459 N N . ALA A 1 323 ? 4.722 6.592 -32.554 1.00 67.19 323 ALA A N 1
ATOM 2460 C CA . ALA A 1 323 ? 4.543 7.852 -31.841 1.00 67.19 323 ALA A CA 1
ATOM 2461 C C . ALA A 1 323 ? 5.881 8.579 -31.610 1.00 67.19 323 ALA A C 1
ATOM 2463 O O . ALA A 1 323 ? 6.851 7.995 -31.123 1.00 67.19 323 ALA A O 1
ATOM 2464 N N . ALA A 1 324 ? 5.913 9.877 -31.922 1.00 70.12 324 ALA A N 1
ATOM 2465 C CA . ALA A 1 324 ? 7.079 10.724 -31.703 1.00 70.12 324 ALA A CA 1
ATOM 2466 C C . ALA A 1 324 ? 7.135 11.253 -30.258 1.00 70.12 324 ALA A C 1
ATOM 2468 O O . ALA A 1 324 ? 6.203 11.909 -29.785 1.00 70.12 324 ALA A O 1
ATOM 2469 N N . GLY A 1 325 ? 8.280 11.034 -29.606 1.00 80.31 325 GLY A N 1
ATOM 2470 C CA . GLY A 1 325 ? 8.632 11.629 -28.316 1.00 80.31 325 GLY A CA 1
ATOM 2471 C C . GLY A 1 325 ? 7.965 10.983 -27.098 1.00 80.31 325 GLY A C 1
ATOM 2472 O O . GLY A 1 325 ? 6.907 10.364 -27.180 1.00 80.31 325 GLY A O 1
ATOM 2473 N N . GLY A 1 326 ? 8.617 11.145 -25.951 1.00 90.25 326 GLY A N 1
ATOM 2474 C CA . GLY A 1 326 ? 8.109 10.720 -24.654 1.00 90.25 326 GLY A CA 1
ATOM 2475 C C . GLY A 1 326 ? 6.934 11.563 -24.147 1.00 90.25 326 GLY A C 1
ATOM 2476 O O . GLY A 1 326 ? 6.765 12.711 -24.582 1.00 90.25 326 GLY A O 1
ATOM 2477 N N . LYS A 1 327 ? 6.127 11.022 -23.224 1.00 95.44 327 LYS A N 1
ATOM 2478 C CA . LYS A 1 327 ? 4.959 11.719 -22.649 1.00 95.44 327 LYS A CA 1
ATOM 2479 C C . LYS A 1 327 ? 5.010 11.850 -21.134 1.00 95.44 327 LYS A C 1
ATOM 2481 O O . LYS A 1 327 ? 5.506 10.975 -20.444 1.00 95.44 327 LYS A O 1
ATOM 2486 N N . LEU A 1 328 ? 4.416 12.916 -20.607 1.00 97.00 328 LEU A N 1
ATOM 2487 C CA . LEU A 1 328 ? 4.061 12.980 -19.191 1.00 97.00 328 LEU A CA 1
ATOM 2488 C C . LEU A 1 328 ? 2.626 12.473 -19.021 1.00 97.00 328 LEU A C 1
ATOM 2490 O O . LEU A 1 328 ? 1.678 13.110 -19.475 1.00 97.00 328 LEU A O 1
ATOM 2494 N N . MET A 1 329 ? 2.456 11.299 -18.428 1.00 98.25 329 MET A N 1
ATOM 2495 C CA . MET A 1 329 ? 1.143 10.691 -18.251 1.00 98.25 329 MET A CA 1
ATOM 2496 C C . MET A 1 329 ? 0.459 11.244 -17.000 1.00 98.25 329 MET A C 1
ATOM 2498 O O . MET A 1 329 ? 0.988 11.117 -15.897 1.00 98.25 329 MET A O 1
ATOM 2502 N N . LEU A 1 330 ? -0.718 11.841 -17.179 1.00 98.69 330 LEU A N 1
ATOM 2503 C CA . LEU A 1 330 ? -1.571 12.347 -16.108 1.00 98.69 330 LEU A CA 1
ATOM 2504 C C . LEU A 1 330 ? -2.529 11.232 -15.684 1.00 98.69 330 LEU A C 1
ATOM 2506 O O . LEU A 1 330 ? -3.347 10.779 -16.489 1.00 98.69 330 LEU A O 1
ATOM 2510 N N . VAL A 1 331 ? -2.396 10.772 -14.441 1.00 98.69 331 VAL A N 1
ATOM 2511 C CA . VAL A 1 331 ? -3.097 9.599 -13.903 1.00 98.69 331 VAL A CA 1
ATOM 2512 C C . VAL A 1 331 ? -4.025 10.030 -12.766 1.00 98.69 331 VAL A C 1
ATOM 2514 O O . VAL A 1 331 ? -3.636 10.803 -11.885 1.00 98.69 331 VAL A O 1
ATOM 2517 N N . HIS A 1 332 ? -5.269 9.554 -12.805 1.00 97.38 332 HIS A N 1
ATOM 2518 C CA . HIS A 1 332 ? -6.288 9.831 -11.791 1.00 97.38 332 HIS A CA 1
ATOM 2519 C C . HIS A 1 332 ? -6.220 8.846 -10.610 1.00 97.38 332 HIS A C 1
ATOM 2521 O O . HIS A 1 332 ? -5.401 7.929 -10.590 1.00 97.38 332 HIS A O 1
ATOM 2527 N N . GLY A 1 333 ? -7.087 9.058 -9.620 1.00 94.12 333 GLY A N 1
ATOM 2528 C CA . GLY A 1 333 ? -7.224 8.210 -8.437 1.00 94.12 333 GLY A CA 1
ATOM 2529 C C . GLY A 1 333 ? -8.372 7.212 -8.515 1.00 94.12 333 GLY A C 1
ATOM 2530 O O . GLY A 1 333 ? -9.051 7.101 -9.536 1.00 94.12 333 GLY A O 1
ATOM 2531 N N . TYR A 1 334 ? -8.605 6.536 -7.393 1.00 91.06 334 TYR A N 1
ATOM 2532 C CA . TYR A 1 334 ? -9.758 5.668 -7.177 1.00 91.06 334 TYR A CA 1
ATOM 2533 C C . TYR A 1 334 ? -11.063 6.402 -7.503 1.00 91.06 334 TYR A C 1
ATOM 2535 O O . TYR A 1 334 ? -11.248 7.541 -7.081 1.00 91.06 334 TYR A O 1
ATOM 2543 N N . CYS A 1 335 ? -11.946 5.747 -8.262 1.00 86.62 335 CYS A N 1
ATOM 2544 C CA . CYS A 1 335 ? -13.297 6.208 -8.584 1.00 86.62 335 CYS A CA 1
ATOM 2545 C C . CYS A 1 335 ? -13.427 7.649 -9.120 1.00 86.62 335 CYS A C 1
ATOM 2547 O O . CYS A 1 335 ? -14.514 8.224 -9.105 1.00 86.62 335 CYS A O 1
ATOM 2549 N N . ALA A 1 336 ? -12.348 8.234 -9.648 1.00 88.25 336 ALA A N 1
ATOM 2550 C CA . ALA A 1 336 ? -12.396 9.576 -10.211 1.00 88.25 336 ALA A CA 1
ATOM 2551 C C . ALA A 1 336 ? -13.413 9.632 -11.362 1.00 88.25 336 ALA A C 1
ATOM 2553 O O . ALA A 1 336 ? -13.372 8.791 -12.263 1.00 88.25 336 ALA A O 1
ATOM 2554 N N . GLY A 1 337 ? -14.308 10.623 -11.348 1.00 85.75 337 GLY A N 1
ATOM 2555 C CA . GLY A 1 337 ? -15.308 10.790 -12.409 1.00 85.75 337 GLY A CA 1
ATOM 2556 C C . GLY A 1 337 ? -14.779 11.458 -13.680 1.00 85.75 337 GLY A C 1
ATOM 2557 O O . GLY A 1 337 ? -15.399 11.389 -14.737 1.00 85.75 337 GLY A O 1
ATOM 2558 N N . SER A 1 338 ? -13.616 12.101 -13.596 1.00 90.50 338 SER A N 1
ATOM 2559 C CA . SER A 1 338 ? -12.958 12.763 -14.720 1.00 90.50 338 SER A CA 1
ATOM 2560 C C . SER A 1 338 ? -11.460 12.930 -14.461 1.00 90.50 338 SER A C 1
ATOM 2562 O O . SER A 1 338 ? -10.944 12.569 -13.402 1.00 90.50 338 SER A O 1
ATOM 2564 N N . ASN A 1 339 ? -10.739 13.510 -15.425 1.00 94.88 339 ASN A N 1
ATOM 2565 C CA . ASN A 1 339 ? -9.355 13.925 -15.221 1.00 94.88 339 ASN A CA 1
ATOM 2566 C C . ASN A 1 339 ? -9.289 15.010 -14.126 1.00 94.88 339 ASN A C 1
ATOM 2568 O O . ASN A 1 339 ? -9.900 16.063 -14.317 1.00 94.88 339 ASN A O 1
ATOM 2572 N N . PRO A 1 340 ? -8.542 14.807 -13.024 1.00 93.69 340 PRO A N 1
ATOM 2573 C CA . PRO A 1 340 ? -8.441 15.808 -11.965 1.00 93.69 340 PRO A CA 1
ATOM 2574 C C . PRO A 1 340 ? -7.428 16.921 -12.288 1.00 93.69 340 PRO A C 1
ATOM 2576 O O . PRO A 1 340 ? -7.368 17.920 -11.576 1.00 93.69 340 PRO A O 1
ATOM 2579 N N . TRP A 1 341 ? -6.608 16.761 -13.332 1.00 97.31 341 TRP A N 1
ATOM 2580 C CA . TRP A 1 341 ? -5.504 17.669 -13.651 1.00 97.31 341 TRP A CA 1
ATOM 2581 C C . TRP A 1 341 ? -5.902 18.768 -14.649 1.00 97.31 341 TRP A C 1
ATOM 2583 O O . TRP A 1 341 ? -6.374 18.437 -15.742 1.00 97.31 341 TRP A O 1
ATOM 2593 N N . PRO A 1 342 ? -5.627 20.057 -14.371 1.00 97.06 342 PRO A N 1
ATOM 2594 C CA . PRO A 1 342 ? -5.727 21.121 -15.368 1.00 97.06 342 PRO A CA 1
ATOM 2595 C C . PRO A 1 342 ? -4.692 20.903 -16.478 1.00 97.06 342 PRO A C 1
ATOM 2597 O O . PRO A 1 342 ? -3.497 21.132 -16.307 1.00 97.06 342 PRO A O 1
ATOM 2600 N N . THR A 1 343 ? -5.133 20.433 -17.642 1.00 97.56 343 THR A N 1
ATOM 2601 C CA . THR A 1 343 ? -4.215 20.034 -18.720 1.00 97.56 343 THR A CA 1
ATOM 2602 C C . THR A 1 343 ? -3.441 21.199 -19.339 1.00 97.56 343 THR A C 1
ATOM 2604 O O . THR A 1 343 ? -2.415 20.972 -19.974 1.00 97.56 343 THR A O 1
ATOM 2607 N N . SER A 1 344 ? -3.894 22.440 -19.134 1.00 97.62 344 SER A N 1
ATOM 2608 C CA . SER A 1 344 ? -3.177 23.661 -19.518 1.00 97.62 344 SER A CA 1
ATOM 2609 C C . SER A 1 344 ? -1.825 23.819 -18.821 1.00 97.62 344 SER A C 1
ATOM 2611 O O . SER A 1 344 ? -0.965 24.528 -19.337 1.00 97.62 344 SER A O 1
ATOM 2613 N N . ASP A 1 345 ? -1.623 23.160 -17.677 1.00 98.06 345 ASP A N 1
ATOM 2614 C CA . ASP A 1 345 ? -0.393 23.271 -16.885 1.00 98.06 345 ASP A CA 1
ATOM 2615 C C . ASP A 1 345 ? 0.725 22.351 -17.398 1.00 98.06 345 ASP A C 1
ATOM 2617 O O . ASP A 1 345 ? 1.882 22.467 -16.986 1.00 98.06 345 ASP A O 1
ATOM 2621 N N . PHE A 1 346 ? 0.389 21.421 -18.295 1.00 97.88 346 PHE A N 1
ATOM 2622 C CA . PHE A 1 346 ? 1.285 20.364 -18.736 1.00 97.88 346 PHE A CA 1
ATOM 2623 C C . PHE A 1 346 ? 1.585 20.460 -20.232 1.00 97.88 346 PHE A C 1
ATOM 2625 O O . PHE A 1 346 ? 0.741 20.812 -21.053 1.00 97.88 346 PHE A O 1
ATOM 2632 N N . SER A 1 347 ? 2.806 20.085 -20.611 1.00 95.62 347 SER A N 1
ATOM 2633 C CA . SER A 1 347 ? 3.255 20.006 -22.001 1.00 95.62 347 SER A CA 1
ATOM 2634 C C . SER A 1 347 ? 3.731 18.597 -22.345 1.00 95.62 347 SER A C 1
ATOM 2636 O O . SER A 1 347 ? 4.299 17.881 -21.512 1.00 95.62 347 SER A O 1
ATOM 2638 N N . SER A 1 348 ? 3.501 18.189 -23.598 1.00 94.44 348 SER A N 1
ATOM 2639 C CA . SER A 1 348 ? 3.796 16.831 -24.077 1.00 94.44 348 SER A CA 1
ATOM 2640 C C . SER A 1 348 ? 3.189 15.753 -23.171 1.00 94.44 348 SER A C 1
ATOM 2642 O O . SER A 1 348 ? 3.857 14.782 -22.825 1.00 94.44 348 SER A O 1
ATOM 2644 N N . TYR A 1 349 ? 1.934 15.940 -22.760 1.00 96.50 349 TYR A N 1
ATOM 2645 C CA . TYR A 1 349 ? 1.245 15.037 -21.843 1.00 96.50 349 TYR A CA 1
ATOM 2646 C C . TYR A 1 349 ? 0.341 14.035 -22.568 1.00 96.50 349 TYR A C 1
ATOM 2648 O O . TYR A 1 349 ? 0.046 14.175 -23.758 1.00 96.50 349 TYR A O 1
ATOM 2656 N N . ALA A 1 350 ? -0.101 13.028 -21.822 1.00 97.31 350 ALA A N 1
ATOM 2657 C CA . ALA A 1 350 ? -1.186 12.126 -22.183 1.00 97.31 350 ALA A CA 1
ATOM 2658 C C . ALA A 1 350 ? -2.094 11.941 -20.961 1.00 97.31 350 ALA A C 1
ATOM 2660 O O . ALA A 1 350 ? -1.592 11.811 -19.848 1.00 97.31 350 ALA A O 1
ATOM 2661 N N . VAL A 1 351 ? -3.414 11.949 -21.145 1.00 98.25 351 VAL A N 1
ATOM 2662 C CA . VAL A 1 351 ? -4.372 11.733 -20.048 1.00 98.25 351 VAL A CA 1
ATOM 2663 C C . VAL A 1 351 ? -4.783 10.270 -20.051 1.00 98.25 351 VAL A C 1
ATOM 2665 O O . VAL A 1 351 ? -5.421 9.813 -21.000 1.00 98.25 351 VAL A O 1
ATOM 2668 N N . PHE A 1 352 ? -4.425 9.548 -18.993 1.00 98.25 352 PHE A N 1
ATOM 2669 C CA . PHE A 1 352 ? -4.911 8.193 -18.769 1.00 98.25 352 PHE A CA 1
ATOM 2670 C C . PHE A 1 352 ? -6.369 8.227 -18.275 1.00 98.25 352 PHE A C 1
ATOM 2672 O O . PHE A 1 352 ? -6.725 9.077 -17.456 1.00 98.25 352 PHE A O 1
ATOM 2679 N N . GLN A 1 353 ? -7.211 7.320 -18.780 1.00 97.12 353 GLN A N 1
ATOM 2680 C CA . GLN A 1 353 ? -8.653 7.302 -18.515 1.00 97.12 353 GLN A CA 1
ATOM 2681 C C . GLN A 1 353 ? -9.126 5.900 -18.102 1.00 97.12 353 GLN A C 1
ATOM 2683 O O . GLN A 1 353 ? -9.134 4.986 -18.921 1.00 97.12 353 GLN A O 1
ATOM 2688 N N . ASP A 1 354 ? -9.555 5.760 -16.848 1.00 95.94 354 ASP A N 1
ATOM 2689 C CA . ASP A 1 354 ? -10.230 4.588 -16.263 1.00 95.94 354 ASP A CA 1
ATOM 2690 C C . ASP A 1 354 ? -11.239 5.073 -15.197 1.00 95.94 354 ASP A C 1
ATOM 2692 O O . ASP A 1 354 ? -11.199 4.697 -14.026 1.00 95.94 354 ASP A O 1
ATOM 2696 N N . TYR A 1 355 ? -12.102 6.016 -15.589 1.00 93.25 355 TYR A N 1
ATOM 2697 C CA . TYR A 1 355 ? -13.013 6.712 -14.675 1.00 93.25 355 TYR A CA 1
ATOM 2698 C C . TYR A 1 355 ? -14.101 5.804 -14.103 1.00 93.25 355 TYR A C 1
ATOM 2700 O O . TYR A 1 355 ? -14.552 4.858 -14.753 1.00 93.25 355 TYR A O 1
ATOM 2708 N N . HIS A 1 356 ? -14.567 6.145 -12.899 1.00 89.12 356 HIS A N 1
ATOM 2709 C CA . HIS A 1 356 ? -15.599 5.397 -12.175 1.00 89.12 356 HIS A CA 1
ATOM 2710 C C . HIS A 1 356 ? -15.261 3.907 -12.001 1.00 89.12 356 HIS A C 1
ATOM 2712 O O . HIS A 1 356 ? -16.134 3.045 -12.097 1.00 89.12 356 HIS A O 1
ATOM 2718 N N . GLN A 1 357 ? -13.986 3.596 -11.759 1.00 91.56 357 GLN A N 1
ATOM 2719 C CA . GLN A 1 357 ? -13.534 2.232 -11.505 1.00 91.56 357 GLN A CA 1
ATOM 2720 C C . GLN A 1 357 ? -12.953 2.068 -10.105 1.00 91.56 357 GLN A C 1
ATOM 2722 O O . GLN A 1 357 ? -12.353 2.979 -9.529 1.00 91.56 357 GLN A O 1
ATOM 2727 N N . ASN A 1 358 ? -13.106 0.849 -9.597 1.00 89.88 358 ASN A N 1
ATOM 2728 C CA . ASN A 1 358 ? -12.427 0.343 -8.420 1.00 89.88 358 ASN A CA 1
ATOM 2729 C C . ASN A 1 358 ? -11.453 -0.745 -8.869 1.00 89.88 358 ASN A C 1
ATOM 2731 O O . ASN A 1 358 ? -11.869 -1.789 -9.372 1.00 89.88 358 ASN A O 1
ATOM 2735 N N . ARG A 1 359 ? -10.157 -0.455 -8.758 1.00 94.00 359 ARG A N 1
ATOM 2736 C CA . ARG A 1 359 ? -9.071 -1.324 -9.216 1.00 94.00 359 ARG A CA 1
ATOM 2737 C C . ARG A 1 359 ? -8.143 -1.646 -8.060 1.00 94.00 359 ARG A C 1
ATOM 2739 O O . 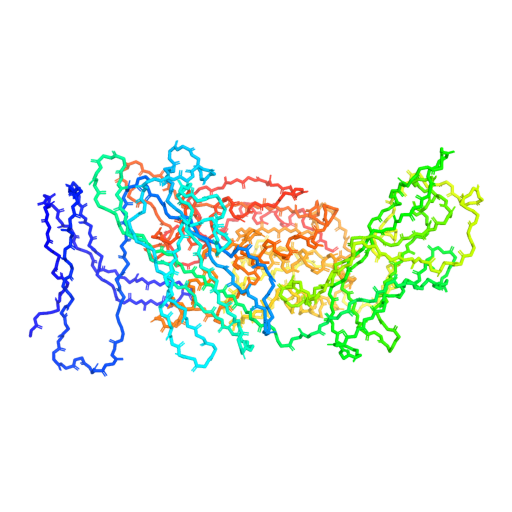ARG A 1 359 ? -7.862 -0.773 -7.237 1.00 94.00 359 ARG A O 1
ATOM 2746 N N . THR A 1 360 ? -7.598 -2.854 -8.050 1.00 95.50 360 THR A N 1
ATOM 2747 C CA . THR A 1 360 ? -6.391 -3.133 -7.260 1.00 95.50 360 THR A CA 1
ATOM 2748 C C . THR A 1 360 ? -5.215 -2.328 -7.821 1.00 95.50 360 THR A C 1
ATOM 2750 O O . THR A 1 360 ? -5.227 -1.921 -8.991 1.00 95.50 360 THR A O 1
ATOM 2753 N N . HIS A 1 361 ? -4.176 -2.091 -7.019 1.00 97.31 361 HIS A N 1
ATOM 2754 C CA . HIS A 1 361 ? -2.950 -1.430 -7.473 1.00 97.31 361 HIS A CA 1
ATOM 2755 C C . HIS A 1 361 ? -2.352 -2.137 -8.690 1.00 97.31 361 HIS A C 1
ATOM 2757 O O . HIS A 1 361 ? -1.878 -1.477 -9.615 1.00 97.31 361 HIS A O 1
ATOM 2763 N N . ASP A 1 362 ? -2.416 -3.466 -8.710 1.00 97.31 362 ASP A N 1
ATOM 2764 C CA . ASP A 1 362 ? -1.926 -4.277 -9.814 1.00 97.31 362 ASP A CA 1
ATOM 2765 C C . ASP A 1 362 ? -2.758 -4.113 -11.098 1.00 97.31 362 ASP A C 1
ATOM 2767 O O . ASP A 1 362 ? -2.205 -3.842 -12.169 1.00 97.31 362 ASP A O 1
ATOM 2771 N N . GLN A 1 363 ? -4.087 -4.233 -11.010 1.00 97.19 363 GLN A N 1
ATOM 2772 C CA . GLN A 1 363 ? -4.971 -4.049 -12.165 1.00 97.19 363 GLN A CA 1
ATOM 2773 C C . GLN A 1 363 ? -4.799 -2.651 -12.765 1.00 97.19 363 GLN A C 1
ATOM 2775 O O . GLN A 1 363 ? -4.666 -2.503 -13.982 1.00 97.19 363 GLN A O 1
ATOM 2780 N N . PHE A 1 364 ? -4.728 -1.627 -11.911 1.00 98.31 364 PHE A N 1
ATOM 2781 C CA . PHE A 1 364 ? -4.526 -0.248 -12.340 1.00 98.31 364 PHE A CA 1
ATOM 2782 C C . PHE A 1 364 ? -3.143 -0.069 -12.995 1.00 98.31 364 PHE A C 1
ATOM 2784 O O . PHE A 1 364 ? -3.041 0.472 -14.098 1.00 98.31 364 PHE A O 1
ATOM 2791 N N . ALA A 1 365 ? -2.077 -0.606 -12.394 1.00 98.50 365 ALA A N 1
ATOM 2792 C CA . ALA A 1 365 ? -0.730 -0.585 -12.968 1.00 98.50 365 ALA A CA 1
ATOM 2793 C C . ALA A 1 365 ? -0.677 -1.214 -14.370 1.00 98.50 365 ALA A C 1
ATOM 2795 O O . ALA A 1 365 ? -0.052 -0.664 -15.280 1.00 98.50 365 ALA A O 1
ATOM 2796 N N . GLN A 1 366 ? -1.362 -2.341 -14.579 1.00 97.75 366 GLN A N 1
ATOM 2797 C CA . GLN A 1 366 ? -1.433 -2.991 -15.887 1.00 97.75 366 GLN A CA 1
ATOM 2798 C C . GLN A 1 366 ? -2.190 -2.154 -16.924 1.00 97.75 366 GLN A C 1
ATOM 2800 O O . GLN A 1 366 ? -1.770 -2.105 -18.081 1.00 97.75 366 GLN A O 1
ATOM 2805 N N . LEU A 1 367 ? -3.266 -1.467 -16.534 1.00 98.44 367 LEU A N 1
ATOM 2806 C CA . LEU A 1 367 ? -3.981 -0.557 -17.433 1.00 98.44 367 LEU A CA 1
ATOM 2807 C C . LEU A 1 367 ? -3.105 0.640 -17.826 1.00 98.44 367 LEU A C 1
ATOM 2809 O O . LEU A 1 367 ? -3.004 0.947 -19.016 1.00 98.44 367 LEU A O 1
ATOM 2813 N N . ILE A 1 368 ? -2.399 1.246 -16.863 1.00 98.56 368 ILE A N 1
ATOM 2814 C CA . ILE A 1 368 ? -1.418 2.316 -17.115 1.00 98.56 368 ILE A CA 1
ATOM 2815 C C . ILE A 1 368 ? -0.335 1.818 -18.079 1.00 98.56 368 ILE A C 1
ATOM 2817 O O . ILE A 1 368 ? -0.033 2.486 -19.068 1.00 98.56 368 ILE A O 1
ATOM 2821 N N . ARG A 1 369 ? 0.214 0.617 -17.844 1.00 97.00 369 ARG A N 1
ATOM 2822 C CA . ARG A 1 369 ? 1.207 -0.015 -18.728 1.00 97.00 369 ARG A CA 1
ATOM 2823 C C . ARG A 1 369 ? 0.682 -0.163 -20.152 1.00 97.00 369 ARG A C 1
ATOM 2825 O O . ARG A 1 369 ? 1.374 0.207 -21.097 1.00 97.00 369 ARG A O 1
ATOM 2832 N N . ASN A 1 370 ? -0.518 -0.719 -20.302 1.00 97.00 370 ASN A N 1
ATOM 2833 C CA . ASN A 1 370 ? -1.107 -1.021 -21.603 1.00 97.00 370 ASN A CA 1
ATOM 2834 C C . ASN A 1 370 ? -1.431 0.264 -22.377 1.00 97.00 370 ASN A C 1
ATOM 2836 O O . ASN A 1 370 ? -1.108 0.360 -23.558 1.00 97.00 370 ASN A O 1
ATOM 2840 N N . TYR A 1 371 ? -1.989 1.278 -21.710 1.00 96.75 371 TYR A N 1
ATOM 2841 C CA . TYR A 1 371 ? -2.191 2.600 -22.305 1.00 96.75 371 TYR A CA 1
ATOM 2842 C C . TYR A 1 371 ? -0.858 3.261 -22.673 1.00 96.75 371 TYR A C 1
ATOM 2844 O O . TYR A 1 371 ? -0.728 3.858 -23.739 1.00 96.75 371 TYR A O 1
ATOM 2852 N N . GLY A 1 372 ? 0.157 3.134 -21.819 1.00 94.75 372 GLY A N 1
ATOM 2853 C CA . GLY A 1 372 ? 1.486 3.689 -22.045 1.00 94.75 372 GLY A CA 1
ATOM 2854 C C . GLY A 1 372 ? 2.267 3.028 -23.182 1.00 94.75 372 GLY A C 1
ATOM 2855 O O . GLY A 1 372 ? 3.164 3.660 -23.734 1.00 94.75 372 GLY A O 1
ATOM 2856 N N . ALA A 1 373 ? 1.919 1.798 -23.575 1.00 93.12 373 ALA A N 1
ATOM 2857 C CA . ALA A 1 373 ? 2.607 1.039 -24.624 1.00 93.12 373 ALA A CA 1
ATOM 2858 C C . ALA A 1 373 ? 2.528 1.685 -26.021 1.00 93.12 373 ALA A C 1
ATOM 2860 O O . ALA A 1 373 ? 3.310 1.341 -26.905 1.00 93.12 373 ALA A O 1
ATOM 2861 N N . GLN A 1 374 ? 1.614 2.638 -26.224 1.00 91.62 374 GLN A N 1
ATOM 2862 C CA . GLN A 1 374 ? 1.539 3.428 -27.456 1.00 91.62 374 GLN A CA 1
ATOM 2863 C C . GLN A 1 374 ? 2.639 4.502 -27.555 1.00 91.62 374 GLN A C 1
ATOM 2865 O O . GLN A 1 374 ? 2.857 5.059 -28.632 1.00 91.62 374 GLN A O 1
ATOM 2870 N N . PHE A 1 375 ? 3.325 4.807 -26.448 1.00 92.00 375 PHE A N 1
ATOM 2871 C CA . PHE A 1 375 ? 4.391 5.802 -26.386 1.00 92.00 375 PHE A CA 1
ATOM 2872 C C . PHE A 1 375 ? 5.758 5.124 -26.288 1.00 92.00 375 PHE A C 1
ATOM 2874 O O . PHE A 1 375 ? 5.892 4.086 -25.636 1.00 92.00 375 PHE A O 1
ATOM 2881 N N . PRO A 1 376 ? 6.810 5.724 -26.868 1.00 89.94 376 PRO A N 1
ATOM 2882 C CA . PRO A 1 376 ? 8.148 5.157 -26.772 1.00 89.94 376 PRO A CA 1
ATOM 2883 C C . PRO A 1 376 ? 8.654 5.177 -25.320 1.00 89.94 376 PRO A C 1
ATOM 2885 O O . PRO A 1 376 ? 9.454 4.325 -24.929 1.00 89.94 376 PRO A O 1
ATOM 2888 N N . SER A 1 377 ? 8.243 6.166 -24.528 1.00 93.50 377 SER A N 1
ATOM 2889 C CA . SER A 1 377 ? 8.484 6.284 -23.088 1.00 93.50 377 SER A CA 1
ATOM 2890 C C . SER A 1 377 ? 7.444 7.206 -22.454 1.00 93.50 377 SER A C 1
ATOM 2892 O O . SER A 1 377 ? 6.741 7.934 -23.167 1.00 93.50 377 SER A O 1
ATOM 2894 N N . PHE A 1 378 ? 7.337 7.168 -21.126 1.00 96.25 378 PHE A N 1
ATOM 2895 C CA . PHE A 1 378 ? 6.553 8.149 -20.383 1.00 96.25 378 PHE A CA 1
ATOM 2896 C C . PHE A 1 378 ? 7.064 8.344 -18.950 1.00 96.25 378 PHE A C 1
ATOM 2898 O O . PHE A 1 378 ? 7.576 7.407 -18.358 1.00 96.25 378 PHE A O 1
ATOM 2905 N N . GLY A 1 379 ? 6.896 9.530 -18.367 1.00 97.75 379 GLY A N 1
ATOM 2906 C CA . GLY A 1 379 ? 6.884 9.726 -16.908 1.00 97.75 379 GLY A CA 1
ATOM 2907 C C . GLY A 1 379 ? 5.451 9.822 -16.387 1.00 97.75 379 GLY A C 1
ATOM 2908 O O . GLY A 1 379 ? 4.514 9.890 -17.183 1.00 97.75 379 GLY A O 1
ATOM 2909 N N . ILE A 1 380 ? 5.256 9.838 -15.066 1.00 98.69 380 ILE A N 1
ATOM 2910 C CA . ILE A 1 380 ? 3.911 9.877 -14.462 1.00 98.69 380 ILE A CA 1
ATOM 2911 C C . ILE A 1 380 ? 3.749 11.068 -13.509 1.00 98.69 380 ILE A C 1
ATOM 2913 O O . ILE A 1 380 ? 4.596 11.306 -12.648 1.00 98.69 380 ILE A O 1
ATOM 2917 N N . VAL A 1 381 ? 2.614 11.762 -13.629 1.00 98.62 381 VAL A N 1
ATOM 2918 C CA . VAL A 1 381 ? 2.036 12.655 -12.614 1.00 98.62 381 VAL A CA 1
ATOM 2919 C C . VAL A 1 381 ? 0.701 12.058 -12.183 1.00 98.62 381 VAL A C 1
ATOM 2921 O O . VAL A 1 381 ? -0.211 11.919 -12.996 1.00 98.62 381 VAL A O 1
ATOM 2924 N N . ALA A 1 382 ? 0.591 11.673 -10.917 1.00 98.62 382 ALA A N 1
ATOM 2925 C CA . ALA A 1 382 ? -0.526 10.887 -10.421 1.00 98.62 382 ALA A CA 1
ATOM 2926 C C . ALA A 1 382 ? -1.227 11.513 -9.216 1.00 98.62 382 ALA A C 1
ATOM 2928 O O . ALA A 1 382 ? -0.606 12.125 -8.348 1.00 98.62 382 ALA A O 1
ATOM 2929 N N . HIS A 1 383 ? -2.544 11.361 -9.170 1.00 98.25 383 HIS A N 1
ATOM 2930 C CA . HIS A 1 383 ? -3.376 11.804 -8.060 1.00 98.25 383 HIS A CA 1
ATOM 2931 C C . HIS A 1 383 ? -3.868 10.592 -7.266 1.00 98.25 383 HIS A C 1
ATOM 2933 O O . HIS A 1 383 ? -4.270 9.596 -7.874 1.00 98.25 383 HIS A O 1
ATOM 2939 N N . SER A 1 384 ? -3.887 10.683 -5.931 1.00 97.19 384 SER A N 1
ATOM 2940 C CA . SER A 1 384 ? -4.519 9.672 -5.071 1.00 97.19 384 SER A CA 1
ATOM 2941 C C . SER A 1 384 ? -3.989 8.253 -5.375 1.00 97.19 384 SER A C 1
ATOM 2943 O O . SER A 1 384 ? -2.770 8.088 -5.492 1.00 97.19 384 SER A O 1
ATOM 2945 N N . GLN A 1 385 ? -4.845 7.235 -5.539 1.00 97.44 385 GLN A N 1
ATOM 2946 C CA . GLN A 1 385 ? -4.449 5.846 -5.857 1.00 97.44 385 GLN A CA 1
ATOM 2947 C C . GLN A 1 385 ? -3.494 5.722 -7.061 1.00 97.44 385 GLN A C 1
ATOM 2949 O O . GLN A 1 385 ? -2.659 4.815 -7.091 1.00 97.44 385 GLN A O 1
ATOM 2954 N N . GLY A 1 386 ? -3.551 6.642 -8.031 1.00 98.44 386 GLY A N 1
ATOM 2955 C CA . GLY A 1 386 ? -2.677 6.607 -9.202 1.00 98.44 386 GLY A CA 1
ATOM 2956 C C . GLY A 1 386 ? -1.186 6.605 -8.844 1.00 98.44 386 GLY A C 1
ATOM 2957 O O . GLY A 1 386 ? -0.385 6.023 -9.572 1.00 98.44 386 GLY A O 1
ATOM 2958 N N . GLY A 1 387 ? -0.795 7.222 -7.718 1.00 98.62 387 GLY A N 1
ATOM 2959 C CA . GLY A 1 387 ? 0.597 7.221 -7.254 1.00 98.62 387 GLY A CA 1
ATOM 2960 C C . GLY A 1 387 ? 1.058 5.837 -6.792 1.00 98.62 387 GLY A C 1
ATOM 2961 O O . GLY A 1 387 ? 2.151 5.393 -7.149 1.00 98.62 387 GLY A O 1
ATOM 2962 N N . ALA A 1 388 ? 0.197 5.112 -6.075 1.00 98.75 388 ALA A N 1
ATOM 2963 C CA . ALA A 1 388 ? 0.463 3.742 -5.651 1.00 98.75 388 ALA A CA 1
ATOM 2964 C C . ALA A 1 388 ? 0.479 2.777 -6.848 1.00 98.75 388 ALA A C 1
ATOM 2966 O O . ALA A 1 388 ? 1.392 1.959 -6.963 1.00 98.75 388 ALA A O 1
ATOM 2967 N N . ALA A 1 389 ? -0.443 2.941 -7.803 1.00 98.69 389 ALA A N 1
ATOM 2968 C CA . ALA A 1 389 ? -0.451 2.179 -9.053 1.00 98.69 389 ALA A CA 1
ATOM 2969 C C . ALA A 1 389 ? 0.809 2.432 -9.905 1.00 98.69 389 ALA A C 1
ATOM 2971 O O . ALA A 1 389 ? 1.389 1.493 -10.447 1.00 98.69 389 ALA A O 1
ATOM 2972 N N . ALA A 1 390 ? 1.288 3.677 -9.991 1.00 98.75 390 ALA A N 1
ATOM 2973 C CA . ALA A 1 390 ? 2.529 4.016 -10.692 1.00 98.75 390 ALA A CA 1
ATOM 2974 C C . ALA A 1 390 ? 3.769 3.387 -10.033 1.00 98.75 390 ALA A C 1
ATOM 2976 O O . ALA A 1 390 ? 4.656 2.877 -10.720 1.00 98.75 390 ALA A O 1
ATOM 2977 N N . LEU A 1 391 ? 3.825 3.386 -8.698 1.00 98.75 391 LEU A N 1
ATOM 2978 C CA . LEU A 1 391 ? 4.885 2.717 -7.946 1.00 98.75 391 LEU A CA 1
ATOM 2979 C C . LEU A 1 391 ? 4.828 1.190 -8.116 1.00 98.75 391 LEU A C 1
ATOM 2981 O O . LEU A 1 391 ? 5.864 0.554 -8.317 1.00 98.75 391 LEU A O 1
ATOM 2985 N N . HIS A 1 392 ? 3.629 0.604 -8.091 1.00 98.56 392 HIS A N 1
ATOM 2986 C CA . HIS A 1 392 ? 3.409 -0.815 -8.370 1.00 98.56 392 HIS A CA 1
ATOM 2987 C C . HIS A 1 392 ? 3.875 -1.175 -9.792 1.00 98.56 392 HIS A C 1
ATOM 2989 O O . HIS A 1 392 ? 4.624 -2.137 -9.965 1.00 98.56 392 HIS A O 1
ATOM 2995 N N . LEU A 1 393 ? 3.503 -0.365 -10.792 1.00 98.25 393 LEU A N 1
ATOM 2996 C CA . LEU A 1 393 ? 3.940 -0.501 -12.183 1.00 98.25 393 LEU A CA 1
ATOM 2997 C C . LEU A 1 393 ? 5.465 -0.588 -12.276 1.00 98.25 393 LEU A C 1
ATOM 2999 O O . LEU A 1 393 ? 5.985 -1.572 -12.793 1.00 98.25 393 LEU A O 1
ATOM 3003 N N . TYR A 1 394 ? 6.165 0.405 -11.725 1.00 97.50 394 TYR A N 1
ATOM 3004 C CA . TYR A 1 394 ? 7.626 0.465 -11.775 1.00 97.50 394 TYR A CA 1
ATOM 3005 C C . TYR A 1 394 ? 8.313 -0.677 -11.014 1.00 97.50 394 TYR A C 1
ATOM 3007 O O . TYR A 1 394 ? 9.410 -1.096 -11.367 1.00 97.50 394 TYR A O 1
ATOM 3015 N N . THR A 1 395 ? 7.676 -1.190 -9.961 1.00 96.25 395 THR A N 1
ATOM 3016 C CA . THR A 1 395 ? 8.256 -2.262 -9.143 1.00 96.25 395 THR A CA 1
ATOM 3017 C C . THR A 1 395 ? 8.212 -3.615 -9.850 1.00 96.25 395 THR A C 1
ATOM 3019 O O . THR A 1 395 ? 9.168 -4.383 -9.749 1.00 96.25 395 THR A O 1
ATOM 3022 N N . TYR A 1 396 ? 7.113 -3.925 -10.543 1.00 95.88 396 TYR A N 1
ATOM 3023 C CA . TYR A 1 396 ? 6.841 -5.294 -10.998 1.00 95.88 396 TYR A CA 1
ATOM 3024 C C . TYR A 1 396 ? 6.800 -5.477 -12.513 1.00 95.88 396 TYR A C 1
ATOM 3026 O O . TYR A 1 396 ? 6.742 -6.615 -12.981 1.00 95.88 396 TYR A O 1
ATOM 3034 N N . TYR A 1 397 ? 6.842 -4.398 -13.297 1.00 94.81 397 TYR A N 1
ATOM 3035 C CA . TYR A 1 397 ? 6.711 -4.494 -14.744 1.00 94.81 397 TYR A CA 1
ATOM 3036 C C . TYR A 1 397 ? 7.659 -3.578 -15.493 1.00 94.81 397 TYR A C 1
ATOM 3038 O O . TYR A 1 397 ? 7.722 -2.377 -15.256 1.00 94.81 397 TYR A O 1
ATOM 3046 N N . TRP A 1 398 ? 8.253 -4.139 -16.542 1.00 93.81 398 TRP A N 1
ATOM 3047 C CA . TRP A 1 398 ? 8.835 -3.338 -17.604 1.00 93.81 398 TRP A CA 1
ATOM 3048 C C . TRP A 1 398 ? 7.743 -2.617 -18.395 1.00 93.81 398 TRP A C 1
ATOM 3050 O O . TRP A 1 398 ? 6.770 -3.225 -18.853 1.00 93.81 398 TRP A O 1
ATOM 3060 N N . SER A 1 399 ? 7.917 -1.315 -18.587 1.00 94.44 399 SER A N 1
ATOM 3061 C CA . SER A 1 399 ? 6.997 -0.447 -19.317 1.00 94.44 399 SER A CA 1
ATOM 3062 C C . SER A 1 399 ? 7.736 0.725 -19.973 1.00 94.44 399 SER A C 1
ATOM 3064 O O . SER A 1 399 ? 8.953 0.857 -19.860 1.00 94.44 399 SER A O 1
ATOM 3066 N N . GLY A 1 400 ? 7.005 1.610 -20.658 1.00 92.81 400 GLY A N 1
ATOM 3067 C CA . GLY A 1 400 ? 7.565 2.865 -21.179 1.00 92.81 400 GLY A CA 1
ATOM 3068 C C . GLY A 1 400 ? 8.187 3.760 -20.094 1.00 92.81 400 GLY A C 1
ATOM 3069 O O . GLY A 1 400 ? 9.051 4.579 -20.414 1.00 92.81 400 GLY A O 1
ATOM 3070 N N . LEU A 1 401 ? 7.814 3.560 -18.824 1.00 94.00 401 LEU A N 1
ATOM 3071 C CA . LEU A 1 401 ? 8.375 4.262 -17.672 1.00 94.00 401 LEU A CA 1
ATOM 3072 C C . LEU A 1 401 ? 9.890 4.055 -17.561 1.00 94.00 401 LEU A C 1
ATOM 3074 O O . LEU A 1 401 ? 10.644 5.010 -17.378 1.00 94.00 401 LEU A O 1
ATOM 3078 N N . ASP A 1 402 ? 10.355 2.829 -17.796 1.00 93.31 402 ASP A N 1
ATOM 3079 C CA . ASP A 1 402 ? 11.760 2.434 -17.663 1.00 93.31 402 ASP A CA 1
ATOM 3080 C C . ASP A 1 402 ? 12.682 3.015 -18.739 1.00 93.31 402 ASP A C 1
ATOM 3082 O O . ASP A 1 402 ? 13.906 3.034 -18.581 1.00 93.31 402 ASP A O 1
ATOM 3086 N N . TYR A 1 403 ? 12.106 3.479 -19.848 1.00 91.31 403 TYR A N 1
ATOM 3087 C CA . TYR A 1 403 ? 12.830 4.108 -20.957 1.00 91.31 403 TYR A CA 1
ATOM 3088 C C . TYR A 1 403 ? 12.744 5.631 -20.926 1.00 91.31 403 TYR A C 1
ATOM 3090 O O . TYR A 1 403 ? 13.274 6.284 -21.828 1.00 91.31 403 TYR A O 1
ATOM 3098 N N . SER A 1 404 ? 12.047 6.189 -19.939 1.00 89.94 404 SER A N 1
ATOM 3099 C CA . SER A 1 404 ? 11.885 7.627 -19.810 1.00 89.94 404 SER A CA 1
ATOM 3100 C C . SER A 1 404 ? 13.179 8.292 -19.352 1.00 89.94 404 SER A C 1
ATOM 3102 O O . SER A 1 404 ? 14.028 7.690 -18.689 1.00 89.94 404 SER A O 1
ATOM 3104 N N . SER A 1 405 ? 13.331 9.557 -19.724 1.00 81.38 405 SER A N 1
ATOM 3105 C CA . SER A 1 405 ? 14.490 10.367 -19.348 1.00 81.38 405 SER A CA 1
ATOM 3106 C C . SER A 1 405 ? 14.037 11.665 -18.689 1.00 81.38 405 SER A C 1
ATOM 3108 O O . SER A 1 405 ? 12.980 12.199 -19.024 1.00 81.38 405 SER A O 1
ATOM 3110 N N . GLY A 1 406 ? 14.818 12.153 -17.726 1.00 78.38 406 GLY A N 1
ATOM 3111 C CA . GLY A 1 406 ? 14.496 13.331 -16.921 1.00 78.38 406 GLY A CA 1
ATOM 3112 C C . GLY A 1 406 ? 14.928 13.158 -15.465 1.00 78.38 406 GLY A C 1
ATOM 3113 O O . GLY A 1 406 ? 15.683 12.237 -15.141 1.00 78.38 406 GLY A O 1
ATOM 3114 N N . SER A 1 407 ? 14.468 14.059 -14.594 1.00 87.38 407 SER A N 1
ATOM 3115 C CA . SER A 1 407 ? 14.842 14.055 -13.178 1.00 87.38 407 SER A CA 1
ATOM 3116 C C . SER A 1 407 ? 13.860 13.315 -12.268 1.00 87.38 407 SER A C 1
ATOM 3118 O O . SER A 1 407 ? 14.299 12.793 -11.245 1.00 87.38 407 SER A O 1
ATOM 3120 N N . ARG A 1 408 ? 12.560 13.259 -12.597 1.00 96.12 408 ARG A N 1
ATOM 3121 C CA . ARG A 1 408 ? 11.519 12.677 -11.733 1.00 96.12 408 ARG A CA 1
ATOM 3122 C C . ARG A 1 408 ? 10.644 11.692 -12.500 1.00 96.12 408 ARG A C 1
ATOM 3124 O O . ARG A 1 408 ? 9.841 12.075 -13.350 1.00 96.12 408 ARG A O 1
ATOM 3131 N N . LEU A 1 409 ? 10.790 10.416 -12.152 1.00 96.12 409 LEU A N 1
ATOM 3132 C CA . LEU A 1 409 ? 10.105 9.307 -12.813 1.00 96.12 409 LEU A CA 1
ATOM 3133 C C . LEU A 1 409 ? 8.608 9.267 -12.478 1.00 96.12 409 LEU A C 1
ATOM 3135 O O . LEU A 1 409 ? 7.765 9.242 -13.375 1.00 96.12 409 LEU A O 1
ATOM 3139 N N . ILE A 1 410 ? 8.301 9.275 -11.179 1.00 98.62 410 ILE A N 1
ATOM 3140 C CA . ILE A 1 410 ? 6.942 9.244 -10.639 1.00 98.62 410 ILE A CA 1
ATOM 3141 C C . ILE A 1 410 ? 6.764 10.466 -9.751 1.00 98.62 410 ILE A C 1
ATOM 3143 O O . ILE A 1 410 ? 7.555 10.707 -8.836 1.00 98.62 410 ILE A O 1
ATOM 3147 N N . GLN A 1 411 ? 5.710 11.228 -10.014 1.00 98.56 411 GLN A N 1
ATOM 3148 C CA . GLN A 1 411 ? 5.305 12.376 -9.219 1.00 98.56 411 GLN A CA 1
ATOM 3149 C C . GLN A 1 411 ? 3.870 12.183 -8.750 1.00 98.56 411 GLN A C 1
ATOM 3151 O O . GLN A 1 411 ? 3.031 11.747 -9.534 1.00 98.56 411 GLN A O 1
ATOM 3156 N N . SER A 1 412 ? 3.576 12.486 -7.488 1.00 98.62 412 SER A N 1
ATOM 3157 C CA . SER A 1 412 ? 2.236 12.256 -6.940 1.00 98.62 412 SER A CA 1
ATOM 3158 C C . SER A 1 412 ? 1.786 13.298 -5.926 1.00 98.62 412 SER A C 1
ATOM 3160 O O . SER A 1 412 ? 2.610 13.918 -5.259 1.00 98.62 412 SER A O 1
ATOM 3162 N N . VAL A 1 413 ? 0.476 13.483 -5.795 1.00 98.38 413 VAL A N 1
ATOM 3163 C CA . VAL A 1 413 ? -0.128 14.328 -4.758 1.00 98.38 413 VAL A CA 1
ATOM 3164 C C . VAL A 1 413 ? -1.310 13.603 -4.117 1.00 98.38 413 VAL A C 1
ATOM 3166 O O . VAL A 1 413 ? -2.096 12.962 -4.822 1.00 98.38 413 VAL A O 1
ATOM 3169 N N . GLY A 1 414 ? -1.387 13.670 -2.785 1.00 96.38 414 GLY A N 1
ATOM 3170 C CA . GLY A 1 414 ? -2.479 13.091 -1.997 1.00 96.38 414 GLY A CA 1
ATOM 3171 C C . GLY A 1 414 ? -2.597 11.576 -2.122 1.00 96.38 414 GLY A C 1
ATOM 3172 O O . GLY A 1 414 ? -3.682 11.027 -2.004 1.00 96.38 414 GLY A O 1
ATOM 3173 N N . THR A 1 415 ? -1.512 10.867 -2.434 1.00 98.38 415 THR A N 1
ATOM 3174 C CA . THR A 1 415 ? -1.552 9.405 -2.526 1.00 98.38 415 THR A CA 1
ATOM 3175 C C . THR A 1 415 ? -1.576 8.782 -1.126 1.00 98.38 415 THR A C 1
ATOM 3177 O O . THR A 1 415 ? -0.638 9.023 -0.364 1.00 98.38 415 THR A O 1
ATOM 3180 N N . PRO A 1 416 ? -2.574 7.940 -0.793 1.00 96.94 416 PRO A N 1
ATOM 3181 C CA . PRO A 1 416 ? -2.636 7.216 0.478 1.00 96.94 416 PRO A CA 1
ATOM 3182 C C . PRO A 1 416 ? -1.662 6.029 0.479 1.00 96.94 416 PRO A C 1
ATOM 3184 O O . PRO A 1 416 ? -2.069 4.872 0.420 1.00 96.94 416 PRO A O 1
ATOM 3187 N N . TYR A 1 417 ? -0.352 6.291 0.499 1.00 98.38 417 TYR A N 1
ATOM 3188 C CA . TYR A 1 417 ? 0.662 5.230 0.420 1.00 98.38 417 TYR A CA 1
ATOM 3189 C C . TYR A 1 417 ? 0.556 4.204 1.551 1.00 98.38 417 TYR A C 1
ATOM 3191 O O . TYR A 1 417 ? 0.863 3.037 1.326 1.00 98.38 417 TYR A O 1
ATOM 3199 N N . GLN A 1 418 ? 0.131 4.628 2.741 1.00 97.25 418 GLN A N 1
ATOM 3200 C CA . GLN A 1 418 ? -0.125 3.752 3.884 1.00 97.25 418 GLN A CA 1
ATOM 3201 C C . GLN A 1 418 ? -1.616 3.463 4.083 1.00 97.25 418 GLN A C 1
ATOM 3203 O O . GLN A 1 418 ? -1.966 2.909 5.114 1.00 97.25 418 GLN A O 1
ATOM 3208 N N . GLY A 1 419 ? -2.470 3.794 3.112 1.00 94.12 419 GLY A N 1
ATOM 3209 C CA . GLY A 1 419 ? -3.918 3.601 3.164 1.00 94.12 419 GLY A CA 1
ATOM 3210 C C . GLY A 1 419 ? -4.685 4.825 3.669 1.00 94.12 419 GLY A C 1
ATOM 3211 O O . GLY A 1 419 ? -4.120 5.896 3.868 1.00 94.12 419 GLY A O 1
ATOM 3212 N N . THR A 1 420 ? -5.994 4.668 3.824 1.00 90.12 420 THR A N 1
ATOM 3213 C CA . THR A 1 420 ? -6.924 5.641 4.410 1.00 90.12 420 THR A CA 1
ATOM 3214 C C . THR A 1 420 ? -8.030 4.889 5.143 1.00 90.12 420 THR A C 1
ATOM 3216 O O . THR A 1 420 ? -8.488 3.832 4.689 1.00 90.12 420 THR A O 1
ATOM 3219 N N . ALA A 1 421 ? -8.510 5.453 6.253 1.00 81.94 421 ALA A N 1
ATOM 3220 C CA . ALA A 1 421 ? -9.674 4.931 6.961 1.00 81.94 421 ALA A CA 1
ATOM 3221 C C . ALA A 1 421 ? -10.907 4.881 6.046 1.00 81.94 421 ALA A C 1
ATOM 3223 O O . ALA A 1 421 ? -11.759 3.998 6.188 1.00 81.94 421 ALA A O 1
ATOM 3224 N N . LEU A 1 422 ? -10.992 5.778 5.058 1.00 80.12 422 LEU A N 1
ATOM 3225 C CA . LEU A 1 422 ? -12.109 5.808 4.129 1.00 80.12 422 LEU A CA 1
ATOM 3226 C C . LEU A 1 422 ? -12.173 4.563 3.250 1.00 80.12 422 LEU A C 1
ATOM 3228 O O . LEU A 1 422 ? -13.267 4.156 2.925 1.00 80.12 422 LEU A O 1
ATOM 3232 N N . ALA A 1 423 ? -11.090 3.876 2.896 1.00 77.88 423 ALA A N 1
ATOM 3233 C CA . ALA A 1 423 ? -11.184 2.746 1.960 1.00 77.88 423 ALA A CA 1
ATOM 3234 C C . ALA A 1 423 ? -12.007 1.549 2.483 1.00 77.88 423 ALA A C 1
ATOM 3236 O O . ALA A 1 423 ? -12.625 0.828 1.696 1.00 77.88 423 ALA A O 1
ATOM 3237 N N . GLY A 1 424 ? -12.038 1.360 3.808 1.00 62.31 424 GLY A N 1
ATOM 3238 C CA . GLY A 1 424 ? -12.917 0.396 4.477 1.00 62.31 424 GLY A CA 1
ATOM 3239 C C . GLY A 1 424 ? -14.277 0.993 4.846 1.00 62.31 424 GLY A C 1
ATOM 3240 O O . GLY A 1 424 ? -15.305 0.341 4.679 1.00 62.31 424 GLY A O 1
ATOM 3241 N N . ASN A 1 425 ? -14.293 2.261 5.270 1.00 59.94 425 ASN A N 1
ATOM 3242 C CA . ASN A 1 425 ? -15.504 2.996 5.652 1.00 59.94 425 ASN A CA 1
ATOM 3243 C C . ASN A 1 425 ? -16.349 3.470 4.454 1.00 59.94 425 ASN A C 1
ATOM 3245 O O . ASN A 1 425 ? -17.522 3.782 4.620 1.00 59.94 425 ASN A O 1
ATOM 3249 N N . LEU A 1 426 ? -15.795 3.506 3.242 1.00 53.88 426 LEU A N 1
ATOM 3250 C CA . LEU A 1 426 ? -16.458 3.902 1.998 1.00 53.88 426 LEU A CA 1
ATOM 3251 C C . LEU A 1 426 ? -17.429 2.833 1.506 1.00 53.88 426 LEU A C 1
ATOM 3253 O O . LEU A 1 426 ? -18.286 3.165 0.706 1.00 53.88 426 LEU A O 1
ATOM 3257 N N . ALA A 1 427 ? -17.379 1.585 1.985 1.00 47.47 427 ALA A N 1
ATOM 3258 C CA . ALA A 1 427 ? -18.515 0.673 1.801 1.00 47.47 427 ALA A CA 1
ATOM 3259 C C . ALA A 1 427 ? -19.720 1.146 2.608 1.00 47.47 427 ALA A C 1
ATOM 3261 O O . ALA A 1 427 ? -20.826 1.174 2.078 1.00 47.47 427 ALA A O 1
ATOM 3262 N N . LEU A 1 428 ? -19.494 1.560 3.861 1.00 51.00 428 LEU A N 1
ATOM 3263 C CA . LEU A 1 428 ? -20.532 2.159 4.688 1.00 51.00 428 LEU A CA 1
ATOM 3264 C C . LEU A 1 428 ? -21.005 3.451 4.011 1.00 51.00 428 LEU A C 1
ATOM 3266 O O . LEU A 1 428 ? -22.151 3.523 3.613 1.00 51.00 428 LEU A O 1
ATOM 3270 N N . LEU A 1 429 ? -20.123 4.415 3.732 1.00 52.50 429 LEU A N 1
ATOM 3271 C CA . LEU A 1 429 ? -20.480 5.677 3.065 1.00 52.50 429 LEU A CA 1
ATOM 3272 C C . LEU A 1 429 ? -21.021 5.495 1.637 1.00 52.50 429 LEU A C 1
ATOM 3274 O O . LEU A 1 429 ? -21.882 6.255 1.226 1.00 52.50 429 LEU A O 1
ATOM 3278 N N . GLY A 1 430 ? -20.580 4.496 0.881 1.00 52.00 430 GLY A N 1
ATOM 3279 C CA . GLY A 1 430 ? -20.998 4.227 -0.497 1.00 52.00 430 GLY A CA 1
ATOM 3280 C C . GLY A 1 430 ? -22.337 3.501 -0.600 1.00 52.00 430 GLY A C 1
ATOM 3281 O O . GLY A 1 430 ? -23.112 3.797 -1.505 1.00 52.00 430 GLY A O 1
ATOM 3282 N N . GLN A 1 431 ? -22.675 2.636 0.364 1.00 47.88 431 GLN A N 1
ATOM 3283 C CA . GLN A 1 431 ? -24.043 2.121 0.528 1.00 47.88 431 GLN A CA 1
ATOM 3284 C C . GLN A 1 431 ? -25.029 3.245 0.889 1.00 47.88 431 GLN A C 1
ATOM 3286 O O . GLN A 1 431 ? -26.193 3.185 0.501 1.00 47.88 431 GLN A O 1
ATOM 3291 N N . ILE A 1 432 ? -24.556 4.285 1.584 1.00 43.81 432 ILE A N 1
ATOM 3292 C CA . ILE A 1 432 ? -25.366 5.425 2.045 1.00 43.81 432 ILE A CA 1
ATOM 3293 C C . ILE A 1 432 ? -25.539 6.472 0.957 1.00 43.81 432 ILE A C 1
ATOM 3295 O O . ILE A 1 432 ? -26.631 6.985 0.722 1.00 43.81 432 ILE A O 1
ATOM 3299 N N . PHE A 1 433 ? -24.421 6.826 0.338 1.00 43.91 433 PHE A N 1
ATOM 3300 C CA . PHE A 1 433 ? -24.283 8.024 -0.460 1.00 43.91 433 PHE A CA 1
ATOM 3301 C C . PHE A 1 433 ? -24.104 7.708 -1.952 1.00 43.91 433 PHE A C 1
ATOM 3303 O O . PHE A 1 433 ? -23.920 8.606 -2.767 1.00 43.91 433 PHE A O 1
ATOM 3310 N N . GLY A 1 434 ? -24.109 6.431 -2.353 1.00 45.09 434 GLY A N 1
ATOM 3311 C CA . GLY A 1 434 ? -23.784 6.047 -3.731 1.00 45.09 434 GLY A CA 1
ATOM 3312 C C . GLY A 1 434 ? -22.427 6.594 -4.199 1.00 45.09 434 GLY A C 1
ATOM 3313 O O . GLY A 1 434 ? -22.196 6.706 -5.402 1.00 45.09 434 GLY A O 1
ATOM 3314 N N . VAL A 1 435 ? -21.565 6.996 -3.255 1.00 51.25 435 VAL A N 1
ATOM 3315 C CA . VAL A 1 435 ? -20.251 7.572 -3.516 1.00 51.25 435 VAL A CA 1
ATOM 3316 C C . VAL A 1 435 ? -19.231 6.457 -3.507 1.00 51.25 435 VAL A C 1
ATOM 3318 O O . VAL A 1 435 ? -19.137 5.691 -2.550 1.00 51.25 435 VAL A O 1
ATOM 3321 N N . GLY A 1 436 ? -18.411 6.425 -4.546 1.00 61.75 436 GLY A N 1
ATOM 3322 C CA . GLY A 1 436 ? -17.346 5.452 -4.659 1.00 61.75 436 GLY A CA 1
ATOM 3323 C C . GLY A 1 436 ? -17.761 4.247 -5.489 1.00 61.75 436 GLY A C 1
ATOM 3324 O O . GLY A 1 436 ? -18.922 4.000 -5.802 1.00 61.75 436 GLY A O 1
ATOM 3325 N N . CYS A 1 437 ? -16.751 3.491 -5.872 1.00 73.31 437 CYS A N 1
ATOM 3326 C CA . CYS A 1 437 ? -16.856 2.375 -6.790 1.00 73.31 437 CYS A CA 1
ATOM 3327 C C . CYS A 1 437 ? -16.780 1.036 -6.020 1.00 73.31 437 CYS A C 1
ATOM 3329 O O . CYS A 1 437 ? -16.380 0.013 -6.571 1.00 73.31 437 CYS A O 1
ATOM 3331 N N . GLY A 1 438 ? -17.147 1.048 -4.729 1.00 77.00 438 GLY A N 1
ATOM 3332 C CA . GLY A 1 438 ? -17.050 -0.077 -3.784 1.00 77.00 438 GLY A CA 1
ATOM 3333 C C . GLY A 1 438 ? -15.791 -0.051 -2.906 1.00 77.00 438 GLY A C 1
ATOM 3334 O O . GLY A 1 438 ? -14.914 0.790 -3.097 1.00 77.00 438 GLY A O 1
ATOM 3335 N N . SER A 1 439 ? -15.687 -0.965 -1.938 1.00 81.69 439 SER A N 1
ATOM 3336 C CA . SER A 1 439 ? -14.509 -1.075 -1.061 1.00 81.69 439 SER A CA 1
ATOM 3337 C C . SER A 1 439 ? -13.242 -1.443 -1.819 1.00 81.69 439 SER A C 1
ATOM 3339 O O . SER A 1 439 ? -13.283 -2.185 -2.799 1.00 81.69 439 SER A O 1
ATOM 3341 N N . ASN A 1 440 ? -12.099 -0.958 -1.338 1.00 88.75 440 ASN A N 1
ATOM 3342 C CA . ASN A 1 440 ? -10.805 -1.269 -1.930 1.00 88.75 440 ASN A CA 1
ATOM 3343 C C . ASN A 1 440 ? -9.809 -1.686 -0.848 1.00 88.75 440 ASN A C 1
ATOM 3345 O O . ASN A 1 440 ? -9.382 -0.859 -0.045 1.00 88.75 440 ASN A O 1
ATOM 3349 N N . TRP A 1 441 ? -9.433 -2.966 -0.846 1.00 92.75 441 TRP A N 1
ATOM 3350 C CA . TRP A 1 441 ? -8.496 -3.521 0.131 1.00 92.75 441 TRP A CA 1
ATOM 3351 C C . TRP A 1 441 ? -7.145 -2.806 0.108 1.00 92.75 441 TRP A C 1
ATOM 3353 O O . TRP A 1 441 ? -6.652 -2.413 1.161 1.00 92.75 441 TRP A O 1
ATOM 3363 N N . ASP A 1 442 ? -6.587 -2.570 -1.077 1.00 94.06 442 ASP A N 1
ATOM 3364 C CA . ASP A 1 442 ? -5.255 -1.985 -1.249 1.00 94.06 442 ASP A CA 1
ATOM 3365 C C . ASP A 1 442 ? -5.137 -0.557 -0.705 1.00 94.06 442 ASP A C 1
ATOM 3367 O O . ASP A 1 442 ? -4.033 -0.093 -0.417 1.00 94.06 442 ASP A O 1
ATOM 3371 N N . LEU A 1 443 ? -6.269 0.138 -0.569 1.00 93.88 443 LEU A N 1
ATOM 3372 C CA . LEU A 1 443 ? -6.355 1.479 -0.001 1.00 93.88 443 LEU A CA 1
ATOM 3373 C C . LEU A 1 443 ? -6.687 1.479 1.497 1.00 93.88 443 LEU A C 1
ATOM 3375 O O . LEU A 1 443 ? -6.634 2.539 2.116 1.00 93.88 443 LEU A O 1
ATOM 3379 N N . THR A 1 444 ? -7.028 0.336 2.098 1.00 92.31 444 THR A N 1
ATOM 3380 C CA . THR A 1 444 ? -7.140 0.231 3.564 1.00 92.31 444 THR A CA 1
ATOM 3381 C C . THR A 1 444 ? -5.759 0.294 4.207 1.00 92.31 444 THR A C 1
ATOM 3383 O O . THR A 1 444 ? -4.756 0.002 3.558 1.00 92.31 444 THR A O 1
ATOM 3386 N N . TYR A 1 445 ? -5.689 0.627 5.497 1.00 91.56 445 TYR A N 1
ATOM 3387 C CA . TYR A 1 445 ? -4.424 0.598 6.239 1.00 91.56 445 TYR A CA 1
ATOM 3388 C C . TYR A 1 445 ? -3.739 -0.770 6.196 1.00 91.56 445 TYR A C 1
ATOM 3390 O O . TYR A 1 445 ? -2.541 -0.864 5.930 1.00 91.56 445 TYR A O 1
ATOM 3398 N N . ASP A 1 446 ? -4.514 -1.831 6.404 1.00 91.81 446 ASP A N 1
ATOM 3399 C CA . ASP A 1 446 ? -4.021 -3.204 6.428 1.00 91.81 446 ASP A CA 1
ATOM 3400 C C . ASP A 1 446 ? -3.535 -3.658 5.038 1.00 91.81 446 ASP A C 1
ATOM 3402 O O . ASP A 1 446 ? -2.413 -4.154 4.889 1.00 91.81 446 ASP A O 1
ATOM 3406 N N . GLY A 1 447 ? -4.336 -3.432 3.991 1.00 94.75 447 GLY A N 1
ATOM 3407 C CA . GLY A 1 447 ? -3.963 -3.795 2.622 1.00 94.75 447 GLY A CA 1
ATOM 3408 C C . GLY A 1 447 ? -2.787 -2.980 2.085 1.00 94.75 447 GLY A C 1
ATOM 3409 O O . GLY A 1 447 ? -1.862 -3.551 1.501 1.00 94.75 447 GLY A O 1
ATOM 3410 N N . ALA A 1 448 ? -2.738 -1.674 2.363 1.00 96.25 448 ALA A N 1
ATOM 3411 C CA . ALA A 1 448 ? -1.602 -0.831 2.003 1.00 96.25 448 ALA A CA 1
ATOM 3412 C C . ALA A 1 448 ? -0.315 -1.269 2.720 1.00 96.25 448 ALA A C 1
ATOM 3414 O O . ALA A 1 448 ? 0.750 -1.302 2.099 1.00 96.25 448 ALA A O 1
ATOM 3415 N N . ALA A 1 449 ? -0.393 -1.669 3.995 1.00 95.06 449 ALA A N 1
ATOM 3416 C CA . ALA A 1 449 ? 0.751 -2.205 4.731 1.00 95.06 449 ALA A CA 1
ATOM 3417 C C . ALA A 1 449 ? 1.268 -3.520 4.117 1.00 95.06 449 ALA A C 1
ATOM 3419 O O . ALA A 1 449 ? 2.481 -3.676 3.915 1.00 95.06 449 ALA A O 1
ATOM 3420 N N . LEU A 1 450 ? 0.369 -4.446 3.760 1.00 95.81 450 LEU A N 1
ATOM 3421 C CA . LEU A 1 450 ? 0.738 -5.687 3.071 1.00 95.81 450 LEU A CA 1
ATOM 3422 C C . LEU A 1 450 ? 1.369 -5.415 1.703 1.00 95.81 450 LEU A C 1
ATOM 3424 O O . LEU A 1 450 ? 2.430 -5.975 1.405 1.00 95.81 450 LEU A O 1
ATOM 3428 N N . TRP A 1 451 ? 0.777 -4.527 0.904 1.00 97.06 451 TRP A N 1
ATOM 3429 C CA . TRP A 1 451 ? 1.310 -4.122 -0.396 1.00 97.06 451 TRP A CA 1
ATOM 3430 C C . TRP A 1 451 ? 2.695 -3.477 -0.264 1.00 97.06 451 TRP A C 1
ATOM 3432 O O . TRP A 1 451 ? 3.650 -3.937 -0.898 1.00 97.06 451 TRP A O 1
ATOM 3442 N N . LEU A 1 452 ? 2.853 -2.478 0.614 1.00 96.81 452 LEU A N 1
ATOM 3443 C CA . LEU A 1 452 ? 4.132 -1.803 0.856 1.00 96.81 452 LEU A CA 1
ATOM 3444 C C . LEU A 1 452 ? 5.224 -2.778 1.294 1.00 96.81 452 LEU A C 1
ATOM 3446 O O . LEU A 1 452 ? 6.386 -2.576 0.938 1.00 96.81 452 LEU A O 1
ATOM 3450 N N . SER A 1 453 ? 4.882 -3.849 2.017 1.00 94.06 453 SER A N 1
ATOM 3451 C CA . SER A 1 453 ? 5.855 -4.872 2.416 1.00 94.06 453 SER A CA 1
ATOM 3452 C C . SER A 1 453 ? 6.520 -5.588 1.229 1.00 94.06 453 SER A C 1
ATOM 3454 O O . SER A 1 453 ? 7.575 -6.190 1.407 1.00 94.06 453 SER A O 1
ATOM 3456 N N . GLY A 1 454 ? 5.916 -5.547 0.035 1.00 93.88 454 GLY A N 1
ATOM 3457 C CA . GLY A 1 454 ? 6.501 -6.042 -1.217 1.00 93.88 454 GLY A CA 1
ATOM 3458 C C . GLY A 1 454 ? 7.231 -4.972 -2.038 1.00 93.88 454 GLY A C 1
ATOM 3459 O O . GLY A 1 454 ? 7.980 -5.311 -2.949 1.00 93.88 454 GLY A O 1
ATOM 3460 N N . ILE A 1 455 ? 7.057 -3.682 -1.722 1.00 96.38 455 ILE A N 1
ATOM 3461 C CA . ILE A 1 455 ? 7.657 -2.578 -2.482 1.00 96.38 455 ILE A CA 1
ATOM 3462 C C . ILE A 1 455 ? 9.052 -2.234 -1.936 1.00 96.38 455 ILE A C 1
ATOM 3464 O O . ILE A 1 455 ? 9.159 -1.705 -0.822 1.00 96.38 455 ILE A O 1
ATOM 3468 N N . PRO A 1 456 ? 10.133 -2.445 -2.707 1.00 94.44 456 PRO A N 1
ATOM 3469 C CA . PRO A 1 456 ? 11.501 -2.244 -2.248 1.00 94.44 456 PRO A CA 1
ATOM 3470 C C . PRO A 1 456 ? 11.907 -0.766 -2.227 1.00 94.44 456 PRO A C 1
ATOM 3472 O O . PRO A 1 456 ? 11.436 0.049 -3.022 1.00 94.44 456 PRO A O 1
ATOM 3475 N N . SER A 1 457 ? 12.861 -0.415 -1.362 1.00 93.62 457 SER A N 1
ATOM 3476 C CA . SER A 1 457 ? 13.331 0.969 -1.186 1.00 93.62 457 SER A CA 1
ATOM 3477 C C . SER A 1 457 ? 13.891 1.607 -2.463 1.00 93.62 457 SER A C 1
ATOM 3479 O O . SER A 1 457 ? 13.721 2.808 -2.660 1.00 93.62 457 SER A O 1
ATOM 3481 N N . TRP A 1 458 ? 14.505 0.824 -3.358 1.00 92.88 458 TRP A N 1
ATOM 3482 C CA . TRP A 1 458 ? 15.011 1.331 -4.640 1.00 92.88 458 TRP A CA 1
ATOM 3483 C C . TRP A 1 458 ? 13.892 1.788 -5.585 1.00 92.88 458 TRP A C 1
ATOM 3485 O O . TRP A 1 458 ? 14.122 2.680 -6.398 1.00 92.88 458 TRP A O 1
ATOM 3495 N N . ALA A 1 459 ? 12.700 1.192 -5.489 1.00 95.94 459 ALA A N 1
ATOM 3496 C CA . ALA A 1 459 ? 11.543 1.607 -6.273 1.00 95.94 459 ALA A CA 1
ATOM 3497 C C . ALA A 1 459 ? 10.901 2.845 -5.639 1.00 95.94 459 ALA A C 1
ATOM 3499 O O . ALA A 1 459 ? 10.644 3.834 -6.324 1.00 95.94 459 ALA A O 1
ATOM 3500 N N . ARG A 1 460 ? 10.740 2.834 -4.305 1.00 98.06 460 ARG A N 1
ATOM 3501 C CA . ARG A 1 460 ? 10.211 3.978 -3.539 1.00 98.06 460 ARG A CA 1
ATOM 3502 C C . ARG A 1 460 ? 11.021 5.251 -3.775 1.00 98.06 460 ARG A C 1
ATOM 3504 O O . ARG A 1 460 ? 10.439 6.318 -3.924 1.00 98.06 460 ARG A O 1
ATOM 3511 N N . SER A 1 461 ? 12.346 5.146 -3.888 1.00 96.75 461 SER A N 1
ATOM 3512 C CA . SER A 1 461 ? 13.223 6.301 -4.119 1.00 96.75 461 SER A CA 1
ATOM 3513 C C . SER A 1 461 ? 13.045 6.982 -5.476 1.00 96.75 461 SER A C 1
ATOM 3515 O O . SER A 1 461 ? 13.583 8.069 -5.684 1.00 96.75 461 SER A O 1
ATOM 3517 N N . ARG A 1 462 ? 12.272 6.392 -6.398 1.00 97.00 462 ARG A N 1
ATOM 3518 C CA . ARG A 1 462 ? 11.882 7.027 -7.667 1.00 97.00 462 ARG A CA 1
ATOM 3519 C C . ARG A 1 462 ? 10.607 7.864 -7.577 1.00 97.00 462 ARG A C 1
ATOM 3521 O O . ARG A 1 462 ? 10.223 8.479 -8.573 1.00 97.00 462 ARG A O 1
ATOM 3528 N N . VAL A 1 463 ? 9.966 7.890 -6.410 1.00 98.69 463 VAL A N 1
ATOM 3529 C CA . VAL A 1 463 ? 8.748 8.656 -6.159 1.00 98.69 463 VAL A CA 1
ATOM 3530 C C . VAL A 1 463 ? 9.086 10.013 -5.555 1.00 98.69 463 VAL A C 1
ATOM 3532 O O . VAL A 1 463 ? 9.817 10.133 -4.570 1.00 98.69 463 VAL A O 1
ATOM 3535 N N . HIS A 1 464 ? 8.487 11.040 -6.141 1.00 98.69 464 HIS A N 1
ATOM 3536 C CA . HIS A 1 464 ? 8.462 12.407 -5.651 1.00 98.69 464 HIS A CA 1
ATOM 3537 C C . HIS A 1 464 ? 7.021 12.758 -5.290 1.00 98.69 464 HIS A C 1
ATOM 3539 O O . HIS A 1 464 ? 6.128 12.608 -6.124 1.00 98.69 464 HIS A O 1
ATOM 3545 N N . TYR A 1 465 ? 6.757 13.190 -4.061 1.00 98.62 465 TYR A N 1
ATOM 3546 C CA . TYR A 1 465 ? 5.377 13.389 -3.626 1.00 98.62 465 TYR A CA 1
ATOM 3547 C C . TYR A 1 465 ? 5.174 14.638 -2.782 1.00 98.62 465 TYR A C 1
ATOM 3549 O O . TYR A 1 465 ? 6.110 15.179 -2.195 1.00 98.62 465 TYR A O 1
ATOM 3557 N N . TRP A 1 466 ? 3.919 15.074 -2.747 1.00 98.44 466 TRP A N 1
ATOM 3558 C CA . TRP A 1 466 ? 3.428 16.169 -1.928 1.00 98.44 466 TRP A CA 1
ATOM 3559 C C . TRP A 1 466 ? 2.216 15.695 -1.141 1.00 98.44 466 TRP A C 1
ATOM 3561 O O . TRP A 1 466 ? 1.454 14.835 -1.589 1.00 98.44 466 TRP A O 1
ATOM 3571 N N . THR A 1 467 ? 2.029 16.309 0.017 1.00 97.81 467 THR A N 1
ATOM 3572 C CA . THR A 1 467 ? 0.835 16.122 0.844 1.00 97.81 467 THR A CA 1
ATOM 3573 C C . THR A 1 467 ? 0.110 17.448 0.979 1.00 97.81 467 THR A C 1
ATOM 3575 O O . THR A 1 467 ? 0.739 18.511 0.935 1.00 97.81 467 THR A O 1
ATOM 3578 N N . THR A 1 468 ? -1.199 17.399 1.162 1.00 96.25 468 THR A N 1
ATOM 3579 C CA . THR A 1 468 ? -1.985 18.580 1.495 1.00 96.25 468 THR A CA 1
ATOM 3580 C C . THR A 1 468 ? -2.780 18.340 2.760 1.00 96.25 468 THR A C 1
ATOM 3582 O O . THR A 1 468 ? -2.813 17.227 3.281 1.00 96.25 468 THR A O 1
ATOM 3585 N N . SER A 1 469 ? -3.339 19.411 3.291 1.00 93.06 469 SER A N 1
ATOM 3586 C CA . SER A 1 469 ? -4.432 19.334 4.240 1.00 93.06 469 SER A CA 1
ATOM 3587 C C . SER A 1 469 ? -5.324 20.543 4.068 1.00 93.06 469 SER A C 1
ATOM 3589 O O . SER A 1 469 ? -4.976 21.529 3.404 1.00 93.06 469 SER A O 1
ATOM 3591 N N . ASP A 1 470 ? -6.444 20.488 4.750 1.00 84.25 470 ASP A N 1
ATOM 3592 C CA . ASP A 1 470 ? -7.275 21.627 5.054 1.00 84.25 470 ASP A CA 1
ATOM 3593 C C . ASP A 1 470 ? -6.474 22.727 5.828 1.00 84.25 470 ASP A C 1
ATOM 3595 O O . ASP A 1 470 ? -5.281 22.581 6.143 1.00 84.25 470 ASP A O 1
ATOM 3599 N N . LYS A 1 471 ? -7.057 23.919 6.011 1.00 79.56 471 LYS A N 1
ATOM 3600 C CA . LYS A 1 471 ? -6.392 25.047 6.686 1.00 79.56 471 LYS A CA 1
ATOM 3601 C C . LYS A 1 471 ? -6.953 25.254 8.084 1.00 79.56 471 LYS A C 1
ATOM 3603 O O . LYS A 1 471 ? -8.004 25.867 8.187 1.00 79.56 471 LYS A O 1
ATOM 3608 N N . ASP A 1 472 ? -6.152 24.960 9.103 1.00 66.50 472 ASP A N 1
ATOM 3609 C CA . ASP A 1 472 ? -6.436 25.351 10.486 1.00 66.50 472 ASP A CA 1
ATOM 3610 C C . ASP A 1 472 ? -6.411 26.880 10.694 1.00 66.50 472 ASP A C 1
ATOM 3612 O O . ASP A 1 472 ? -5.394 27.561 10.498 1.00 66.50 472 ASP A O 1
ATOM 3616 N N . VAL A 1 473 ? -7.524 27.438 11.163 1.00 64.56 473 VAL A N 1
ATOM 3617 C CA . VAL A 1 473 ? -7.690 28.798 11.669 1.00 64.56 473 VAL A CA 1
ATOM 3618 C C . VAL A 1 473 ? -8.395 28.774 13.028 1.00 64.56 473 VAL A C 1
ATOM 3620 O O . VAL A 1 473 ? -9.498 28.280 13.199 1.00 64.56 473 VAL A O 1
ATOM 3623 N N . TRP A 1 474 ? -7.790 29.417 14.026 1.00 47.59 474 TRP A N 1
ATOM 3624 C CA . TRP A 1 474 ? -8.209 29.346 15.437 1.00 47.59 474 TRP A CA 1
ATOM 3625 C C . TRP A 1 474 ? -9.643 29.816 15.769 1.00 47.59 474 TRP A C 1
ATOM 3627 O O . TRP A 1 474 ? -10.096 29.627 16.896 1.00 47.59 474 TRP A O 1
ATOM 3637 N N . TRP A 1 475 ? -10.357 30.451 14.833 1.00 44.50 475 TRP A N 1
ATOM 3638 C CA . TRP A 1 475 ? -11.733 30.939 15.013 1.00 44.50 475 TRP A CA 1
ATOM 3639 C C . TRP A 1 475 ? -12.786 30.136 14.233 1.00 44.50 475 TRP A C 1
ATOM 3641 O O . TRP A 1 475 ? -13.971 30.476 14.295 1.00 44.50 475 TRP A O 1
ATOM 3651 N N . ARG A 1 476 ? -12.395 29.114 13.463 1.00 54.50 476 ARG A N 1
ATOM 3652 C CA . ARG A 1 476 ? -13.314 28.292 12.667 1.00 54.50 476 ARG A CA 1
ATOM 3653 C C . ARG A 1 476 ? -12.922 26.825 12.807 1.00 54.50 476 ARG A C 1
ATOM 3655 O O . ARG A 1 476 ? -11.761 26.499 12.945 1.00 54.50 476 ARG A O 1
ATOM 3662 N N . TRP A 1 477 ? -13.921 25.953 12.810 1.00 54.84 477 TRP A N 1
ATOM 3663 C CA . TRP A 1 477 ? -13.680 24.520 12.668 1.00 54.84 477 TRP A CA 1
ATOM 3664 C C . TRP A 1 477 ? -13.266 24.246 11.245 1.00 54.84 477 TRP A C 1
ATOM 3666 O O . TRP A 1 477 ? -14.029 24.619 10.336 1.00 54.84 477 TRP A O 1
ATOM 3676 N N . ASP A 1 478 ? -12.116 23.603 11.093 1.00 70.69 478 ASP A N 1
ATOM 3677 C CA . ASP A 1 478 ? -11.559 23.340 9.795 1.00 70.69 478 ASP A CA 1
ATOM 3678 C C . ASP A 1 478 ? -11.617 21.866 9.399 1.00 70.69 478 ASP A C 1
ATOM 3680 O O . ASP A 1 478 ? -11.442 20.997 10.232 1.00 70.69 478 ASP A O 1
ATOM 3684 N N . TYR A 1 479 ? -12.085 21.626 8.174 1.00 74.69 479 TYR A N 1
ATOM 3685 C CA . TYR A 1 479 ? -12.299 20.316 7.571 1.00 74.69 479 TYR A CA 1
ATOM 3686 C C . TYR A 1 479 ? -12.293 20.485 6.057 1.00 74.69 479 TYR A C 1
ATOM 3688 O O . TYR A 1 479 ? -12.879 21.441 5.527 1.00 74.69 479 TYR A O 1
ATOM 3696 N N . CYS A 1 480 ? -11.720 19.535 5.327 1.00 76.25 480 CYS A N 1
ATOM 3697 C CA . CYS A 1 480 ? -11.934 19.489 3.885 1.00 76.25 480 CYS A CA 1
ATOM 3698 C C . CYS A 1 480 ? -13.331 18.973 3.543 1.00 76.25 480 CYS A C 1
ATOM 3700 O O . CYS A 1 480 ? -13.997 19.497 2.638 1.00 76.25 480 CYS A O 1
ATOM 3702 N N . ASN A 1 481 ? -13.806 17.997 4.318 1.00 74.94 481 ASN A N 1
ATOM 3703 C CA . ASN A 1 481 ? -15.134 17.431 4.181 1.00 74.94 481 ASN A CA 1
ATOM 3704 C C . ASN A 1 481 ? -15.732 17.045 5.540 1.00 74.94 481 ASN A C 1
ATOM 3706 O O . ASN A 1 481 ? -15.193 16.239 6.287 1.00 74.94 481 ASN A O 1
ATOM 3710 N N . MET A 1 482 ? -16.910 17.593 5.833 1.00 72.44 482 MET A N 1
ATOM 3711 C CA . MET A 1 482 ? -17.585 17.391 7.115 1.00 72.44 482 MET A CA 1
ATOM 3712 C C . MET A 1 482 ? -18.062 15.944 7.341 1.00 72.44 482 MET A C 1
ATOM 3714 O O . MET A 1 482 ? -18.312 15.564 8.480 1.00 72.44 482 MET A O 1
ATOM 3718 N N . ALA A 1 483 ? -18.228 15.143 6.281 1.00 72.06 483 ALA A N 1
ATOM 3719 C CA . ALA A 1 483 ? -18.601 13.728 6.396 1.00 72.06 483 ALA A CA 1
ATOM 3720 C C . ALA A 1 483 ? -17.449 12.859 6.896 1.00 72.06 483 ALA A C 1
ATOM 3722 O O . ALA A 1 483 ? -17.680 11.861 7.576 1.00 72.06 483 ALA A O 1
ATOM 3723 N N . THR A 1 484 ? -16.233 13.193 6.468 1.00 75.88 484 THR A N 1
ATOM 3724 C CA . THR A 1 484 ? -15.038 12.365 6.651 1.00 75.88 484 THR A CA 1
ATOM 3725 C C . THR A 1 484 ? -14.233 12.799 7.859 1.00 75.88 484 THR A C 1
ATOM 3727 O O . THR A 1 484 ? -13.559 11.965 8.447 1.00 75.88 484 THR A O 1
ATOM 3730 N N . ASP A 1 485 ? -14.372 14.056 8.273 1.00 77.06 485 ASP A N 1
ATOM 3731 C CA . ASP A 1 485 ? -13.760 14.641 9.467 1.00 77.06 485 ASP A CA 1
ATOM 3732 C C . ASP A 1 485 ? -13.952 13.792 10.750 1.00 77.06 485 ASP A C 1
ATOM 3734 O O . ASP A 1 485 ? -12.980 13.536 11.452 1.00 77.06 485 ASP A O 1
ATOM 3738 N N . PRO A 1 486 ? -15.130 13.192 11.040 1.00 75.88 486 PRO A N 1
ATOM 3739 C CA . PRO A 1 486 ? -15.267 12.273 12.179 1.00 75.88 486 PRO A CA 1
ATOM 3740 C C . PRO A 1 486 ? -14.490 10.949 12.069 1.00 75.88 486 PRO A C 1
ATOM 3742 O O . PRO A 1 486 ? -14.425 10.209 13.053 1.00 75.88 486 PRO A O 1
ATOM 3745 N N . ILE A 1 487 ? -14.007 10.605 10.874 1.00 78.62 487 ILE A N 1
ATOM 3746 C CA . ILE A 1 487 ? -13.412 9.306 10.519 1.00 78.62 487 ILE A CA 1
ATOM 3747 C C . ILE A 1 487 ? -11.889 9.421 10.362 1.00 78.62 487 ILE A C 1
ATOM 3749 O O . ILE A 1 487 ? -11.186 8.445 10.624 1.00 78.62 487 ILE A O 1
ATOM 3753 N N . LEU A 1 488 ? -11.399 10.582 9.929 1.00 81.94 488 LEU A N 1
ATOM 3754 C CA . LEU A 1 488 ? -9.996 10.851 9.630 1.00 81.94 488 LEU A CA 1
ATOM 3755 C C . LEU A 1 488 ? -9.299 11.545 10.809 1.00 81.94 488 LEU A C 1
ATOM 3757 O O . LEU A 1 488 ? -9.930 12.253 11.591 1.00 81.94 488 LEU A O 1
ATOM 3761 N N . ASP A 1 489 ? -7.989 11.330 10.940 1.00 83.50 489 ASP A N 1
ATOM 3762 C CA . ASP A 1 489 ? -7.157 12.062 11.900 1.00 83.50 489 ASP A CA 1
ATOM 3763 C C . ASP A 1 489 ? -6.517 13.301 11.252 1.00 83.50 489 ASP A C 1
ATOM 3765 O O . ASP A 1 489 ? -5.794 13.197 10.255 1.00 83.50 489 ASP A O 1
ATOM 3769 N N . ASP A 1 490 ? -6.683 14.459 11.889 1.00 83.75 490 ASP A N 1
ATOM 3770 C CA . ASP A 1 490 ? -6.059 15.701 11.440 1.00 83.75 490 ASP A CA 1
ATOM 3771 C C . ASP A 1 490 ? -4.528 15.713 11.620 1.00 83.75 490 ASP A C 1
ATOM 3773 O O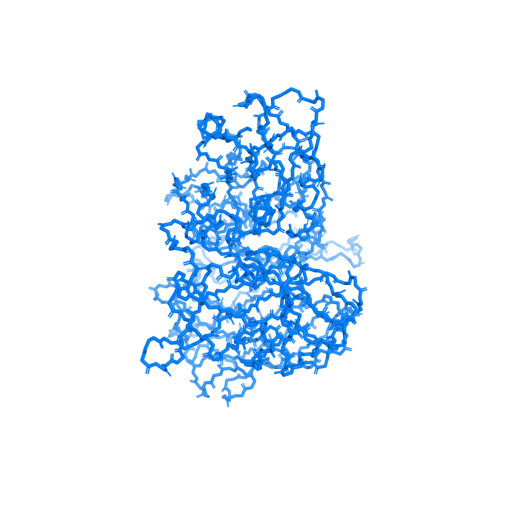 . ASP A 1 490 ? -3.986 15.167 12.593 1.00 83.75 490 ASP A O 1
ATOM 3777 N N . PRO A 1 491 ? -3.789 16.411 10.736 1.00 90.56 491 PRO A N 1
ATOM 3778 C CA . PRO A 1 491 ? -4.289 17.101 9.544 1.00 90.56 491 PRO A CA 1
ATOM 3779 C C . PRO A 1 491 ? -4.562 16.135 8.378 1.00 90.56 491 PRO A C 1
ATOM 3781 O O . PRO A 1 491 ? -3.769 15.223 8.111 1.00 90.56 491 PRO A O 1
ATOM 3784 N N . GLU A 1 492 ? -5.629 16.406 7.629 1.00 90.75 492 GLU A N 1
ATOM 3785 C CA . GLU A 1 492 ? -6.153 15.577 6.536 1.00 90.75 492 GLU A CA 1
ATOM 3786 C C . GLU A 1 492 ? -6.545 16.419 5.312 1.00 90.75 492 GLU A C 1
ATOM 3788 O O . GLU A 1 492 ? -6.740 17.628 5.411 1.00 90.75 492 GLU A O 1
ATOM 3793 N N . ASP A 1 493 ? -6.603 15.809 4.125 1.00 91.06 493 ASP A N 1
ATOM 3794 C CA . ASP A 1 493 ? -7.000 16.500 2.886 1.00 91.06 493 ASP A CA 1
ATOM 3795 C C . ASP A 1 493 ? -8.471 16.278 2.484 1.00 91.06 493 ASP A C 1
ATOM 3797 O O . ASP A 1 493 ? -8.879 16.656 1.391 1.00 91.06 493 ASP A O 1
ATOM 3801 N N . GLY A 1 494 ? -9.303 15.685 3.330 1.00 87.00 494 GLY A N 1
ATOM 3802 C CA . GLY A 1 494 ? -10.682 15.279 3.044 1.00 87.00 494 GLY A CA 1
ATOM 3803 C C . GLY A 1 494 ? -10.806 13.791 2.733 1.00 87.00 494 GLY A C 1
ATOM 3804 O O . GLY A 1 494 ? -11.921 13.272 2.665 1.00 87.00 494 GLY A O 1
ATOM 3805 N N . VAL A 1 495 ? -9.683 13.111 2.473 1.00 87.19 495 VAL A N 1
ATOM 3806 C CA . VAL A 1 495 ? -9.639 11.686 2.109 1.00 87.19 495 VAL A CA 1
ATOM 3807 C C . VAL A 1 495 ? -8.470 10.962 2.760 1.00 87.19 495 VAL A C 1
ATOM 3809 O O . VAL A 1 495 ? -8.600 9.793 3.121 1.00 87.19 495 VAL A O 1
ATOM 3812 N N . VAL A 1 496 ? -7.320 11.619 2.869 1.00 91.38 496 VAL A N 1
ATOM 3813 C CA . VAL A 1 496 ? -6.064 11.018 3.303 1.00 91.38 496 VAL A CA 1
ATOM 3814 C C . VAL A 1 496 ? -5.467 11.849 4.426 1.00 91.38 496 VAL A C 1
ATOM 3816 O O . VAL A 1 496 ? -5.188 13.040 4.271 1.00 91.38 496 VAL A O 1
ATOM 3819 N N . GLU A 1 497 ? -5.196 11.196 5.549 1.00 92.19 497 GLU A N 1
ATOM 3820 C CA . GLU A 1 497 ? -4.434 11.787 6.635 1.00 92.19 497 GLU A CA 1
ATOM 3821 C C . GLU A 1 497 ? -2.992 12.043 6.194 1.00 92.19 497 GLU A C 1
ATOM 3823 O O . GLU A 1 497 ? -2.339 11.214 5.547 1.00 92.19 497 GLU A O 1
ATOM 3828 N N . LYS A 1 498 ? -2.421 13.169 6.622 1.00 94.75 498 LYS A N 1
ATOM 3829 C CA . LYS A 1 498 ? -1.040 13.534 6.285 1.00 94.75 498 LYS A CA 1
ATOM 3830 C C . LYS A 1 498 ? -0.038 12.435 6.634 1.00 94.75 498 LYS A C 1
ATOM 3832 O O . LYS A 1 498 ? 0.938 12.245 5.902 1.00 94.75 498 LYS A O 1
ATOM 3837 N N . TRP A 1 499 ? -0.228 11.747 7.762 1.00 94.00 499 TRP A N 1
ATOM 3838 C CA . TRP A 1 499 ? 0.665 10.670 8.193 1.00 94.00 499 TRP A CA 1
ATOM 3839 C C . TRP A 1 499 ? 0.552 9.441 7.279 1.00 94.00 499 TRP A C 1
ATOM 3841 O O . TRP A 1 499 ? 1.570 8.810 6.980 1.00 94.00 499 TRP A O 1
ATOM 3851 N N . ALA A 1 500 ? -0.649 9.148 6.780 1.00 94.94 500 ALA A N 1
ATOM 3852 C CA . ALA A 1 500 ? -0.917 8.007 5.917 1.00 94.94 500 ALA A CA 1
ATOM 3853 C C . ALA A 1 500 ? -0.458 8.253 4.466 1.00 94.94 500 ALA A C 1
ATOM 3855 O O . ALA A 1 500 ? -0.089 7.325 3.744 1.00 94.94 500 ALA A O 1
ATOM 3856 N N . ALA A 1 501 ? -0.351 9.521 4.058 1.00 96.88 501 ALA A N 1
ATOM 3857 C CA . ALA A 1 501 ? 0.233 9.915 2.777 1.00 96.88 501 ALA A CA 1
ATOM 3858 C C . ALA A 1 501 ? 1.776 9.809 2.716 1.00 96.88 501 ALA A C 1
ATOM 3860 O O . ALA A 1 501 ? 2.377 10.111 1.684 1.00 96.88 501 ALA A O 1
ATOM 3861 N N . GLN A 1 502 ? 2.460 9.426 3.803 1.00 97.56 502 GLN A N 1
ATOM 3862 C CA . GLN A 1 502 ? 3.926 9.331 3.807 1.00 97.56 502 GLN A CA 1
ATOM 3863 C C . GLN A 1 502 ? 4.429 8.048 3.132 1.00 97.56 502 GLN A C 1
ATOM 3865 O O . GLN A 1 502 ? 3.883 6.969 3.350 1.00 97.56 502 GLN A O 1
ATOM 3870 N N . LEU A 1 503 ? 5.542 8.148 2.394 1.00 98.12 503 LEU A N 1
ATOM 3871 C CA . LEU A 1 503 ? 6.227 7.009 1.778 1.00 98.12 503 LEU A CA 1
ATOM 3872 C C . LEU A 1 503 ? 7.709 6.990 2.168 1.00 98.12 503 LEU A C 1
ATOM 3874 O O . LEU A 1 503 ? 8.529 7.731 1.625 1.00 98.12 503 LEU A O 1
ATOM 3878 N N . SER A 1 504 ? 8.073 6.106 3.098 1.00 96.94 504 SER A N 1
ATOM 3879 C CA . SER A 1 504 ? 9.470 5.952 3.525 1.00 96.94 504 SER A CA 1
ATOM 3880 C C . SER A 1 504 ? 10.378 5.550 2.355 1.00 96.94 504 SER A C 1
ATOM 3882 O O . SER A 1 504 ? 10.087 4.591 1.634 1.00 96.94 504 SER A O 1
ATOM 3884 N N . GLY A 1 505 ? 11.485 6.277 2.185 1.00 96.81 505 GLY A N 1
ATOM 3885 C CA . GLY A 1 505 ? 12.458 6.095 1.103 1.00 96.81 505 GLY A CA 1
ATOM 3886 C C . GLY A 1 505 ? 12.184 6.916 -0.161 1.00 96.81 505 GLY A C 1
ATOM 3887 O O . GLY A 1 505 ? 13.058 6.969 -1.021 1.00 96.81 505 GLY A O 1
ATOM 3888 N N . ALA A 1 506 ? 11.021 7.565 -0.273 1.00 98.12 506 ALA A N 1
ATOM 3889 C CA . ALA A 1 506 ? 10.697 8.499 -1.352 1.00 98.12 506 ALA A CA 1
ATOM 3890 C C . ALA A 1 506 ? 11.112 9.943 -1.017 1.00 98.12 506 ALA A C 1
ATOM 3892 O O . ALA A 1 506 ? 11.480 10.257 0.116 1.00 98.12 506 ALA A O 1
ATOM 3893 N N . THR A 1 507 ? 11.039 10.840 -2.003 1.00 98.44 507 THR A N 1
ATOM 3894 C CA . THR A 1 507 ? 11.321 12.271 -1.809 1.00 98.44 507 THR A CA 1
ATOM 3895 C C . THR A 1 507 ? 10.025 13.034 -1.539 1.00 98.44 507 THR A C 1
ATOM 3897 O O . THR A 1 507 ? 9.223 13.231 -2.453 1.00 98.44 507 THR A O 1
ATOM 3900 N N . ASN A 1 508 ? 9.833 13.490 -0.299 1.00 97.94 508 ASN A N 1
ATOM 3901 C CA . ASN A 1 508 ? 8.740 14.390 0.072 1.00 97.94 508 ASN A CA 1
ATOM 3902 C C . ASN A 1 508 ? 9.134 15.846 -0.230 1.00 97.94 508 ASN A C 1
ATOM 3904 O O . ASN A 1 508 ? 10.081 16.364 0.359 1.00 97.94 508 ASN A O 1
ATOM 3908 N N . HIS A 1 509 ? 8.409 16.505 -1.131 1.00 97.81 509 HIS A N 1
ATOM 3909 C CA . HIS A 1 509 ? 8.644 17.902 -1.524 1.00 97.81 509 HIS A CA 1
ATOM 3910 C C . HIS A 1 509 ? 7.891 18.918 -0.665 1.00 97.81 509 HIS A C 1
ATOM 3912 O O . HIS A 1 509 ? 8.014 20.123 -0.874 1.00 97.81 509 HIS A O 1
ATOM 3918 N N . GLY A 1 510 ? 7.123 18.448 0.314 1.00 95.75 510 GLY A N 1
ATOM 3919 C CA . GLY A 1 510 ? 6.521 19.286 1.333 1.00 95.75 510 GLY A CA 1
ATOM 3920 C C . GLY A 1 510 ? 5.036 19.036 1.538 1.00 95.75 510 GLY A C 1
ATOM 3921 O O . GLY A 1 510 ? 4.396 18.161 0.944 1.00 95.75 510 GLY A O 1
ATOM 3922 N N . HIS A 1 511 ? 4.497 19.848 2.435 1.00 96.38 511 HIS A N 1
ATOM 3923 C CA . HIS A 1 511 ? 3.111 19.816 2.851 1.00 96.38 511 HIS A CA 1
ATOM 3924 C C . HIS A 1 511 ? 2.490 21.199 2.666 1.00 96.38 511 HIS A C 1
ATOM 3926 O O . HIS A 1 511 ? 3.105 22.194 3.056 1.00 96.38 511 HIS A O 1
ATOM 3932 N N . LYS A 1 512 ? 1.290 21.262 2.085 1.00 95.19 512 LYS A N 1
ATOM 3933 C CA . LYS A 1 512 ? 0.579 22.521 1.832 1.00 95.19 512 LYS A CA 1
ATOM 3934 C C . LYS A 1 512 ? -0.804 22.505 2.481 1.00 95.19 512 LYS A C 1
ATOM 3936 O O . LYS A 1 512 ? -1.616 21.650 2.153 1.00 95.19 512 LYS A O 1
ATOM 3941 N N . THR A 1 513 ? -1.067 23.467 3.358 1.00 94.31 513 THR A N 1
ATOM 3942 C CA . THR A 1 513 ? -2.367 23.631 4.026 1.00 94.31 513 THR A CA 1
ATOM 3943 C C . THR A 1 513 ? -3.325 24.486 3.192 1.00 94.31 513 THR A C 1
ATOM 3945 O O . THR A 1 513 ? -2.889 25.311 2.379 1.00 94.31 513 THR A O 1
ATOM 3948 N N . GLY A 1 514 ? -4.630 24.309 3.399 1.00 91.88 514 GLY A N 1
ATOM 3949 C CA . GLY A 1 514 ? -5.694 24.981 2.643 1.00 91.88 514 GLY A CA 1
ATOM 3950 C C . GLY A 1 514 ? -5.910 24.427 1.240 1.00 91.88 514 GLY A C 1
ATOM 3951 O O . GLY A 1 514 ? -6.194 25.200 0.324 1.00 91.88 514 GLY A O 1
ATOM 3952 N N . TRP A 1 515 ? -5.713 23.120 1.068 1.00 93.94 515 TRP A N 1
ATOM 3953 C CA . TRP A 1 515 ? -5.929 22.393 -0.181 1.00 93.94 515 TRP A CA 1
ATOM 3954 C C . TRP A 1 515 ? -6.531 21.022 0.118 1.00 93.94 515 TRP A C 1
ATOM 3956 O O . TRP A 1 515 ? -5.947 20.232 0.858 1.00 93.94 515 TRP A O 1
ATOM 3966 N N . CYS A 1 516 ? -7.667 20.733 -0.507 1.00 92.88 516 CYS A N 1
ATOM 3967 C CA . CYS A 1 516 ? -8.402 19.490 -0.306 1.00 92.88 516 CYS A CA 1
ATOM 3968 C C . CYS A 1 516 ? -8.150 18.478 -1.418 1.00 92.88 516 CYS A C 1
ATOM 3970 O O . CYS A 1 516 ? -7.645 18.816 -2.481 1.00 92.88 516 CYS A O 1
ATOM 3972 N N . HIS A 1 517 ? -8.520 17.224 -1.202 1.00 92.62 517 HIS A N 1
ATOM 3973 C CA . HIS A 1 517 ? -8.167 16.105 -2.060 1.00 92.62 517 HIS A CA 1
ATOM 3974 C C . HIS A 1 517 ? -8.732 16.255 -3.474 1.00 92.62 517 HIS A C 1
ATOM 3976 O O . HIS A 1 517 ? -8.059 15.984 -4.463 1.00 92.62 517 HIS A O 1
ATOM 3982 N N . THR A 1 518 ? -9.975 16.721 -3.579 1.00 89.00 518 THR A N 1
ATOM 3983 C CA . THR A 1 518 ? -10.732 16.808 -4.833 1.00 89.00 518 THR A CA 1
ATOM 3984 C C . THR A 1 518 ? -11.565 18.089 -4.879 1.00 89.00 518 THR A C 1
ATOM 3986 O O . THR A 1 518 ? -11.642 18.851 -3.913 1.00 89.00 518 THR A O 1
ATOM 3989 N N . SER A 1 519 ? -12.176 18.362 -6.028 1.00 84.69 519 SER A N 1
ATOM 3990 C CA . SER A 1 519 ? -13.084 19.499 -6.201 1.00 84.69 519 SER A CA 1
ATOM 3991 C C . SER A 1 519 ? -14.410 19.283 -5.472 1.00 84.69 519 SER A C 1
ATOM 3993 O O . SER A 1 519 ? -14.850 18.151 -5.302 1.00 84.69 519 SER A O 1
ATOM 3995 N N . GLY A 1 520 ? -15.090 20.368 -5.096 1.00 77.56 520 GLY A N 1
ATOM 3996 C CA . GLY A 1 520 ? -16.367 20.292 -4.370 1.00 77.56 520 GLY A CA 1
ATOM 3997 C C . GLY A 1 520 ? -16.214 20.117 -2.856 1.00 77.56 520 GLY A C 1
ATOM 3998 O O . GLY A 1 520 ? -17.213 20.085 -2.145 1.00 77.56 520 GLY A O 1
ATOM 3999 N N . MET A 1 521 ? -14.976 20.053 -2.365 1.00 83.75 521 MET A N 1
ATOM 4000 C CA . MET A 1 521 ? -14.635 20.205 -0.952 1.00 83.75 521 MET A CA 1
ATOM 4001 C C . MET A 1 521 ? -14.521 21.684 -0.573 1.00 83.75 521 MET A C 1
ATOM 4003 O O . MET A 1 521 ? -14.658 22.576 -1.415 1.00 83.75 521 MET A O 1
ATOM 4007 N N . ARG A 1 522 ? -14.299 21.951 0.716 1.00 84.44 522 ARG A N 1
ATOM 4008 C CA . ARG A 1 522 ? -14.261 23.316 1.246 1.00 84.44 522 ARG A CA 1
ATOM 4009 C C . ARG A 1 522 ? -13.155 24.177 0.630 1.00 84.44 522 ARG A C 1
ATOM 4011 O O . ARG A 1 522 ? -13.427 25.314 0.243 1.00 84.44 522 ARG A O 1
ATOM 4018 N N . ASP A 1 523 ? -11.928 23.664 0.600 1.00 88.62 523 ASP A N 1
ATOM 4019 C CA . ASP A 1 523 ? -10.771 24.354 0.026 1.00 88.62 523 ASP A CA 1
ATOM 4020 C C . ASP A 1 523 ? -10.515 23.872 -1.416 1.00 88.62 523 ASP A C 1
ATOM 4022 O O . ASP A 1 523 ? -11.032 22.825 -1.820 1.00 88.62 523 ASP A O 1
ATOM 4026 N N . PRO A 1 524 ? -9.744 24.620 -2.231 1.00 92.50 524 PRO A N 1
ATOM 4027 C CA . PRO A 1 524 ? -9.453 24.226 -3.605 1.00 92.50 524 PRO A CA 1
ATOM 4028 C C . PRO A 1 524 ? -8.850 22.821 -3.708 1.00 92.50 524 PRO A C 1
ATOM 4030 O O . PRO A 1 524 ? -8.056 22.407 -2.861 1.00 92.50 524 PRO A O 1
ATOM 4033 N N . ALA A 1 525 ? -9.192 22.113 -4.787 1.00 92.94 525 ALA A N 1
ATOM 4034 C CA . ALA A 1 525 ? -8.658 20.787 -5.071 1.00 92.94 525 ALA A CA 1
ATOM 4035 C C . ALA A 1 525 ? -7.135 20.838 -5.201 1.00 92.94 525 ALA A C 1
ATOM 4037 O O . ALA A 1 525 ? -6.591 21.688 -5.904 1.00 92.94 525 ALA A O 1
ATOM 4038 N N . GLN A 1 526 ? -6.429 19.890 -4.598 1.00 95.31 526 GLN A N 1
ATOM 4039 C CA . GLN A 1 526 ? -4.977 19.879 -4.557 1.00 95.31 526 GLN A CA 1
ATOM 4040 C C . GLN A 1 526 ? -4.402 19.913 -5.965 1.00 95.31 526 GLN A C 1
ATOM 4042 O O . GLN A 1 526 ? -3.433 20.629 -6.188 1.00 95.31 526 GLN A O 1
ATOM 4047 N N . THR A 1 527 ? -5.007 19.222 -6.934 1.00 96.50 527 THR A N 1
ATOM 4048 C CA . THR A 1 527 ? -4.573 19.186 -8.340 1.00 96.50 527 THR A CA 1
ATOM 4049 C C . THR A 1 527 ? -4.713 20.515 -9.086 1.00 96.50 527 THR A C 1
ATOM 4051 O O . THR A 1 527 ? -4.122 20.642 -10.155 1.00 96.50 527 THR A O 1
ATOM 4054 N N . SER A 1 528 ? -5.410 21.524 -8.548 1.00 96.56 528 SER A N 1
ATOM 4055 C CA . SER A 1 528 ? -5.485 22.869 -9.143 1.00 96.56 528 SER A CA 1
ATOM 4056 C C . SER A 1 528 ? -4.375 23.820 -8.672 1.00 96.56 528 SER A C 1
ATOM 4058 O O . SER A 1 528 ? -4.427 25.020 -8.936 1.00 96.56 528 SER A O 1
ATOM 4060 N N . ASP A 1 529 ? -3.358 23.318 -7.966 1.00 97.25 529 ASP A N 1
ATOM 4061 C CA . ASP A 1 529 ? -2.170 24.095 -7.607 1.00 97.25 529 ASP A CA 1
ATOM 4062 C C . ASP A 1 529 ? -1.236 24.278 -8.813 1.00 97.25 529 ASP A C 1
ATOM 4064 O O . ASP A 1 529 ? -0.280 23.523 -9.008 1.00 97.25 529 ASP A O 1
ATOM 4068 N N . HIS A 1 530 ? -1.495 25.317 -9.610 1.00 97.56 530 HIS A N 1
ATOM 4069 C CA . HIS A 1 530 ? -0.737 25.623 -10.827 1.00 97.56 530 HIS A CA 1
ATOM 4070 C C . HIS A 1 530 ? 0.777 25.764 -10.597 1.00 97.56 530 HIS A C 1
ATOM 4072 O O . HIS A 1 530 ? 1.567 25.385 -11.460 1.00 97.56 530 HIS A O 1
ATOM 4078 N N . SER A 1 531 ? 1.210 26.265 -9.432 1.00 97.00 531 SER A N 1
ATOM 4079 C CA . SER A 1 531 ? 2.642 26.401 -9.126 1.00 97.00 531 SER A CA 1
ATOM 4080 C C . SER A 1 531 ? 3.308 25.036 -8.977 1.00 97.00 531 SER A C 1
ATOM 4082 O O . SER A 1 531 ? 4.396 24.815 -9.509 1.00 97.00 531 SER A O 1
ATOM 4084 N N . ARG A 1 532 ? 2.653 24.104 -8.275 1.00 97.56 532 ARG A N 1
ATOM 4085 C CA . ARG A 1 532 ? 3.146 22.731 -8.131 1.00 97.56 532 ARG A CA 1
ATOM 4086 C C . ARG A 1 532 ? 3.048 21.969 -9.451 1.00 97.56 532 ARG A C 1
ATOM 4088 O O . ARG A 1 532 ? 3.963 21.226 -9.792 1.00 97.56 532 ARG A O 1
ATOM 4095 N N . ASN A 1 533 ? 1.980 22.173 -10.221 1.00 98.25 533 ASN A N 1
ATOM 4096 C CA . ASN A 1 533 ? 1.817 21.539 -11.529 1.00 98.25 533 ASN A CA 1
ATOM 4097 C C . ASN A 1 533 ? 2.905 21.989 -12.514 1.00 98.25 533 ASN A C 1
ATOM 4099 O O . ASN A 1 533 ? 3.458 21.154 -13.226 1.00 98.25 533 ASN A O 1
ATOM 4103 N N . ALA A 1 534 ? 3.282 23.272 -12.501 1.00 97.75 534 ALA A N 1
ATOM 4104 C CA . ALA A 1 534 ? 4.403 23.777 -13.290 1.00 97.75 534 ALA A CA 1
ATOM 4105 C C . ALA A 1 534 ? 5.726 23.084 -12.914 1.00 97.75 534 ALA A C 1
ATOM 4107 O O . ALA A 1 534 ? 6.489 22.693 -13.799 1.00 97.75 534 ALA A O 1
ATOM 4108 N N . GLU A 1 535 ? 5.973 22.864 -11.618 1.00 97.12 535 GLU A N 1
ATOM 4109 C CA . GLU A 1 535 ? 7.129 22.101 -11.140 1.00 97.12 535 GLU A CA 1
ATOM 4110 C C . GLU A 1 535 ? 7.080 20.639 -11.620 1.00 97.12 535 GLU A C 1
ATOM 4112 O O . GLU A 1 535 ? 8.055 20.129 -12.183 1.00 97.12 535 GLU A O 1
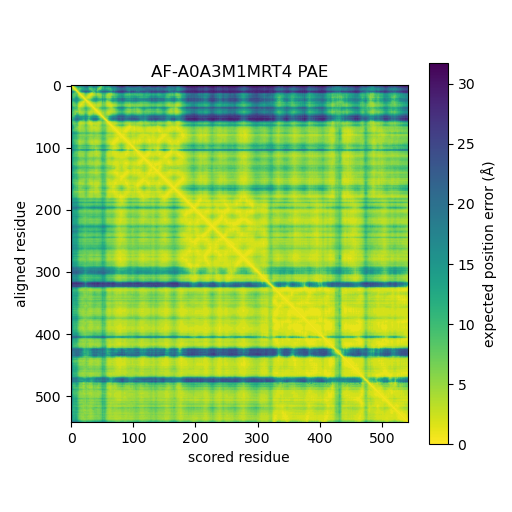ATOM 4117 N N . MET A 1 536 ? 5.932 19.974 -11.461 1.00 97.62 536 MET A N 1
ATOM 4118 C CA . MET A 1 536 ? 5.728 18.600 -11.923 1.00 97.62 536 MET A CA 1
ATOM 4119 C C . MET A 1 536 ? 5.935 18.470 -13.436 1.00 97.62 536 MET A C 1
ATOM 4121 O O . MET A 1 536 ? 6.565 17.519 -13.902 1.00 97.62 536 MET A O 1
ATOM 4125 N N . ASN A 1 537 ? 5.463 19.441 -14.214 1.00 97.44 537 ASN A N 1
ATOM 4126 C CA . ASN A 1 537 ? 5.640 19.477 -15.659 1.00 97.44 537 ASN A CA 1
ATOM 4127 C C . ASN A 1 537 ? 7.110 19.668 -16.070 1.00 97.44 537 ASN A C 1
ATOM 4129 O O . ASN A 1 537 ? 7.579 19.017 -17.011 1.00 97.44 537 ASN A O 1
ATOM 4133 N N . ALA A 1 538 ? 7.831 20.554 -15.376 1.00 96.44 538 ALA A N 1
ATOM 4134 C CA . ALA A 1 538 ? 9.216 20.896 -15.685 1.00 96.44 538 ALA A CA 1
ATOM 4135 C C . ALA A 1 538 ? 10.187 19.740 -15.402 1.00 96.44 538 ALA A C 1
ATOM 4137 O O . ALA A 1 538 ? 11.088 19.487 -16.199 1.00 96.44 538 ALA A O 1
ATOM 4138 N N . TYR A 1 539 ? 9.991 19.024 -14.292 1.00 96.38 539 TYR A N 1
ATOM 4139 C CA . TYR A 1 539 ? 10.902 17.962 -13.849 1.00 96.38 539 TYR A CA 1
ATOM 4140 C C . TYR A 1 539 ? 10.444 16.542 -14.209 1.00 96.38 539 TYR A C 1
ATOM 4142 O O . TYR A 1 539 ? 11.209 15.589 -14.052 1.00 96.38 539 TYR A O 1
ATOM 4150 N N . GLY A 1 540 ? 9.211 16.384 -14.691 1.00 95.38 540 GLY A N 1
ATOM 4151 C CA . GLY A 1 540 ? 8.664 15.085 -15.063 1.00 95.38 540 GLY A CA 1
ATOM 4152 C C . GLY A 1 540 ? 9.403 14.442 -16.231 1.00 95.38 540 GLY A C 1
ATOM 4153 O O . GLY A 1 540 ? 9.626 15.073 -17.272 1.00 95.38 540 GLY A O 1
ATOM 4154 N N . ASN A 1 541 ? 9.739 13.164 -16.067 1.00 92.38 541 ASN A N 1
ATOM 4155 C CA . ASN A 1 541 ? 10.287 12.359 -17.146 1.00 92.38 541 ASN A CA 1
ATOM 4156 C C . ASN A 1 541 ? 9.309 12.264 -18.323 1.00 92.38 541 ASN A C 1
ATOM 4158 O O . ASN A 1 541 ? 8.091 12.362 -18.164 1.00 92.38 541 ASN A O 1
ATOM 4162 N N . ARG A 1 542 ? 9.860 12.056 -19.517 1.00 90.31 542 ARG A N 1
ATOM 4163 C CA . ARG A 1 542 ? 9.101 11.795 -20.740 1.00 90.31 542 ARG A CA 1
ATOM 4164 C C . ARG A 1 542 ? 9.706 10.607 -21.462 1.00 90.31 542 ARG A C 1
ATOM 4166 O O . ARG A 1 542 ? 10.950 10.472 -21.486 1.00 90.31 542 ARG A O 1
#

Solvent-accessible surface area (backbone atoms only — not comparable to full-atom values): 28968 Å² total; per-residue (Å²): 120,79,78,49,73,48,74,53,64,74,64,63,57,74,51,78,41,82,41,74,44,66,53,89,86,39,73,35,90,42,79,47,76,45,65,46,79,56,58,92,69,83,72,47,78,44,80,50,76,46,93,81,60,63,89,86,72,85,83,85,86,87,81,71,73,94,62,55,68,43,74,48,72,49,70,62,56,63,54,44,27,47,73,29,70,42,25,45,28,38,28,36,22,42,70,88,73,42,81,91,46,50,33,47,79,25,67,77,47,40,36,34,41,34,36,41,63,86,70,51,73,48,82,40,72,37,38,47,68,43,42,47,75,27,58,60,59,61,50,24,30,27,5,23,66,46,67,36,85,59,50,44,54,32,39,34,38,39,40,40,36,28,34,46,100,86,67,48,72,46,77,44,73,50,67,43,52,48,65,25,39,84,59,65,40,44,62,60,57,57,31,41,38,44,80,73,55,99,51,31,30,37,37,31,39,34,59,44,63,71,59,67,66,42,62,29,27,38,38,32,30,40,32,18,21,34,94,86,69,45,83,38,68,35,47,75,43,56,46,65,40,46,31,41,96,83,16,39,60,32,67,40,48,54,60,38,30,42,60,52,53,26,38,80,73,46,33,38,29,61,31,40,31,21,39,54,67,59,38,42,59,45,33,69,40,69,62,26,50,41,52,62,72,94,73,66,48,89,76,48,78,84,65,91,69,92,50,68,44,67,74,74,42,80,77,75,84,80,70,88,43,91,46,83,65,43,23,33,32,40,34,44,34,70,34,29,84,57,80,67,60,64,66,89,55,49,70,63,60,43,78,58,85,72,60,61,36,67,67,40,43,52,60,43,16,51,50,53,42,61,66,38,60,59,31,53,10,22,11,39,43,18,30,25,50,25,31,51,12,51,52,46,27,66,66,60,46,94,46,23,56,80,64,31,52,72,83,32,51,34,34,29,38,54,24,37,54,39,7,21,66,48,28,34,41,32,39,60,49,20,74,72,54,70,32,69,53,61,64,39,55,52,37,16,47,67,24,10,48,41,44,48,75,74,60,52,57,81,54,36,50,45,34,37,34,39,39,36,12,31,50,88,44,101,90,54,93,63,55,17,29,82,76,39,50,70,68,53,58,83,61,26,10,50,64,30,29,46,79,27,42,47,58,85,60,34,46,76,80,49,76,43,68,47,17,7,63,44,65,93,40,74,32,58,24,48,60,70,40,61,72,59,40,41,51,50,47,73,39,40,6,34

Nearest PDB structures (foldseek):
  4mkm-assembly1_A  TM=2.950E-01  e=9.974E-05  Clostridium perfringens B str. ATCC 3626
  3prx-assembly2_C  TM=2.814E-01  e=1.484E-04  Homo sapiens
  6ce7-assembly1_B  TM=3.130E-01  e=5.611E-03  Homo sapiens
  8xjs-assembly1_A  TM=2.560E-01  e=5.939E-03  Homo sapiens
  7ui8-assembly1_A  TM=4.943E-01  e=7.827E-01  Enterococcus columbae

Mean predicted aligned error: 7.13 Å

Foldseek 3Di:
DDFDKDKDAPADDKDWDFDWFDDQPFTDTDIDIDTDPGDFDDMDIDGDDDPPPDPPDDDDDFDFDPAQKAKDKDWLDLLQAAFDKTKMKMFIDGNVPDPVQGPLQFFPWKWKWKQAQVRDIDIWTWAQCCDQSQHHRSRRMTMHIDGHHDWFKMKIKMWTWGADPVGGIDIHIAMDIDTHDHFQKEWDAAWEWDDPDPFKIWIFTAMDRDDFFAKKWKKKWKWAAAPVRDIDTLGMWTFIFTAHPRHTITMAGCVSCLARRGDDPMWIAFMFIAHPQQLRTNYTDGIHGYHYDDDDSVPDDHDPDDDPCNQQNDQDPQDDAPDPDEAEEQEEAFQNQDRQAPCVLADRHDYQDDHRDAGGLQRLLVSVQVVQSNGSAYAYEYAASRQSSQLSNQNHDRGSLVVWDFQARYEYENYLLQAWSCLRCVQVVCVNRVPGNHHHSCRHNVSSVSSVVSRDLVSQQNYEYEYEFEDDDPVDDTHQGPVCVSRGDPRAQNTHHPVSPDDPNYHYPYYYYQEHRGPPTPGHHPNPPSVVSNVCNVGTID